Protein AF-0000000084545697 (afdb_homodimer)

Structure (mmCIF, N/CA/C/O backbone):
data_AF-0000000084545697-model_v1
#
loop_
_entity.id
_entity.type
_entity.pdbx_description
1 polymer 'Putative bifunctional phosphoglucose/phosphomannose isomerase'
#
loop_
_atom_site.group_PDB
_atom_site.id
_atom_site.type_symbol
_atom_site.label_atom_id
_atom_site.label_alt_id
_atom_site.label_comp_id
_atom_site.label_asym_id
_atom_site.label_entity_id
_atom_site.label_seq_id
_atom_site.pdbx_PDB_ins_code
_atom_site.Cartn_x
_atom_site.Cartn_y
_atom_site.Cartn_z
_atom_site.occupancy
_atom_site.B_iso_or_equiv
_atom_site.auth_seq_id
_atom_site.auth_comp_id
_atom_site.auth_asym_id
_atom_site.auth_atom_id
_atom_site.pdbx_PDB_model_num
ATOM 1 N N . MET A 1 1 ? -23.281 -26.938 3.035 1 80.12 1 MET A N 1
ATOM 2 C CA . MET A 1 1 ? -21.984 -27.609 2.887 1 80.12 1 MET A CA 1
ATOM 3 C C . MET A 1 1 ? -21.578 -27.672 1.422 1 80.12 1 MET A C 1
ATOM 5 O O . MET A 1 1 ? -22.406 -27.922 0.547 1 80.12 1 MET A O 1
ATOM 9 N N . LEU A 1 2 ? -20.344 -27.297 1.215 1 90.88 2 LEU A N 1
ATOM 10 C CA . LEU A 1 2 ? -19.812 -27.359 -0.145 1 90.88 2 LEU A CA 1
ATOM 11 C C . LEU A 1 2 ? -19.594 -28.797 -0.585 1 90.88 2 LEU A C 1
ATOM 13 O O . LEU A 1 2 ? -19.047 -29.609 0.172 1 90.88 2 LEU A O 1
ATOM 17 N N . THR A 1 3 ? -20.078 -29.188 -1.77 1 93.69 3 THR A N 1
ATOM 18 C CA . THR A 1 3 ? -19.953 -30.547 -2.273 1 93.69 3 THR A CA 1
ATOM 19 C C . THR A 1 3 ? -19.141 -30.578 -3.564 1 93.69 3 THR A C 1
ATOM 21 O O . THR A 1 3 ? -18.875 -29.531 -4.156 1 93.69 3 THR A O 1
ATOM 24 N N . LYS A 1 4 ? -18.781 -31.781 -3.922 1 94.56 4 LYS A N 1
ATOM 25 C CA . LYS A 1 4 ? -18.094 -31.953 -5.199 1 94.56 4 LYS A CA 1
ATOM 26 C C . LYS A 1 4 ? -18.969 -31.484 -6.359 1 94.56 4 LYS A C 1
ATOM 28 O O . LYS A 1 4 ? -18.453 -30.969 -7.355 1 94.56 4 LYS A O 1
ATOM 33 N N . PHE A 1 5 ? -20.188 -31.609 -6.207 1 95.44 5 PHE A N 1
ATOM 34 C CA . PHE A 1 5 ? -21.141 -31.141 -7.211 1 95.44 5 PHE A CA 1
ATOM 35 C C . PHE A 1 5 ? -21.062 -29.625 -7.355 1 95.44 5 PHE A C 1
ATOM 37 O O . PHE A 1 5 ? -21.109 -29.094 -8.469 1 95.44 5 PHE A O 1
ATOM 44 N N . ASP A 1 6 ? -20.969 -28.922 -6.211 1 96.69 6 ASP A N 1
ATOM 45 C CA . ASP A 1 6 ? -20.828 -27.469 -6.23 1 96.69 6 ASP A CA 1
ATOM 46 C C . ASP A 1 6 ? -19.562 -27.047 -6.969 1 96.69 6 ASP A C 1
ATOM 48 O O . ASP A 1 6 ? -19.578 -26.062 -7.719 1 96.69 6 ASP A O 1
ATOM 52 N N . LEU A 1 7 ? -18.484 -27.766 -6.746 1 96.75 7 LEU A N 1
ATOM 53 C CA . LEU A 1 7 ? -17.219 -27.453 -7.418 1 96.75 7 LEU A CA 1
ATOM 54 C C . LEU A 1 7 ? -17.391 -27.531 -8.938 1 96.75 7 LEU A C 1
ATOM 56 O O . LEU A 1 7 ? -17 -26.609 -9.656 1 96.75 7 LEU A O 1
ATOM 60 N N . GLU A 1 8 ? -17.953 -28.594 -9.406 1 95.69 8 GLU A N 1
ATOM 61 C CA . GLU A 1 8 ? -18.125 -28.812 -10.836 1 95.69 8 GLU A CA 1
ATOM 62 C C . GLU A 1 8 ? -19.094 -27.781 -11.43 1 95.69 8 GLU A C 1
ATOM 64 O O . GLU A 1 8 ? -18.891 -27.312 -12.547 1 95.69 8 GLU A O 1
ATOM 69 N N . LYS A 1 9 ? -20.078 -27.484 -10.672 1 97.44 9 LYS A N 1
ATOM 70 C CA . LYS A 1 9 ? -21.125 -26.594 -11.148 1 97.44 9 LYS A CA 1
ATOM 71 C C . LYS A 1 9 ? -20.641 -25.156 -11.25 1 97.44 9 LYS A C 1
ATOM 73 O O . LYS A 1 9 ? -20.875 -24.484 -12.242 1 97.44 9 LYS A O 1
ATOM 78 N N . PHE A 1 10 ? -19.922 -24.719 -10.211 1 97.81 10 PHE A N 1
ATOM 79 C CA . PHE A 1 10 ? -19.625 -23.281 -10.117 1 97.81 10 PHE A CA 1
ATOM 80 C C . PHE A 1 10 ? -18.188 -23 -10.531 1 97.81 10 PHE A C 1
ATOM 82 O O . PHE A 1 10 ? -17.828 -21.844 -10.742 1 97.81 10 PHE A O 1
ATOM 89 N N . ASP A 1 11 ? -17.406 -23.984 -10.641 1 97.75 11 ASP A N 1
ATOM 90 C CA . ASP A 1 11 ? -16.062 -23.844 -11.195 1 97.75 11 ASP A CA 1
ATOM 91 C C . ASP A 1 11 ? -15.898 -24.688 -12.453 1 97.75 11 ASP A C 1
ATOM 93 O O . ASP A 1 11 ? -15.023 -25.547 -12.523 1 97.75 11 ASP A O 1
ATOM 97 N N . PRO A 1 12 ? -16.688 -24.375 -13.438 1 97.38 12 PRO A N 1
ATOM 98 C CA . PRO A 1 12 ? -16.719 -25.219 -14.633 1 97.38 12 PRO A CA 1
ATOM 99 C C . PRO A 1 12 ? -15.375 -25.266 -15.367 1 97.38 12 PRO A C 1
ATOM 101 O O . PRO A 1 12 ? -15.078 -26.25 -16.047 1 97.38 12 PRO A O 1
ATOM 104 N N . SER A 1 13 ? -14.531 -24.266 -15.266 1 97.25 13 SER A N 1
ATOM 105 C CA . SER A 1 13 ? -13.25 -24.234 -15.961 1 97.25 13 SER A CA 1
ATOM 106 C C . SER A 1 13 ? -12.18 -24.984 -15.18 1 97.25 13 SER A C 1
ATOM 108 O O . SER A 1 13 ? -11.055 -25.141 -15.648 1 97.25 13 SER A O 1
ATOM 110 N N . GLY A 1 14 ? -12.484 -25.391 -13.945 1 97.5 14 GLY A N 1
ATOM 111 C CA . GLY A 1 14 ? -11.648 -26.281 -13.156 1 97.5 14 GLY A CA 1
ATOM 112 C C . GLY A 1 14 ? -10.453 -25.594 -12.539 1 97.5 14 GLY A C 1
ATOM 113 O O . GLY A 1 14 ? -9.352 -26.141 -12.516 1 97.5 14 GLY A O 1
ATOM 114 N N . MET A 1 15 ? -10.578 -24.359 -12.117 1 97.94 15 MET A N 1
ATOM 115 C CA . MET A 1 15 ? -9.484 -23.672 -11.438 1 97.94 15 MET A CA 1
ATOM 116 C C . MET A 1 15 ? -9.016 -24.469 -10.219 1 97.94 15 MET A C 1
ATOM 118 O O . MET A 1 15 ? -7.816 -24.562 -9.961 1 97.94 15 MET A O 1
ATOM 122 N N . HIS A 1 16 ? -10.008 -25.016 -9.414 1 98.12 16 HIS A N 1
ATOM 123 C CA . HIS A 1 16 ? -9.664 -25.781 -8.219 1 98.12 16 HIS A CA 1
ATOM 124 C C . HIS A 1 16 ? -8.773 -26.969 -8.547 1 98.12 16 HIS A C 1
ATOM 126 O O . HIS A 1 16 ? -7.941 -27.359 -7.73 1 98.12 16 HIS A O 1
ATOM 132 N N . LYS A 1 17 ? -8.836 -27.484 -9.742 1 97.88 17 LYS A N 1
ATOM 133 C CA . LYS A 1 17 ? -8.023 -28.641 -10.141 1 97.88 17 LYS A CA 1
ATOM 134 C C . LYS A 1 17 ? -6.555 -28.25 -10.289 1 97.88 17 LYS A C 1
ATOM 136 O O . LYS A 1 17 ? -5.66 -29.047 -9.992 1 97.88 17 LYS A O 1
ATOM 141 N N . ILE A 1 18 ? -6.336 -27.062 -10.766 1 98.12 18 ILE A N 1
ATOM 142 C CA . ILE A 1 18 ? -4.969 -26.562 -10.883 1 98.12 18 ILE A CA 1
ATOM 143 C C . ILE A 1 18 ? -4.371 -26.375 -9.484 1 98.12 18 ILE A C 1
ATOM 145 O O . ILE A 1 18 ? -3.234 -26.797 -9.234 1 98.12 18 ILE A O 1
ATOM 149 N N . TYR A 1 19 ? -5.137 -25.75 -8.602 1 98.5 19 TYR A N 1
ATOM 150 C CA . TYR A 1 19 ? -4.656 -25.531 -7.242 1 98.5 19 TYR A CA 1
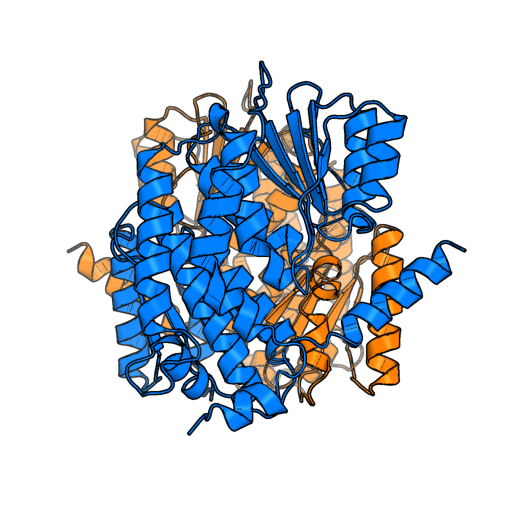ATOM 151 C C . TYR A 1 19 ? -4.422 -26.859 -6.523 1 98.5 19 TYR A C 1
ATOM 153 O O . TYR A 1 19 ? -3.52 -26.969 -5.688 1 98.5 19 TYR A O 1
ATOM 161 N N . ASP A 1 20 ? -5.188 -27.906 -6.871 1 98.56 20 ASP A N 1
ATOM 162 C CA . ASP A 1 20 ? -4.973 -29.234 -6.312 1 98.56 20 ASP A CA 1
ATOM 163 C C . ASP A 1 20 ? -3.6 -29.781 -6.703 1 98.56 20 ASP A C 1
ATOM 165 O O . ASP A 1 20 ? -3.072 -30.688 -6.047 1 98.56 20 ASP A O 1
ATOM 169 N N . GLN A 1 21 ? -2.994 -29.203 -7.695 1 98.31 21 GLN A N 1
ATOM 170 C CA . GLN A 1 21 ? -1.753 -29.75 -8.234 1 98.31 21 GLN A CA 1
ATOM 171 C C . GLN A 1 21 ? -0.562 -28.859 -7.883 1 98.31 21 GLN A C 1
ATOM 173 O O . GLN A 1 21 ? 0.541 -29.062 -8.398 1 98.31 21 GLN A O 1
ATOM 178 N N . TRP A 1 22 ? -0.687 -27.891 -7.004 1 98.44 22 TRP A N 1
ATOM 179 C CA . TRP A 1 22 ? 0.315 -26.859 -6.77 1 98.44 22 TRP A CA 1
ATOM 180 C C . TRP A 1 22 ? 1.651 -27.484 -6.367 1 98.44 22 TRP A C 1
ATOM 182 O O . TRP A 1 22 ? 2.701 -27.094 -6.895 1 98.44 22 TRP A O 1
ATOM 192 N N . PRO A 1 23 ? 1.657 -28.5 -5.422 1 98.62 23 PRO A N 1
ATOM 193 C CA . PRO A 1 23 ? 2.961 -29.062 -5.062 1 98.62 23 PRO A CA 1
ATOM 194 C C . PRO A 1 23 ? 3.668 -29.719 -6.246 1 98.62 23 PRO A C 1
ATOM 196 O O . PRO A 1 23 ? 4.875 -29.531 -6.426 1 98.62 23 PRO A O 1
ATOM 199 N N . LYS A 1 24 ? 2.928 -30.438 -7.051 1 98.38 24 LYS A N 1
ATOM 200 C CA . LYS A 1 24 ? 3.502 -31.078 -8.227 1 98.38 24 LYS A CA 1
ATOM 201 C C . LYS A 1 24 ? 4.004 -30.047 -9.234 1 98.38 24 LYS A C 1
ATOM 203 O O . LYS A 1 24 ? 5.102 -30.172 -9.773 1 98.38 24 LYS A O 1
ATOM 208 N N . LEU A 1 25 ? 3.189 -29.047 -9.484 1 98.31 25 LEU A N 1
ATOM 209 C CA . LEU A 1 25 ? 3.553 -27.984 -10.414 1 98.31 25 LEU A CA 1
ATOM 210 C C . LEU A 1 25 ? 4.809 -27.25 -9.945 1 98.31 25 LEU A C 1
ATOM 212 O O . LEU A 1 25 ? 5.668 -26.906 -10.758 1 98.31 25 LEU A O 1
ATOM 216 N N . ALA A 1 26 ? 4.895 -27 -8.625 1 98.44 26 ALA A N 1
ATOM 217 C CA . ALA A 1 26 ? 6.078 -26.375 -8.055 1 98.44 26 ALA A CA 1
ATOM 218 C C . ALA A 1 26 ? 7.328 -27.203 -8.297 1 98.44 26 ALA A C 1
ATOM 220 O O . ALA A 1 26 ? 8.344 -26.688 -8.773 1 98.44 26 ALA A O 1
ATOM 221 N N . LYS A 1 27 ? 7.199 -28.453 -7.973 1 97.81 27 LYS A N 1
ATOM 222 C CA . LYS A 1 27 ? 8.32 -29.375 -8.125 1 97.81 27 LYS A CA 1
ATOM 223 C C . LYS A 1 27 ? 8.75 -29.469 -9.586 1 97.81 27 LYS A C 1
ATOM 225 O O . LYS A 1 27 ? 9.945 -29.406 -9.891 1 97.81 27 LYS A O 1
ATOM 230 N N . ASP A 1 28 ? 7.809 -29.641 -10.492 1 97.5 28 ASP A N 1
ATOM 231 C CA . ASP A 1 28 ? 8.094 -29.766 -11.914 1 97.5 28 ASP A CA 1
ATOM 232 C C . ASP A 1 28 ? 8.773 -28.5 -12.445 1 97.5 28 ASP A C 1
ATOM 234 O O . ASP A 1 28 ? 9.719 -28.594 -13.234 1 97.5 28 ASP A O 1
ATOM 238 N N . ALA A 1 29 ? 8.305 -27.344 -12.039 1 97.44 29 ALA A N 1
ATOM 239 C CA . ALA A 1 29 ? 8.859 -26.062 -12.5 1 97.44 29 ALA A CA 1
ATOM 240 C C . ALA A 1 29 ? 10.305 -25.906 -12.055 1 97.44 29 ALA A C 1
ATOM 242 O O . ALA A 1 29 ? 11.172 -25.547 -12.859 1 97.44 29 ALA A O 1
ATOM 243 N N . TYR A 1 30 ? 10.562 -26.172 -10.797 1 96.81 30 TYR A N 1
ATOM 244 C CA . TYR A 1 30 ? 11.898 -25.969 -10.258 1 96.81 30 TYR A CA 1
ATOM 245 C C . TYR A 1 30 ? 12.875 -27 -10.82 1 96.81 30 TYR A C 1
ATOM 247 O O . TYR A 1 30 ? 14.055 -26.703 -11.016 1 96.81 30 TYR A O 1
ATOM 255 N N . SER A 1 31 ? 12.43 -28.203 -11.133 1 94.12 31 SER A N 1
ATOM 256 C CA . SER A 1 31 ? 13.289 -29.281 -11.602 1 94.12 31 SER A CA 1
ATOM 257 C C . SER A 1 31 ? 13.445 -29.25 -13.117 1 94.12 31 SER A C 1
ATOM 259 O O . SER A 1 31 ? 14.148 -30.078 -13.695 1 94.12 31 SER A O 1
ATOM 261 N N . SER A 1 32 ? 12.805 -28.375 -13.727 1 89.88 32 SER A N 1
ATOM 262 C CA . SER A 1 32 ? 12.875 -28.297 -15.188 1 89.88 32 SER A CA 1
ATOM 263 C C . SER A 1 32 ? 14.273 -27.922 -15.656 1 89.88 32 SER A C 1
ATOM 265 O O . SER A 1 32 ? 15.141 -27.594 -14.844 1 89.88 32 SER A O 1
ATOM 267 N N . ASP A 1 33 ? 14.508 -28.047 -16.953 1 87.38 33 ASP A N 1
ATOM 268 C CA . ASP A 1 33 ? 15.82 -27.812 -17.547 1 87.38 33 ASP A CA 1
ATOM 269 C C . ASP A 1 33 ? 16.078 -26.312 -17.766 1 87.38 33 ASP A C 1
ATOM 271 O O . ASP A 1 33 ? 16.609 -25.922 -18.797 1 87.38 33 ASP A O 1
ATOM 275 N N . LEU A 1 34 ? 15.688 -25.562 -16.859 1 85.81 34 LEU A N 1
ATOM 276 C CA . LEU A 1 34 ? 15.922 -24.125 -16.938 1 85.81 34 LEU A CA 1
ATOM 277 C C . LEU A 1 34 ? 17.328 -23.781 -16.484 1 85.81 34 LEU A C 1
ATOM 279 O O . LEU A 1 34 ? 17.828 -24.328 -15.5 1 85.81 34 LEU A O 1
ATOM 283 N N . ASP A 1 35 ? 17.984 -22.922 -17.188 1 86.06 35 ASP A N 1
ATOM 284 C CA . ASP A 1 35 ? 19.328 -22.516 -16.828 1 86.06 35 ASP A CA 1
ATOM 285 C C . ASP A 1 35 ? 19.297 -21.312 -15.883 1 86.06 35 ASP A C 1
ATOM 287 O O . ASP A 1 35 ? 18.438 -20.438 -16 1 86.06 35 ASP A O 1
ATOM 291 N N . VAL A 1 36 ? 20.25 -21.391 -15.039 1 87.62 36 VAL A N 1
ATOM 292 C CA . VAL A 1 36 ? 20.469 -20.25 -14.141 1 87.62 36 VAL A CA 1
ATOM 293 C C . VAL A 1 36 ? 21.031 -19.078 -14.93 1 87.62 36 VAL A C 1
ATOM 295 O O . VAL A 1 36 ? 21.797 -19.281 -15.883 1 87.62 36 VAL A O 1
ATOM 298 N N . THR A 1 37 ? 20.609 -17.875 -14.523 1 87.12 37 THR A N 1
ATOM 299 C CA . THR A 1 37 ? 21.156 -16.672 -15.125 1 87.12 37 THR A CA 1
ATOM 300 C C . THR A 1 37 ? 22.047 -15.922 -14.141 1 87.12 37 THR A C 1
ATOM 302 O O . THR A 1 37 ? 21.875 -16.047 -12.922 1 87.12 37 THR A O 1
ATOM 305 N N . SER A 1 38 ? 23.031 -15.234 -14.703 1 88.81 38 SER A N 1
ATOM 306 C CA . SER A 1 38 ? 23.922 -14.445 -13.852 1 88.81 38 SER A CA 1
ATOM 307 C C . SER A 1 38 ? 24.234 -13.094 -14.477 1 88.81 38 SER A C 1
ATOM 309 O O . SER A 1 38 ? 24.359 -12.977 -15.695 1 88.81 38 SER A O 1
ATOM 311 N N . PHE A 1 39 ? 24.141 -12.156 -13.609 1 89.31 39 PHE A N 1
ATOM 312 C CA . PHE A 1 39 ? 24.547 -10.797 -13.969 1 89.31 39 PHE A CA 1
ATOM 313 C C . PHE A 1 39 ? 25.594 -10.273 -13 1 89.31 39 PHE A C 1
ATOM 315 O O . PHE A 1 39 ? 25.594 -10.648 -11.82 1 89.31 39 PHE A O 1
ATOM 322 N N . SER A 1 40 ? 26.469 -9.492 -13.508 1 88.94 40 SER A N 1
ATOM 323 C CA . SER A 1 40 ? 27.516 -8.961 -12.648 1 88.94 40 SER A CA 1
ATOM 324 C C . SER A 1 40 ? 27.281 -7.496 -12.312 1 88.94 40 SER A C 1
ATOM 326 O O . SER A 1 40 ? 26.625 -6.777 -13.07 1 88.94 40 SER A O 1
ATOM 328 N N . ASP A 1 41 ? 27.734 -7.074 -11.188 1 91.62 41 ASP A N 1
ATOM 329 C CA . ASP A 1 41 ? 27.797 -5.676 -10.773 1 91.62 41 ASP A CA 1
ATOM 330 C C . ASP A 1 41 ? 26.406 -5.062 -10.672 1 91.62 41 ASP A C 1
ATOM 332 O O . ASP A 1 41 ? 26.156 -3.973 -11.195 1 91.62 41 ASP A O 1
ATOM 336 N N . ILE A 1 42 ? 25.438 -5.84 -10.148 1 94.44 42 ILE A N 1
ATOM 337 C CA . ILE A 1 42 ? 24.078 -5.355 -9.977 1 94.44 42 ILE A CA 1
ATOM 338 C C . ILE A 1 42 ? 23.922 -4.727 -8.594 1 94.44 42 ILE A C 1
ATOM 340 O O . ILE A 1 42 ? 24.266 -5.34 -7.582 1 94.44 42 ILE A O 1
ATOM 344 N N . ASP A 1 43 ? 23.438 -3.496 -8.539 1 93.38 43 ASP A N 1
ATOM 345 C CA . ASP A 1 43 ? 23.25 -2.852 -7.246 1 93.38 43 ASP A CA 1
ATOM 346 C C . ASP A 1 43 ? 21.797 -2.422 -7.051 1 93.38 43 ASP A C 1
ATOM 348 O O . ASP A 1 43 ? 21.438 -1.88 -6.004 1 93.38 43 ASP A O 1
ATOM 352 N N . HIS A 1 44 ? 21 -2.691 -8.078 1 96.5 44 HIS A N 1
ATOM 353 C CA . HIS A 1 44 ? 19.594 -2.338 -8.07 1 96.5 44 HIS A CA 1
ATOM 354 C C . HIS A 1 44 ? 18.766 -3.346 -8.867 1 96.5 44 HIS A C 1
ATOM 356 O O . HIS A 1 44 ? 19.141 -3.713 -9.984 1 96.5 44 HIS A O 1
ATOM 362 N N . ILE A 1 45 ? 17.719 -3.883 -8.297 1 97.31 45 ILE A N 1
ATOM 363 C CA . ILE A 1 45 ? 16.812 -4.801 -8.984 1 97.31 45 ILE A CA 1
ATOM 364 C C . ILE A 1 45 ? 15.43 -4.176 -9.094 1 97.31 45 ILE A C 1
ATOM 366 O O . ILE A 1 45 ? 14.883 -3.693 -8.094 1 97.31 45 ILE A O 1
ATOM 370 N N . VAL A 1 46 ? 14.891 -4.125 -10.281 1 98.25 46 VAL A N 1
ATOM 371 C CA . VAL A 1 46 ? 13.523 -3.688 -10.539 1 98.25 46 VAL A CA 1
ATOM 372 C C . VAL A 1 46 ? 12.68 -4.875 -10.992 1 98.25 46 VAL A C 1
ATOM 374 O O . VAL A 1 46 ? 13.062 -5.605 -11.914 1 98.25 46 VAL A O 1
ATOM 377 N N . ILE A 1 47 ? 11.602 -5.113 -10.352 1 98.69 47 ILE A N 1
ATOM 378 C CA . ILE A 1 47 ? 10.648 -6.133 -10.766 1 98.69 47 ILE A CA 1
ATOM 379 C C . ILE A 1 47 ? 9.359 -5.469 -11.25 1 98.69 47 ILE A C 1
ATOM 381 O O . ILE A 1 47 ? 8.703 -4.754 -10.484 1 98.69 47 ILE A O 1
ATOM 385 N N . ALA A 1 48 ? 9.031 -5.695 -12.484 1 98.81 48 ALA A N 1
ATOM 386 C CA . ALA A 1 48 ? 7.863 -5.055 -13.078 1 98.81 48 ALA A CA 1
ATOM 387 C C . ALA A 1 48 ? 6.812 -6.086 -13.477 1 98.81 48 ALA A C 1
ATOM 389 O O . ALA A 1 48 ? 7.129 -7.09 -14.117 1 98.81 48 ALA A O 1
ATOM 390 N N . GLY A 1 49 ? 5.641 -5.914 -13.141 1 98.69 49 GLY A N 1
ATOM 391 C CA . GLY A 1 49 ? 4.484 -6.742 -13.438 1 98.69 49 GLY A CA 1
ATOM 392 C C . GLY A 1 49 ? 3.193 -6.188 -12.859 1 98.69 49 GLY A C 1
ATOM 393 O O . GLY A 1 49 ? 3.211 -5.461 -11.867 1 98.69 49 GLY A O 1
ATOM 394 N N . MET A 1 50 ? 2.107 -6.547 -13.43 1 98.25 50 MET A N 1
ATOM 395 C CA . MET A 1 50 ? 0.789 -6.102 -12.984 1 98.25 50 MET A CA 1
ATOM 396 C C . MET A 1 50 ? -0.057 -7.285 -12.523 1 98.25 50 MET A C 1
ATOM 398 O O . MET A 1 50 ? 0.189 -8.422 -12.93 1 98.25 50 MET A O 1
ATOM 402 N N . GLY A 1 51 ? -1.051 -7.047 -11.703 1 97.44 51 GLY A N 1
ATOM 403 C CA . GLY A 1 51 ? -2.016 -8.07 -11.344 1 97.44 51 GLY A CA 1
ATOM 404 C C . GLY A 1 51 ? -1.368 -9.367 -10.891 1 97.44 51 GLY A C 1
ATOM 405 O O . GLY A 1 51 ? -0.503 -9.367 -10.016 1 97.44 51 GLY A O 1
ATOM 406 N N . GLY A 1 52 ? -1.818 -10.422 -11.555 1 97.12 52 GLY A N 1
ATOM 407 C CA . GLY A 1 52 ? -1.265 -11.734 -11.234 1 97.12 52 GLY A CA 1
ATOM 408 C C . GLY A 1 52 ? 0.246 -11.789 -11.359 1 97.12 52 GLY A C 1
ATOM 409 O O . GLY A 1 52 ? 0.921 -12.398 -10.523 1 97.12 52 GLY A O 1
ATOM 410 N N . SER A 1 53 ? 0.77 -11.164 -12.359 1 98.44 53 SER A N 1
ATOM 411 C CA . SER A 1 53 ? 2.219 -11.094 -12.523 1 98.44 53 SER A CA 1
ATOM 412 C C . SER A 1 53 ? 2.854 -10.227 -11.438 1 98.44 53 SER A C 1
ATOM 414 O O . SER A 1 53 ? 3.963 -10.5 -10.984 1 98.44 53 SER A O 1
ATOM 416 N N . GLY A 1 54 ? 2.094 -9.164 -11.078 1 98.19 54 GLY A N 1
ATOM 417 C CA . GLY A 1 54 ? 2.568 -8.297 -10.016 1 98.19 54 GLY A CA 1
ATOM 418 C C . GLY A 1 54 ? 2.686 -9 -8.68 1 98.19 54 GLY A C 1
ATOM 419 O O . GLY A 1 54 ? 3.561 -8.672 -7.875 1 98.19 54 GLY A O 1
ATOM 420 N N . ALA A 1 55 ? 1.784 -9.938 -8.453 1 98.44 55 ALA A N 1
ATOM 421 C CA . ALA A 1 55 ? 1.826 -10.711 -7.215 1 98.44 55 ALA A CA 1
ATOM 422 C C . ALA A 1 55 ? 3.131 -11.5 -7.102 1 98.44 55 ALA A C 1
ATOM 424 O O . ALA A 1 55 ? 3.678 -11.648 -6.008 1 98.44 55 ALA A O 1
ATOM 425 N N . ILE A 1 56 ? 3.617 -12 -8.219 1 98.69 56 ILE A N 1
ATOM 426 C CA . ILE A 1 56 ? 4.91 -12.68 -8.25 1 98.69 56 ILE A CA 1
ATOM 427 C C . ILE A 1 56 ? 6.008 -11.703 -7.824 1 98.69 56 ILE A C 1
ATOM 429 O O . ILE A 1 56 ? 6.863 -12.047 -7.004 1 98.69 56 ILE A O 1
ATOM 433 N N . GLY A 1 57 ? 5.906 -10.516 -8.344 1 98.44 57 GLY A N 1
ATOM 434 C CA . GLY A 1 57 ? 6.852 -9.477 -7.973 1 98.44 57 GLY A CA 1
ATOM 435 C C . GLY A 1 57 ? 6.859 -9.188 -6.484 1 98.44 57 GLY A C 1
ATOM 436 O O . GLY A 1 57 ? 7.922 -9.023 -5.887 1 98.44 57 GLY A O 1
ATOM 437 N N . ASN A 1 58 ? 5.68 -9.117 -5.883 1 98.38 58 ASN A N 1
ATOM 438 C CA . ASN A 1 58 ? 5.582 -8.875 -4.449 1 98.38 58 ASN A CA 1
ATOM 439 C C . ASN A 1 58 ? 6.305 -9.953 -3.648 1 98.38 58 ASN A C 1
ATOM 441 O O . ASN A 1 58 ? 6.969 -9.656 -2.652 1 98.38 58 ASN A O 1
ATOM 445 N N . LEU A 1 59 ? 6.113 -11.188 -4.059 1 98.44 59 LEU A N 1
ATOM 446 C CA . LEU A 1 59 ? 6.773 -12.289 -3.369 1 98.44 59 LEU A CA 1
ATOM 447 C C . LEU A 1 59 ? 8.289 -12.164 -3.461 1 98.44 59 LEU A C 1
ATOM 449 O O . LEU A 1 59 ? 8.992 -12.258 -2.449 1 98.44 59 LEU A O 1
ATOM 453 N N . PHE A 1 60 ? 8.781 -11.883 -4.605 1 97.94 60 PHE A N 1
ATOM 454 C CA . PHE A 1 60 ? 10.227 -11.805 -4.801 1 97.94 60 PHE A CA 1
ATOM 455 C C . PHE A 1 60 ? 10.797 -10.555 -4.148 1 97.94 60 PHE A C 1
ATOM 457 O O . PHE A 1 60 ? 11.945 -10.547 -3.705 1 97.94 60 PHE A O 1
ATOM 464 N N . TYR A 1 61 ? 9.969 -9.492 -4.141 1 96.56 61 TYR A N 1
ATOM 465 C CA . TYR A 1 61 ? 10.391 -8.336 -3.354 1 96.56 61 TYR A CA 1
ATOM 466 C C . TYR A 1 61 ? 10.695 -8.742 -1.915 1 96.56 61 TYR A C 1
ATOM 468 O O . TYR A 1 61 ? 11.719 -8.336 -1.356 1 96.56 61 TYR A O 1
ATOM 476 N N . SER A 1 62 ? 9.805 -9.539 -1.313 1 94.75 62 SER A N 1
ATOM 477 C CA . SER A 1 62 ? 9.977 -9.992 0.064 1 94.75 62 SER A CA 1
ATOM 478 C C . SER A 1 62 ? 11.242 -10.82 0.222 1 94.75 62 SER A C 1
ATOM 480 O O . SER A 1 62 ? 11.938 -10.719 1.237 1 94.75 62 SER A O 1
ATOM 482 N N . ILE A 1 63 ? 11.547 -11.562 -0.766 1 93.69 63 ILE A N 1
ATOM 483 C CA . ILE A 1 63 ? 12.727 -12.43 -0.721 1 93.69 63 ILE A CA 1
ATOM 484 C C . ILE A 1 63 ? 13.984 -11.594 -0.938 1 93.69 63 ILE A C 1
ATOM 486 O O . ILE A 1 63 ? 14.914 -11.641 -0.126 1 93.69 63 ILE A O 1
ATOM 490 N N . PHE A 1 64 ? 14.047 -10.703 -1.922 1 90.94 64 PHE A N 1
ATOM 491 C CA . PHE A 1 64 ? 15.203 -9.898 -2.289 1 90.94 64 PHE A CA 1
ATOM 492 C C . PHE A 1 64 ? 15.539 -8.898 -1.187 1 90.94 64 PHE A C 1
ATOM 494 O O . PHE A 1 64 ? 16.703 -8.57 -0.979 1 90.94 64 PHE A O 1
ATOM 501 N N . SER A 1 65 ? 14.492 -8.469 -0.528 1 85.5 65 SER A N 1
ATOM 502 C CA . SER A 1 65 ? 14.672 -7.383 0.433 1 85.5 65 SER A CA 1
ATOM 503 C C . SER A 1 65 ? 15.5 -7.832 1.631 1 85.5 65 SER A C 1
ATOM 505 O O . SER A 1 65 ? 15.938 -7.008 2.434 1 85.5 65 SER A O 1
ATOM 507 N N . LYS A 1 66 ? 15.758 -9.086 1.711 1 85.62 66 LYS A N 1
ATOM 508 C CA . LYS A 1 66 ? 16.594 -9.609 2.789 1 85.62 66 LYS A CA 1
ATOM 509 C C . LYS A 1 66 ? 18.078 -9.461 2.459 1 85.62 66 LYS A C 1
ATOM 511 O O . LYS A 1 66 ? 18.938 -9.711 3.309 1 85.62 66 LYS A O 1
ATOM 516 N N . ASN A 1 67 ? 18.344 -8.961 1.23 1 88.12 67 ASN A N 1
ATOM 517 C CA . ASN A 1 67 ? 19.719 -8.68 0.809 1 88.12 67 ASN A CA 1
ATOM 518 C C . ASN A 1 67 ? 20.047 -7.191 0.911 1 88.12 67 ASN A C 1
ATOM 520 O O . ASN A 1 67 ? 19.172 -6.383 1.234 1 88.12 67 ASN A O 1
ATOM 524 N N . ASP A 1 68 ? 21.328 -6.961 0.78 1 90.5 68 ASP A N 1
ATOM 525 C CA . ASP A 1 68 ? 21.797 -5.574 0.79 1 90.5 68 ASP A CA 1
ATOM 526 C C . ASP A 1 68 ? 21.797 -4.988 -0.621 1 90.5 68 ASP A C 1
ATOM 528 O O . ASP A 1 68 ? 22.844 -4.535 -1.105 1 90.5 68 ASP A O 1
ATOM 532 N N . ILE A 1 69 ? 20.672 -5.125 -1.294 1 93.38 69 ILE A N 1
ATOM 533 C CA . ILE A 1 69 ? 20.484 -4.582 -2.635 1 93.38 69 ILE A CA 1
ATOM 534 C C . ILE A 1 69 ? 19.172 -3.811 -2.697 1 93.38 69 ILE A C 1
ATOM 536 O O . ILE A 1 69 ? 18.156 -4.23 -2.117 1 93.38 69 ILE A O 1
ATOM 540 N N . HIS A 1 70 ? 19.188 -2.656 -3.396 1 95.81 70 HIS A N 1
ATOM 541 C CA . HIS A 1 70 ? 17.953 -1.893 -3.582 1 95.81 70 HIS A CA 1
ATOM 542 C C . HIS A 1 70 ? 16.984 -2.629 -4.496 1 95.81 70 HIS A C 1
ATOM 544 O O . HIS A 1 70 ? 17.375 -3.123 -5.559 1 95.81 70 HIS A O 1
ATOM 550 N N . ILE A 1 71 ? 15.773 -2.752 -4.047 1 96.75 71 ILE A N 1
ATOM 551 C CA . ILE A 1 71 ? 14.75 -3.42 -4.844 1 96.75 71 ILE A CA 1
ATOM 552 C C . ILE A 1 71 ? 13.57 -2.477 -5.066 1 96.75 71 ILE A C 1
ATOM 554 O O . ILE A 1 71 ? 13.094 -1.834 -4.125 1 96.75 71 ILE A O 1
ATOM 558 N N . THR A 1 72 ? 13.078 -2.375 -6.277 1 96.62 72 THR A N 1
ATOM 559 C CA . THR A 1 72 ? 11.914 -1.555 -6.605 1 96.62 72 THR A CA 1
ATOM 560 C C . THR A 1 72 ? 10.859 -2.383 -7.324 1 96.62 72 THR A C 1
ATOM 562 O O . THR A 1 72 ? 11.172 -3.139 -8.25 1 96.62 72 THR A O 1
ATOM 565 N N . LEU A 1 73 ? 9.68 -2.297 -6.859 1 97.44 73 LEU A N 1
ATOM 566 C CA . LEU A 1 73 ? 8.523 -2.855 -7.562 1 97.44 73 LEU A CA 1
ATOM 567 C C . LEU A 1 73 ? 7.891 -1.816 -8.477 1 97.44 73 LEU A C 1
ATOM 569 O O . LEU A 1 73 ? 7.66 -0.678 -8.062 1 97.44 73 LEU A O 1
ATOM 573 N N . VAL A 1 74 ? 7.648 -2.195 -9.68 1 98 74 VAL A N 1
ATOM 574 C CA . VAL A 1 74 ? 6.996 -1.286 -10.609 1 98 74 VAL A CA 1
ATOM 575 C C . VAL A 1 74 ? 5.652 -1.87 -11.047 1 98 74 VAL A C 1
ATOM 577 O O . VAL A 1 74 ? 5.609 -2.91 -11.711 1 98 74 VAL A O 1
ATOM 580 N N . LYS A 1 75 ? 4.625 -1.269 -10.648 1 97.44 75 LYS A N 1
ATOM 581 C CA . LYS A 1 75 ? 3.266 -1.528 -11.109 1 97.44 75 LYS A CA 1
ATOM 582 C C . LYS A 1 75 ? 2.713 -0.339 -11.891 1 97.44 75 LYS A C 1
ATOM 584 O O . LYS A 1 75 ? 1.894 0.423 -11.375 1 97.44 75 LYS A O 1
ATOM 589 N N . GLY A 1 76 ? 3.066 -0.244 -13.094 1 97.19 76 GLY A N 1
ATOM 590 C CA . GLY A 1 76 ? 2.742 0.868 -13.977 1 97.19 76 GLY A CA 1
ATOM 591 C C . GLY A 1 76 ? 3.666 0.968 -15.172 1 97.19 76 GLY A C 1
ATOM 592 O O . GLY A 1 76 ? 4.285 -0.022 -15.57 1 97.19 76 GLY A O 1
ATOM 593 N N . TYR A 1 77 ? 3.799 2.156 -15.711 1 97.12 77 TYR A N 1
ATOM 594 C CA . TYR A 1 77 ? 4.43 2.332 -17.016 1 97.12 77 TYR A CA 1
ATOM 595 C C . TYR A 1 77 ? 5.875 2.783 -16.859 1 97.12 77 TYR A C 1
ATOM 597 O O . TYR A 1 77 ? 6.668 2.672 -17.812 1 97.12 77 TYR A O 1
ATOM 605 N N . LEU A 1 78 ? 6.211 3.287 -15.727 1 95.25 78 LEU A N 1
ATOM 606 C CA . LEU A 1 78 ? 7.43 4.09 -15.688 1 95.25 78 LEU A CA 1
ATOM 607 C C . LEU A 1 78 ? 8.461 3.473 -14.742 1 95.25 78 LEU A C 1
ATOM 609 O O . LEU A 1 78 ? 8.102 2.953 -13.688 1 95.25 78 LEU A O 1
ATOM 613 N N . LEU A 1 79 ? 9.711 3.627 -15.125 1 97.12 79 LEU A N 1
ATOM 614 C CA . LEU A 1 79 ? 10.836 3.242 -14.289 1 97.12 79 LEU A CA 1
ATOM 615 C C . LEU A 1 79 ? 11.258 4.398 -13.383 1 97.12 79 LEU A C 1
ATOM 617 O O . LEU A 1 79 ? 11.125 5.566 -13.758 1 97.12 79 LEU A O 1
ATOM 621 N N . PRO A 1 80 ? 11.758 4.055 -12.18 1 95.06 80 PRO A N 1
ATOM 622 C CA . PRO A 1 80 ? 12.312 5.141 -11.359 1 95.06 80 PRO A CA 1
ATOM 623 C C . PRO A 1 80 ? 13.586 5.734 -11.953 1 95.06 80 PRO A C 1
ATOM 625 O O . PRO A 1 80 ? 14.227 5.105 -12.797 1 95.06 80 PRO A O 1
ATOM 628 N N . LYS A 1 81 ? 13.953 6.898 -11.492 1 94.81 81 LYS A N 1
ATOM 629 C CA . LYS A 1 81 ? 15.102 7.621 -12.039 1 94.81 81 LYS A CA 1
ATOM 630 C C . LYS A 1 81 ? 16.422 6.984 -11.594 1 94.81 81 LYS A C 1
ATOM 632 O O . LYS A 1 81 ? 17.469 7.27 -12.156 1 94.81 81 LYS A O 1
ATOM 637 N N . THR A 1 82 ? 16.375 6.07 -10.672 1 95.94 82 THR A N 1
ATOM 638 C CA . THR A 1 82 ? 17.562 5.445 -10.125 1 95.94 82 THR A CA 1
ATOM 639 C C . THR A 1 82 ? 18.078 4.336 -11.047 1 95.94 82 THR A C 1
ATOM 641 O O . THR A 1 82 ? 19.156 3.789 -10.828 1 95.94 82 THR A O 1
ATOM 644 N N . VAL A 1 83 ? 17.328 3.994 -12.078 1 97.25 83 VAL A N 1
ATOM 645 C CA . VAL A 1 83 ? 17.656 2.881 -12.961 1 97.25 83 VAL A CA 1
ATOM 646 C C . VAL A 1 83 ? 18.812 3.268 -13.875 1 97.25 83 VAL A C 1
ATOM 648 O O . VAL A 1 83 ? 18.844 4.375 -14.414 1 97.25 83 VAL A O 1
ATOM 651 N N . ASN A 1 84 ? 19.766 2.396 -14.008 1 96.31 84 ASN A N 1
ATOM 652 C CA . ASN A 1 84 ? 20.922 2.582 -14.891 1 96.31 84 ASN A CA 1
ATOM 653 C C . ASN A 1 84 ? 21.484 1.245 -15.359 1 96.31 84 ASN A C 1
ATOM 655 O O . ASN A 1 84 ? 20.828 0.214 -15.273 1 96.31 84 ASN A O 1
ATOM 659 N N . SER A 1 85 ? 22.766 1.214 -15.875 1 96.75 85 SER A N 1
ATOM 660 C CA . SER A 1 85 ? 23.359 0.027 -16.484 1 96.75 85 SER A CA 1
ATOM 661 C C . SER A 1 85 ? 23.703 -1.02 -15.43 1 96.75 85 SER A C 1
ATOM 663 O O . SER A 1 85 ? 23.969 -2.176 -15.758 1 96.75 85 SER A O 1
ATOM 665 N N . LYS A 1 86 ? 23.625 -0.61 -14.18 1 96.62 86 LYS A N 1
ATOM 666 C CA . LYS A 1 86 ? 23.906 -1.553 -13.102 1 96.62 86 LYS A CA 1
ATOM 667 C C . LYS A 1 86 ? 22.609 -2.105 -12.508 1 96.62 86 LYS A C 1
ATOM 669 O O . LYS A 1 86 ? 22.641 -2.797 -11.484 1 96.62 86 LYS A O 1
ATOM 674 N N . THR A 1 87 ? 21.5 -1.801 -13.125 1 97.88 87 THR A N 1
ATOM 675 C CA . THR A 1 87 ? 20.188 -2.271 -12.672 1 97.88 87 THR A CA 1
ATOM 676 C C . THR A 1 87 ? 19.766 -3.525 -13.438 1 97.88 87 THR A C 1
ATOM 678 O O . THR A 1 87 ? 19.922 -3.594 -14.664 1 97.88 87 THR A O 1
ATOM 681 N N . LEU A 1 88 ? 19.344 -4.539 -12.719 1 97.88 88 LEU A N 1
ATOM 682 C CA . LEU A 1 88 ? 18.656 -5.68 -13.32 1 97.88 88 LEU A CA 1
ATOM 683 C C . LEU A 1 88 ? 17.156 -5.465 -13.32 1 97.88 88 LEU A C 1
ATOM 685 O O . LEU A 1 88 ? 16.531 -5.328 -12.258 1 97.88 88 LEU A O 1
ATOM 689 N N . VAL A 1 89 ? 16.594 -5.383 -14.477 1 98.62 89 VAL A N 1
ATOM 690 C CA . VAL A 1 89 ? 15.148 -5.23 -14.617 1 98.62 89 VAL A CA 1
ATOM 691 C C . VAL A 1 89 ? 14.516 -6.57 -15 1 98.62 89 VAL A C 1
ATOM 693 O O . VAL A 1 89 ? 14.836 -7.141 -16.047 1 98.62 89 VAL A O 1
ATOM 696 N N . ILE A 1 90 ? 13.672 -7.066 -14.125 1 98.69 90 ILE A N 1
ATOM 697 C CA . ILE A 1 90 ? 12.93 -8.305 -14.312 1 98.69 90 ILE A CA 1
ATOM 698 C C . ILE A 1 90 ? 11.484 -7.992 -14.688 1 98.69 90 ILE A C 1
ATOM 700 O O . ILE A 1 90 ? 10.734 -7.426 -13.891 1 98.69 90 ILE A O 1
ATOM 704 N N . THR A 1 91 ? 11.094 -8.344 -15.883 1 98.88 91 THR A N 1
ATOM 705 C CA . THR A 1 91 ? 9.727 -8.094 -16.312 1 98.88 91 THR A CA 1
ATOM 706 C C . THR A 1 91 ? 8.93 -9.391 -16.375 1 98.88 91 THR A C 1
ATOM 708 O O . THR A 1 91 ? 9.398 -10.391 -16.938 1 98.88 91 THR A O 1
ATOM 711 N N . ILE A 1 92 ? 7.777 -9.391 -15.773 1 98.88 92 ILE A N 1
ATOM 712 C CA . ILE A 1 92 ? 6.906 -10.555 -15.719 1 98.88 92 ILE A CA 1
ATOM 713 C C . ILE A 1 92 ? 5.523 -10.188 -16.266 1 98.88 92 ILE A C 1
ATOM 715 O O . ILE A 1 92 ? 4.852 -9.312 -15.719 1 98.88 92 ILE A O 1
ATOM 719 N N . SER A 1 93 ? 5.113 -10.766 -17.281 1 98.56 93 SER A N 1
ATOM 720 C CA . SER A 1 93 ? 3.771 -10.68 -17.844 1 98.56 93 SER A CA 1
ATOM 721 C C . SER A 1 93 ? 3.285 -12.055 -18.297 1 98.56 93 SER A C 1
ATOM 723 O O . SER A 1 93 ? 3.635 -12.5 -19.391 1 98.56 93 SER A O 1
ATOM 725 N N . ILE A 1 94 ? 2.455 -12.68 -17.578 1 98.19 94 ILE A N 1
ATOM 726 C CA . ILE A 1 94 ? 2.068 -14.055 -17.859 1 98.19 94 ILE A CA 1
ATOM 727 C C . ILE A 1 94 ? 1.457 -14.141 -19.25 1 98.19 94 ILE A C 1
ATOM 729 O O . ILE A 1 94 ? 1.772 -15.055 -20.016 1 98.19 94 ILE A O 1
ATOM 733 N N . SER A 1 95 ? 0.657 -13.148 -19.625 1 96.31 95 SER A N 1
ATOM 734 C CA . SER A 1 95 ? 0.057 -13.141 -20.969 1 96.31 95 SER A CA 1
ATOM 735 C C . SER A 1 95 ? 1.076 -12.75 -22.031 1 96.31 95 SER A C 1
ATOM 737 O O . SER A 1 95 ? 0.913 -13.078 -23.203 1 96.31 95 SER A O 1
ATOM 739 N N . GLY A 1 96 ? 2.027 -11.984 -21.625 1 98.06 96 GLY A N 1
ATOM 740 C CA . GLY A 1 96 ? 3.014 -11.438 -22.531 1 98.06 96 GLY A CA 1
ATOM 741 C C . GLY A 1 96 ? 2.543 -10.172 -23.234 1 98.06 96 GLY A C 1
ATOM 742 O O . GLY A 1 96 ? 3.279 -9.578 -24.016 1 98.06 96 GLY A O 1
ATOM 743 N N . ASN A 1 97 ? 1.346 -9.719 -22.844 1 97.25 97 ASN A N 1
ATOM 744 C CA . ASN A 1 97 ? 0.751 -8.625 -23.609 1 97.25 97 ASN A CA 1
ATOM 745 C C . ASN A 1 97 ? 0.43 -7.426 -22.719 1 97.25 97 ASN A C 1
ATOM 747 O O . ASN A 1 97 ? -0.244 -6.492 -23.156 1 97.25 97 ASN A O 1
ATOM 751 N N . THR A 1 98 ? 0.869 -7.445 -21.453 1 97.12 98 THR A N 1
ATOM 752 C CA . THR A 1 98 ? 0.58 -6.355 -20.531 1 97.12 98 THR A CA 1
ATOM 753 C C . THR A 1 98 ? 1.3 -5.078 -20.969 1 97.12 98 THR A C 1
ATOM 755 O O . THR A 1 98 ? 2.529 -5.008 -20.922 1 97.12 98 THR A O 1
ATOM 758 N N . VAL A 1 99 ? 0.566 -4.074 -21.312 1 97.25 99 VAL A N 1
ATOM 759 C CA . VAL A 1 99 ? 1.106 -2.889 -21.969 1 97.25 99 VAL A CA 1
ATOM 760 C C . VAL A 1 99 ? 2.023 -2.139 -21 1 97.25 99 VAL A C 1
ATOM 762 O O . VAL A 1 99 ? 3.053 -1.598 -21.406 1 97.25 99 VAL A O 1
ATOM 765 N N . GLU A 1 100 ? 1.662 -2.043 -19.719 1 98.06 100 GLU A N 1
ATOM 766 C CA . GLU A 1 100 ? 2.506 -1.376 -18.734 1 98.06 100 GLU A CA 1
ATOM 767 C C . GLU A 1 100 ? 3.883 -2.027 -18.656 1 98.06 100 GLU A C 1
ATOM 769 O O . GLU A 1 100 ? 4.906 -1.34 -18.719 1 98.06 100 GLU A O 1
ATOM 774 N N . THR A 1 101 ? 3.896 -3.348 -18.562 1 98.62 101 THR A N 1
ATOM 775 C CA . THR A 1 101 ? 5.133 -4.102 -18.391 1 98.62 101 THR A CA 1
ATOM 776 C C . THR A 1 101 ? 5.988 -4.035 -19.641 1 98.62 101 THR A C 1
ATOM 778 O O . THR A 1 101 ? 7.215 -3.924 -19.562 1 98.62 101 THR A O 1
ATOM 781 N N . LEU A 1 102 ? 5.324 -4.102 -20.781 1 98.56 102 LEU A N 1
ATOM 782 C CA . LEU A 1 102 ? 6.039 -3.973 -22.047 1 98.56 102 LEU A CA 1
ATOM 783 C C . LEU A 1 102 ? 6.711 -2.609 -22.156 1 98.56 102 LEU A C 1
ATOM 785 O O . LEU A 1 102 ? 7.836 -2.508 -22.641 1 98.56 102 LEU A O 1
ATOM 789 N N . ASN A 1 103 ? 6.016 -1.608 -21.734 1 98.31 103 ASN A N 1
ATOM 790 C CA . ASN A 1 103 ? 6.605 -0.275 -21.734 1 98.31 103 ASN A CA 1
ATOM 791 C C . ASN A 1 103 ? 7.852 -0.209 -20.859 1 98.31 103 ASN A C 1
ATOM 793 O O . ASN A 1 103 ? 8.852 0.4 -21.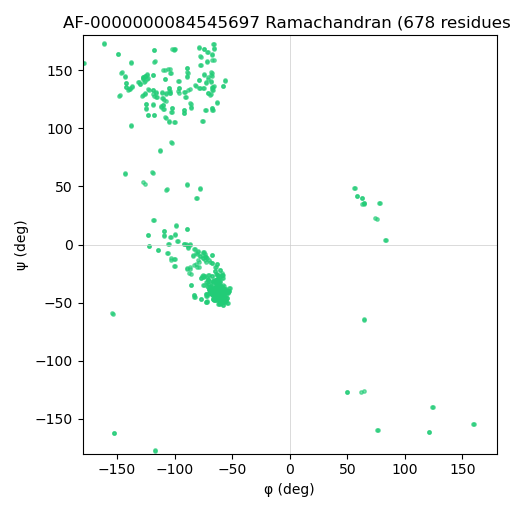234 1 98.31 103 ASN A O 1
ATOM 797 N N . VAL A 1 104 ? 7.789 -0.809 -19.703 1 98.69 104 VAL A N 1
ATOM 798 C CA . VAL A 1 104 ? 8.938 -0.868 -18.812 1 98.69 104 VAL A CA 1
ATOM 799 C C . VAL A 1 104 ? 10.094 -1.597 -19.484 1 98.69 104 VAL A C 1
ATOM 801 O O . VAL A 1 104 ? 11.234 -1.141 -19.438 1 98.69 104 VAL A O 1
ATOM 804 N N . LEU A 1 105 ? 9.773 -2.695 -20.141 1 98.75 105 LEU A N 1
ATOM 805 C CA . LEU A 1 105 ? 10.789 -3.482 -20.844 1 98.75 105 LEU A CA 1
ATOM 806 C C . LEU A 1 105 ? 11.477 -2.648 -21.922 1 98.75 105 LEU A C 1
ATOM 808 O O . LEU A 1 105 ? 12.703 -2.629 -22 1 98.75 105 LEU A O 1
ATOM 812 N N . LYS A 1 106 ? 10.711 -1.965 -22.672 1 98.62 106 LYS A N 1
ATOM 813 C CA . LYS A 1 106 ? 11.234 -1.133 -23.75 1 98.62 106 LYS A CA 1
ATOM 814 C C . LYS A 1 106 ? 12.125 -0.023 -23.203 1 98.62 106 LYS A C 1
ATOM 816 O O . LYS A 1 106 ? 13.234 0.194 -23.703 1 98.62 106 LYS A O 1
ATOM 821 N N . THR A 1 107 ? 11.672 0.671 -22.188 1 98.44 107 THR A N 1
ATOM 822 C CA . THR A 1 107 ? 12.422 1.774 -21.594 1 98.44 107 THR A CA 1
ATOM 823 C C . THR A 1 107 ? 13.711 1.271 -20.969 1 98.44 107 THR A C 1
ATOM 825 O O . THR A 1 107 ? 14.758 1.919 -21.062 1 98.44 107 THR A O 1
ATOM 828 N N . ALA A 1 108 ? 13.633 0.154 -20.281 1 98.62 108 ALA A N 1
ATOM 829 C CA . ALA A 1 108 ? 14.812 -0.429 -19.641 1 98.62 108 ALA A CA 1
ATOM 830 C C . ALA A 1 108 ? 15.883 -0.762 -20.672 1 98.62 108 ALA A C 1
ATOM 832 O O . ALA A 1 108 ? 17.078 -0.581 -20.422 1 98.62 108 ALA A O 1
ATOM 833 N N . ARG A 1 109 ? 15.461 -1.278 -21.812 1 98.5 109 ARG A N 1
ATOM 834 C CA . ARG A 1 109 ? 16.391 -1.563 -22.891 1 98.5 109 ARG A CA 1
ATOM 835 C C . ARG A 1 109 ? 17.094 -0.292 -23.359 1 98.5 109 ARG A C 1
ATOM 837 O O . ARG A 1 109 ? 18.312 -0.279 -23.531 1 98.5 109 ARG A O 1
ATOM 844 N N . GLU A 1 110 ? 16.312 0.721 -23.516 1 98.12 110 GLU A N 1
ATOM 845 C CA . GLU A 1 110 ? 16.844 1.998 -23.953 1 98.12 110 GLU A CA 1
ATOM 846 C C . GLU A 1 110 ? 17.875 2.543 -22.969 1 98.12 110 GLU A C 1
ATOM 848 O O . GLU A 1 110 ? 18.828 3.227 -23.359 1 98.12 110 GLU A O 1
ATOM 853 N N . LEU A 1 111 ? 17.766 2.213 -21.75 1 97.5 111 LEU A N 1
ATOM 854 C CA . LEU A 1 111 ? 18.656 2.693 -20.688 1 97.5 111 LEU A CA 1
ATOM 855 C C . LEU A 1 111 ? 19.828 1.735 -20.484 1 97.5 111 LEU A C 1
ATOM 857 O O . LEU A 1 111 ? 20.609 1.907 -19.547 1 97.5 111 LEU A O 1
ATOM 861 N N . HIS A 1 112 ? 19.906 0.646 -21.266 1 97.44 112 HIS A N 1
ATOM 862 C CA . HIS A 1 112 ? 20.984 -0.324 -21.281 1 97.44 112 HIS A CA 1
ATOM 863 C C . HIS A 1 112 ? 21.078 -1.077 -19.953 1 97.44 112 HIS A C 1
ATOM 865 O O . HIS A 1 112 ? 22.188 -1.306 -19.453 1 97.44 112 HIS A O 1
ATOM 871 N N . CYS A 1 113 ? 19.922 -1.33 -19.375 1 97.88 113 CYS A N 1
ATOM 872 C CA . CYS A 1 113 ? 19.859 -2.15 -18.172 1 97.88 113 CYS A CA 1
ATOM 873 C C . CYS A 1 113 ? 20.125 -3.615 -18.484 1 97.88 113 CYS A C 1
ATOM 875 O O . CYS A 1 113 ? 20.078 -4.016 -19.656 1 97.88 113 CYS A O 1
ATOM 877 N N . ASN A 1 114 ? 20.562 -4.375 -17.422 1 97.31 114 ASN A N 1
ATOM 878 C CA . ASN A 1 114 ? 20.422 -5.824 -17.516 1 97.31 114 ASN A CA 1
ATOM 879 C C . ASN A 1 114 ? 18.953 -6.246 -17.516 1 97.31 114 ASN A C 1
ATOM 881 O O . ASN A 1 114 ? 18.156 -5.727 -16.734 1 97.31 114 ASN A O 1
ATOM 885 N N . LEU A 1 115 ? 18.641 -7.176 -18.5 1 98 115 LEU A N 1
ATOM 886 C CA . LEU A 1 115 ? 17.219 -7.465 -18.688 1 98 115 LEU A CA 1
ATOM 887 C C . LEU A 1 115 ? 16.969 -8.969 -18.688 1 98 115 LEU A C 1
ATOM 889 O O . LEU A 1 115 ? 17.75 -9.734 -19.25 1 98 115 LEU A O 1
ATOM 893 N N . ILE A 1 116 ? 15.906 -9.344 -18.016 1 98.12 116 ILE A N 1
ATOM 894 C CA . ILE A 1 116 ? 15.359 -10.695 -18.125 1 98.12 116 ILE A CA 1
ATOM 895 C C . ILE A 1 116 ? 13.836 -10.633 -18.141 1 98.12 116 ILE A C 1
ATOM 897 O O . ILE A 1 116 ? 13.227 -9.93 -17.328 1 98.12 116 ILE A O 1
ATOM 901 N N . ALA A 1 117 ? 13.219 -11.32 -19.047 1 98.62 117 ALA A N 1
ATOM 902 C CA . ALA A 1 117 ? 11.766 -11.266 -19.203 1 98.62 117 ALA A CA 1
ATOM 903 C C . ALA A 1 117 ? 11.148 -12.656 -19.094 1 98.62 117 ALA A C 1
ATOM 905 O O . ALA A 1 117 ? 11.734 -13.641 -19.547 1 98.62 117 ALA A O 1
ATOM 906 N N . PHE A 1 118 ? 9.977 -12.703 -18.484 1 98.62 118 PHE A N 1
ATOM 907 C CA . PHE A 1 118 ? 9.234 -13.953 -18.312 1 98.62 118 PHE A CA 1
ATOM 908 C C . PHE A 1 118 ? 7.805 -13.797 -18.812 1 98.62 118 PHE A C 1
ATOM 910 O O . PHE A 1 118 ? 7.086 -12.891 -18.391 1 98.62 118 PHE A O 1
ATOM 917 N N . SER A 1 119 ? 7.355 -14.672 -19.656 1 98.62 119 SER A N 1
ATOM 918 C CA . SER A 1 119 ? 5.969 -14.688 -20.109 1 98.62 119 SER A CA 1
ATOM 919 C C . SER A 1 119 ? 5.605 -16.047 -20.719 1 98.62 119 SER A C 1
ATOM 921 O O . SER A 1 119 ? 6.445 -16.938 -20.797 1 98.62 119 SER A O 1
ATOM 923 N N . SER A 1 120 ? 4.336 -16.188 -21.016 1 98.12 120 SER A N 1
ATOM 924 C CA . SER A 1 120 ? 3.9 -17.391 -21.734 1 98.12 120 SER A CA 1
ATOM 925 C C . SER A 1 120 ? 3.971 -17.172 -23.25 1 98.12 120 SER A C 1
ATOM 927 O O . SER A 1 120 ? 3.432 -17.984 -24.016 1 98.12 120 SER A O 1
ATOM 929 N N . GLY A 1 121 ? 4.641 -16.094 -23.656 1 98.12 121 GLY A N 1
ATOM 930 C CA . GLY A 1 121 ? 4.734 -15.703 -25.062 1 98.12 121 GLY A CA 1
ATOM 931 C C . GLY A 1 121 ? 4.25 -14.289 -25.312 1 98.12 121 GLY A C 1
ATOM 932 O O . GLY A 1 121 ? 4.645 -13.352 -24.609 1 98.12 121 GLY A O 1
ATOM 933 N N . GLY A 1 122 ? 3.541 -14.109 -26.406 1 98 122 GLY A N 1
ATOM 934 C CA . GLY A 1 122 ? 2.922 -12.828 -26.703 1 98 122 GLY A CA 1
ATOM 935 C C . GLY A 1 122 ? 3.908 -11.797 -27.219 1 98 122 GLY A C 1
ATOM 936 O O . GLY A 1 122 ? 4.973 -12.141 -27.734 1 98 122 GLY A O 1
ATOM 937 N N . LYS A 1 123 ? 3.523 -10.547 -27.109 1 98.44 123 LYS A N 1
ATOM 938 C CA . LYS A 1 123 ? 4.305 -9.414 -27.609 1 98.44 123 LYS A CA 1
ATOM 939 C C . LYS A 1 123 ? 5.652 -9.328 -26.891 1 98.44 123 LYS A C 1
ATOM 941 O O . LYS A 1 123 ? 6.648 -8.914 -27.5 1 98.44 123 LYS A O 1
ATOM 946 N N . MET A 1 124 ? 5.688 -9.719 -25.672 1 98.69 124 MET A N 1
ATOM 947 C CA . MET A 1 124 ? 6.941 -9.68 -24.906 1 98.69 124 MET A CA 1
ATOM 948 C C . MET A 1 124 ? 7.969 -10.625 -25.531 1 98.69 124 MET A C 1
ATOM 950 O O . MET A 1 124 ? 9.133 -10.25 -25.703 1 98.69 124 MET A O 1
ATOM 954 N N . GLN A 1 125 ? 7.52 -11.844 -25.828 1 98.62 125 GLN A N 1
ATOM 955 C CA . GLN A 1 125 ? 8.414 -12.789 -26.484 1 98.62 125 GLN A CA 1
ATOM 956 C C . GLN A 1 125 ? 8.945 -12.227 -27.797 1 98.62 125 GLN A C 1
ATOM 958 O O . GLN A 1 125 ? 10.141 -12.312 -28.078 1 98.62 125 GLN A O 1
ATOM 963 N N . GLU A 1 126 ? 8.039 -11.711 -28.594 1 98.75 126 GLU A N 1
ATOM 964 C CA . GLU A 1 126 ? 8.414 -11.148 -29.891 1 98.75 126 GLU A CA 1
ATOM 965 C C . GLU A 1 126 ? 9.453 -10.047 -29.734 1 98.75 126 GLU A C 1
ATOM 967 O O . GLU A 1 126 ? 10.445 -10.016 -30.469 1 98.75 126 GLU A O 1
ATOM 972 N N . PHE A 1 127 ? 9.188 -9.195 -28.828 1 98.69 127 PHE A N 1
ATOM 973 C CA . PHE A 1 127 ? 10.094 -8.078 -28.578 1 98.69 127 PHE A CA 1
ATOM 974 C C . PHE A 1 127 ? 11.469 -8.57 -28.141 1 98.69 127 PHE A C 1
ATOM 976 O O . PHE A 1 127 ? 12.492 -8.094 -28.625 1 98.69 127 PHE A O 1
ATOM 983 N N . CYS A 1 128 ? 11.492 -9.484 -27.219 1 98.56 128 CYS A N 1
ATOM 984 C CA . CYS A 1 128 ? 12.75 -10 -26.703 1 98.56 128 CYS A CA 1
ATOM 985 C C . CYS A 1 128 ? 13.539 -10.711 -27.781 1 98.56 128 CYS A C 1
ATOM 987 O O . CYS A 1 128 ? 14.766 -10.57 -27.859 1 98.56 128 CYS A O 1
ATOM 989 N N . LYS A 1 129 ? 12.875 -11.477 -28.578 1 98.38 129 LYS A N 1
ATOM 990 C CA . LYS A 1 129 ? 13.523 -12.156 -29.703 1 98.38 129 LYS A CA 1
ATOM 991 C C . LYS A 1 129 ? 14.133 -11.148 -30.672 1 98.38 129 LYS A C 1
ATOM 993 O O . LYS A 1 129 ? 15.297 -11.281 -31.078 1 98.38 129 LYS A O 1
ATOM 998 N N . LYS A 1 130 ? 13.352 -10.203 -31 1 98.38 130 LYS A N 1
ATOM 999 C CA . LYS A 1 130 ? 13.766 -9.188 -31.969 1 98.38 130 LYS A CA 1
ATOM 1000 C C . LYS A 1 130 ? 15.031 -8.477 -31.484 1 98.38 130 LYS A C 1
ATOM 1002 O O . LYS A 1 130 ? 15.883 -8.102 -32.281 1 98.38 130 LYS A O 1
ATOM 1007 N N . HIS A 1 131 ? 15.164 -8.281 -30.203 1 98.19 131 HIS A N 1
ATOM 1008 C CA . HIS A 1 131 ? 16.25 -7.457 -29.688 1 98.19 131 HIS A CA 1
ATOM 1009 C C . HIS A 1 131 ? 17.281 -8.305 -28.969 1 98.19 131 HIS A C 1
ATOM 1011 O O . HIS A 1 131 ? 18.156 -7.766 -28.266 1 98.19 131 HIS A O 1
ATOM 1017 N N . ASN A 1 132 ? 17.219 -9.625 -29.016 1 97.56 132 ASN A N 1
ATOM 1018 C CA . ASN A 1 132 ? 18.156 -10.57 -28.438 1 97.56 132 ASN A CA 1
ATOM 1019 C C . ASN A 1 132 ? 18.297 -10.375 -26.922 1 97.56 132 ASN A C 1
ATOM 1021 O O . ASN A 1 132 ? 19.406 -10.25 -26.406 1 97.56 132 ASN A O 1
ATOM 1025 N N . LEU A 1 133 ? 17.156 -10.156 -26.281 1 97.69 133 LEU A N 1
ATOM 1026 C CA . LEU A 1 133 ? 17.109 -10.047 -24.828 1 97.69 133 LEU A CA 1
ATOM 1027 C C . LEU A 1 133 ? 16.891 -11.414 -24.188 1 97.69 133 LEU A C 1
ATOM 1029 O O . LEU A 1 133 ? 16.312 -12.305 -24.797 1 97.69 133 LEU A O 1
ATOM 1033 N N . GLU A 1 134 ? 17.375 -11.578 -23 1 97 134 GLU A N 1
ATOM 1034 C CA . GLU A 1 134 ? 17.125 -12.812 -22.25 1 97 134 GLU A CA 1
ATOM 1035 C C . GLU A 1 134 ? 15.641 -12.992 -21.969 1 97 134 GLU A C 1
ATOM 1037 O O . GLU A 1 134 ? 15.008 -12.117 -21.391 1 97 134 GLU A O 1
ATOM 1042 N N . PHE A 1 135 ? 15.156 -14.102 -22.438 1 97.5 135 PHE A N 1
ATOM 1043 C CA . PHE A 1 135 ? 13.734 -14.391 -22.328 1 97.5 135 PHE A CA 1
ATOM 1044 C C . PHE A 1 135 ? 13.508 -15.844 -21.922 1 97.5 135 PHE A C 1
ATOM 1046 O O . PHE A 1 135 ? 14.188 -16.734 -22.422 1 97.5 135 PHE A O 1
ATOM 1053 N N . HIS A 1 136 ? 12.578 -16.047 -20.984 1 97.56 136 HIS A N 1
ATOM 1054 C CA . HIS A 1 136 ? 12.188 -17.391 -20.562 1 97.56 136 HIS A CA 1
ATOM 1055 C C . HIS A 1 136 ? 10.68 -17.594 -20.703 1 97.56 136 HIS A C 1
ATOM 1057 O O . HIS A 1 136 ? 9.898 -16.906 -20.031 1 97.56 136 HIS A O 1
ATOM 1063 N N . MET A 1 137 ? 10.297 -18.531 -21.453 1 97 137 MET A N 1
ATOM 1064 C CA . MET A 1 137 ? 8.883 -18.859 -21.641 1 97 137 MET A CA 1
ATOM 1065 C C . MET A 1 137 ? 8.406 -19.828 -20.547 1 97 137 MET A C 1
ATOM 1067 O O . MET A 1 137 ? 9.008 -20.875 -20.344 1 97 137 MET A O 1
ATOM 1071 N N . ILE A 1 138 ? 7.441 -19.406 -19.844 1 97.06 138 ILE A N 1
ATOM 1072 C CA . ILE A 1 138 ? 6.781 -20.25 -18.844 1 97.06 138 ILE A CA 1
ATOM 1073 C C . ILE A 1 138 ? 5.312 -20.422 -19.219 1 97.06 138 ILE A C 1
ATOM 1075 O O . ILE A 1 138 ? 4.598 -19.453 -19.438 1 97.06 138 ILE A O 1
ATOM 1079 N N . LYS A 1 139 ? 4.898 -21.609 -19.234 1 95.06 139 LYS A N 1
ATOM 1080 C CA . LYS A 1 139 ? 3.545 -21.922 -19.688 1 95.06 139 LYS A CA 1
ATOM 1081 C C . LYS A 1 139 ? 2.5 -21.359 -18.734 1 95.06 139 LYS A C 1
ATOM 1083 O O . LYS A 1 139 ? 2.668 -21.422 -17.516 1 95.06 139 LYS A O 1
ATOM 1088 N N . LYS A 1 140 ? 1.486 -20.766 -19.328 1 96.38 140 LYS A N 1
ATOM 1089 C CA . LYS A 1 140 ? 0.338 -20.328 -18.531 1 96.38 140 LYS A CA 1
ATOM 1090 C C . LYS A 1 140 ? -0.575 -21.5 -18.188 1 96.38 140 LYS A C 1
ATOM 1092 O O . LYS A 1 140 ? -0.894 -22.328 -19.047 1 96.38 140 LYS A O 1
ATOM 1097 N N . MET A 1 141 ? -0.99 -21.578 -16.953 1 95.38 141 MET A N 1
ATOM 1098 C CA . MET A 1 141 ? -1.912 -22.594 -16.484 1 95.38 141 MET A CA 1
ATOM 1099 C C . MET A 1 141 ? -3.293 -22.016 -16.203 1 95.38 141 MET A C 1
ATOM 1101 O O . MET A 1 141 ? -3.492 -21.328 -15.203 1 95.38 141 MET A O 1
ATOM 1105 N N . HIS A 1 142 ? -4.336 -22.297 -17.016 1 95.19 142 HIS A N 1
ATOM 1106 C CA . HIS A 1 142 ? -5.723 -21.875 -16.844 1 95.19 142 HIS A CA 1
ATOM 1107 C C . HIS A 1 142 ? -5.852 -20.359 -16.938 1 95.19 142 HIS A C 1
ATOM 1109 O O . HIS A 1 142 ? -6.559 -19.859 -17.812 1 95.19 142 HIS A O 1
ATOM 1115 N N . SER A 1 143 ? -5.266 -19.609 -16.047 1 95.44 143 SER A N 1
ATOM 1116 C CA . SER A 1 143 ? -5.328 -18.156 -15.938 1 95.44 143 SER A CA 1
ATOM 1117 C C . SER A 1 143 ? -4.035 -17.594 -15.359 1 95.44 143 SER A C 1
ATOM 1119 O O . SER A 1 143 ? -3.223 -18.328 -14.805 1 95.44 143 SER A O 1
ATOM 1121 N N . PRO A 1 144 ? -3.795 -16.297 -15.5 1 94.81 144 PRO A N 1
ATOM 1122 C CA . PRO A 1 144 ? -2.623 -15.695 -14.859 1 94.81 144 PRO A CA 1
ATOM 1123 C C . PRO A 1 144 ? -2.574 -15.961 -13.352 1 94.81 144 PRO A C 1
ATOM 1125 O O . PRO A 1 144 ? -1.517 -16.297 -12.82 1 94.81 144 PRO A O 1
ATOM 1128 N N . ARG A 1 145 ? -3.693 -15.891 -12.656 1 95.56 145 ARG A N 1
ATOM 1129 C CA . ARG A 1 145 ? -3.744 -16.109 -11.211 1 95.56 145 ARG A CA 1
ATOM 1130 C C . ARG A 1 145 ? -3.307 -17.531 -10.867 1 95.56 145 ARG A C 1
ATOM 1132 O O . ARG A 1 145 ? -2.533 -17.734 -9.922 1 95.56 145 ARG A O 1
ATOM 1139 N N . SER A 1 146 ? -3.793 -18.469 -11.625 1 97.06 146 SER A N 1
ATOM 1140 C CA . SER A 1 146 ? -3.531 -19.859 -11.312 1 97.06 146 SER A CA 1
ATOM 1141 C C . SER A 1 146 ? -2.125 -20.266 -11.742 1 97.06 146 SER A C 1
ATOM 1143 O O . SER A 1 146 ? -1.639 -21.344 -11.352 1 97.06 146 SER A O 1
ATOM 1145 N N . SER A 1 147 ? -1.412 -19.453 -12.484 1 98 147 SER A N 1
ATOM 1146 C CA . SER A 1 147 ? -0.077 -19.734 -12.992 1 98 147 SER A CA 1
ATOM 1147 C C . SER A 1 147 ? 0.999 -19.344 -11.984 1 98 147 SER A C 1
ATOM 1149 O O . SER A 1 147 ? 2.188 -19.578 -12.219 1 98 147 SER A O 1
ATOM 1151 N N . PHE A 1 148 ? 0.603 -18.844 -10.867 1 98.62 148 PHE A N 1
ATOM 1152 C CA . PHE A 1 148 ? 1.474 -18.234 -9.867 1 98.62 148 PHE A CA 1
ATOM 1153 C C . PHE A 1 148 ? 2.59 -19.188 -9.461 1 98.62 148 PHE A C 1
ATOM 1155 O O . PHE A 1 148 ? 3.77 -18.844 -9.539 1 98.62 148 PHE A O 1
ATOM 1162 N N . VAL A 1 149 ? 2.262 -20.406 -9.125 1 98.62 149 VAL A N 1
ATOM 1163 C CA . VAL A 1 149 ? 3.209 -21.328 -8.516 1 98.62 149 VAL A CA 1
ATOM 1164 C C . VAL A 1 149 ? 4.258 -21.75 -9.547 1 98.62 149 VAL A C 1
ATOM 1166 O O . VAL A 1 149 ? 5.445 -21.844 -9.227 1 98.62 149 VAL A O 1
ATOM 1169 N N . THR A 1 150 ? 3.879 -21.969 -10.781 1 98.19 150 THR A N 1
ATOM 1170 C CA . THR A 1 150 ? 4.828 -22.359 -11.82 1 98.19 150 THR A CA 1
ATOM 1171 C C . THR A 1 150 ? 5.812 -21.234 -12.102 1 98.19 150 THR A C 1
ATOM 1173 O O . THR A 1 150 ? 7.016 -21.484 -12.25 1 98.19 150 THR A O 1
ATOM 1176 N N . TYR A 1 151 ? 5.324 -20.062 -12.133 1 98.56 151 TYR A N 1
ATOM 1177 C CA . TYR A 1 151 ? 6.191 -18.906 -12.352 1 98.56 151 TYR A CA 1
ATOM 1178 C C . TYR A 1 151 ? 7.152 -18.719 -11.18 1 98.56 151 TYR A C 1
ATOM 1180 O O . TYR A 1 151 ? 8.352 -18.516 -11.383 1 98.56 151 TYR A O 1
ATOM 1188 N N . VAL A 1 152 ? 6.621 -18.781 -9.953 1 98.69 152 VAL A N 1
ATOM 1189 C CA . VAL A 1 152 ? 7.449 -18.547 -8.773 1 98.69 152 VAL A CA 1
ATOM 1190 C C . VAL A 1 152 ? 8.617 -19.531 -8.758 1 98.69 152 VAL A C 1
ATOM 1192 O O . VAL A 1 152 ? 9.773 -19.125 -8.656 1 98.69 152 VAL A O 1
ATOM 1195 N N . TYR A 1 153 ? 8.359 -20.766 -8.953 1 98.38 153 TYR A N 1
ATOM 1196 C CA . TYR A 1 153 ? 9.406 -21.781 -8.797 1 98.38 153 TYR A CA 1
ATOM 1197 C C . TYR A 1 153 ? 10.336 -21.797 -10.008 1 98.38 153 TYR A C 1
ATOM 1199 O O . TYR A 1 153 ? 11.508 -22.141 -9.898 1 98.38 153 TYR A O 1
ATOM 1207 N N . SER A 1 154 ? 9.844 -21.422 -11.188 1 98.12 154 SER A N 1
ATOM 1208 C CA . SER A 1 154 ? 10.734 -21.219 -12.328 1 98.12 154 SER A CA 1
ATOM 1209 C C . SER A 1 154 ? 11.703 -20.078 -12.078 1 98.12 154 SER A C 1
ATOM 1211 O O . SER A 1 154 ? 12.898 -20.203 -12.344 1 98.12 154 SER A O 1
ATOM 1213 N N . LEU A 1 155 ? 11.18 -18.969 -11.586 1 98 155 LEU A N 1
ATOM 1214 C CA . LEU A 1 155 ? 12.008 -17.797 -11.312 1 98 155 LEU A CA 1
ATOM 1215 C C . LEU A 1 155 ? 13.023 -18.094 -10.211 1 98 155 LEU A C 1
ATOM 1217 O O . LEU A 1 155 ? 14.148 -17.609 -10.25 1 98 155 LEU A O 1
ATOM 1221 N N . LEU A 1 156 ? 12.57 -18.875 -9.156 1 97.5 156 LEU A N 1
ATOM 1222 C CA . LEU A 1 156 ? 13.5 -19.281 -8.102 1 97.5 156 LEU A CA 1
ATOM 1223 C C . LEU A 1 156 ? 14.703 -20.016 -8.68 1 97.5 156 LEU A C 1
ATOM 1225 O O . LEU A 1 156 ? 15.836 -19.812 -8.227 1 97.5 156 LEU A O 1
ATOM 1229 N N . LYS A 1 157 ? 14.445 -20.812 -9.68 1 96.31 157 LYS A N 1
ATOM 1230 C CA . LYS A 1 157 ? 15.523 -21.562 -10.32 1 96.31 157 LYS A CA 1
ATOM 1231 C C . LYS A 1 157 ? 16.406 -20.625 -11.148 1 96.31 157 LYS A C 1
ATOM 1233 O O . LYS A 1 157 ? 17.625 -20.609 -10.977 1 96.31 157 LYS A O 1
ATOM 1238 N N . ILE A 1 158 ? 15.836 -19.828 -11.953 1 96.5 158 ILE A N 1
ATOM 1239 C CA . ILE A 1 158 ? 16.547 -19.016 -12.93 1 96.5 158 ILE A CA 1
ATOM 1240 C C . ILE A 1 158 ? 17.344 -17.922 -12.219 1 96.5 158 ILE A C 1
ATOM 1242 O O . ILE A 1 158 ? 18.469 -17.625 -12.594 1 96.5 158 ILE A O 1
ATOM 1246 N N . LEU A 1 159 ? 16.766 -17.359 -11.164 1 95.38 159 LEU A N 1
ATOM 1247 C CA . LEU A 1 159 ? 17.359 -16.203 -10.5 1 95.38 159 LEU A CA 1
ATOM 1248 C C . LEU A 1 159 ? 18.141 -16.641 -9.258 1 95.38 159 LEU A C 1
ATOM 1250 O O . LEU A 1 159 ? 18.469 -15.812 -8.406 1 95.38 159 LEU A O 1
ATOM 1254 N N . LYS A 1 160 ? 18.469 -17.875 -9.133 1 92.5 160 LYS A N 1
ATOM 1255 C CA . LYS A 1 160 ? 19.047 -18.484 -7.941 1 92.5 160 LYS A CA 1
ATOM 1256 C C . LYS A 1 160 ? 20.281 -17.719 -7.48 1 92.5 160 LYS A C 1
ATOM 1258 O O . LYS A 1 160 ? 20.453 -17.453 -6.285 1 92.5 160 LYS A O 1
ATOM 1263 N N . PRO A 1 161 ? 21.156 -17.25 -8.352 1 88.75 161 PRO A N 1
ATOM 1264 C CA . PRO A 1 161 ? 22.391 -16.578 -7.93 1 88.75 161 PRO A CA 1
ATOM 1265 C C . PRO A 1 161 ? 22.125 -15.273 -7.176 1 88.75 161 PRO A C 1
ATOM 1267 O O . PRO A 1 161 ? 22.984 -14.797 -6.438 1 88.75 161 PRO A O 1
ATOM 1270 N N . PHE A 1 162 ? 20.938 -14.711 -7.32 1 89.69 162 PHE A N 1
ATOM 1271 C CA . PHE A 1 162 ? 20.641 -13.414 -6.727 1 89.69 162 PHE A CA 1
ATOM 1272 C C . PHE A 1 162 ? 19.844 -13.586 -5.434 1 89.69 162 PHE A C 1
ATOM 1274 O O . PHE A 1 162 ? 19.672 -12.625 -4.68 1 89.69 162 PHE A O 1
ATOM 1281 N N . LEU A 1 163 ? 19.359 -14.734 -5.211 1 92.38 163 LEU A N 1
ATOM 1282 C CA . LEU A 1 163 ? 18.391 -14.945 -4.133 1 92.38 163 LEU A CA 1
ATOM 1283 C C . LEU A 1 163 ? 19.094 -15.445 -2.875 1 92.38 163 LEU A C 1
ATOM 1285 O O . LEU A 1 163 ? 20 -16.281 -2.955 1 92.38 163 LEU A O 1
ATOM 1289 N N . PRO A 1 164 ? 18.719 -14.836 -1.747 1 92.06 164 PRO A N 1
ATOM 1290 C CA . PRO A 1 164 ? 19.219 -15.359 -0.474 1 92.06 164 PRO A CA 1
ATOM 1291 C C . PRO A 1 164 ? 18.469 -16.609 -0.011 1 92.06 164 PRO A C 1
ATOM 1293 O O . PRO A 1 164 ? 18.016 -16.672 1.136 1 92.06 164 PRO A O 1
ATOM 1296 N N . ILE A 1 165 ? 18.297 -17.578 -0.889 1 93.06 165 ILE A N 1
ATOM 1297 C CA . ILE A 1 165 ? 17.562 -18.812 -0.637 1 93.06 165 ILE A CA 1
ATOM 1298 C C . ILE A 1 165 ? 18.438 -20.016 -0.972 1 93.06 165 ILE A C 1
ATOM 1300 O O . ILE A 1 165 ? 19.172 -20 -1.962 1 93.06 165 ILE A O 1
ATOM 1304 N N . THR A 1 166 ? 18.406 -21.078 -0.178 1 94.44 166 THR A N 1
ATOM 1305 C CA . THR A 1 166 ? 19.172 -22.297 -0.399 1 94.44 166 THR A CA 1
ATOM 1306 C C . THR A 1 166 ? 18.297 -23.375 -1.027 1 94.44 166 THR A C 1
ATOM 1308 O O . THR A 1 166 ? 17.078 -23.25 -1.079 1 94.44 166 THR A O 1
ATOM 1311 N N . GLU A 1 167 ? 18.969 -24.406 -1.471 1 95.31 167 GLU A N 1
ATOM 1312 C CA . GLU A 1 167 ? 18.234 -25.562 -1.984 1 95.31 167 GLU A CA 1
ATOM 1313 C C . GLU A 1 167 ? 17.344 -26.172 -0.908 1 95.31 167 GLU A C 1
ATOM 1315 O O . GLU A 1 167 ? 16.25 -26.641 -1.203 1 95.31 167 GLU A O 1
ATOM 1320 N N . ASN A 1 168 ? 17.812 -26.125 0.27 1 96.75 168 ASN A N 1
ATOM 1321 C CA . ASN A 1 168 ? 17.031 -26.641 1.388 1 96.75 168 ASN A CA 1
ATOM 1322 C C . ASN A 1 168 ? 15.766 -25.828 1.606 1 96.75 168 ASN A C 1
ATOM 1324 O O . ASN A 1 168 ? 14.719 -26.391 1.961 1 96.75 168 ASN A O 1
ATOM 1328 N N . ASP A 1 169 ? 15.844 -24.531 1.444 1 96.81 169 ASP A N 1
ATOM 1329 C CA . ASP A 1 169 ? 14.672 -23.672 1.569 1 96.81 169 ASP A CA 1
ATOM 1330 C C . ASP A 1 169 ? 13.617 -24.016 0.524 1 96.81 169 ASP A C 1
ATOM 1332 O O . ASP A 1 169 ? 12.422 -24.016 0.819 1 96.81 169 ASP A O 1
ATOM 1336 N N . ILE A 1 170 ? 14.102 -24.297 -0.671 1 97.38 170 ILE A N 1
ATOM 1337 C CA . ILE A 1 170 ? 13.203 -24.656 -1.765 1 97.38 170 ILE A CA 1
ATOM 1338 C C . ILE A 1 170 ? 12.516 -25.984 -1.46 1 97.38 170 ILE A C 1
ATOM 1340 O O . ILE A 1 170 ? 11.297 -26.094 -1.565 1 97.38 170 ILE A O 1
ATOM 1344 N N . ASP A 1 171 ? 13.312 -26.938 -1.053 1 97.5 171 ASP A N 1
ATOM 1345 C CA . ASP A 1 171 ? 12.773 -28.25 -0.725 1 97.5 171 ASP A CA 1
ATOM 1346 C C . ASP A 1 171 ? 11.75 -28.156 0.406 1 97.5 171 ASP A C 1
ATOM 1348 O O . ASP A 1 171 ? 10.703 -28.797 0.352 1 97.5 171 ASP A O 1
ATOM 1352 N N . GLU A 1 172 ? 12.094 -27.391 1.37 1 98.12 172 GLU A N 1
ATOM 1353 C CA . GLU A 1 172 ? 11.18 -27.188 2.49 1 98.12 172 GLU A CA 1
ATOM 1354 C C . GLU A 1 172 ? 9.859 -26.578 2.025 1 98.12 172 GLU A C 1
ATOM 1356 O O . GLU A 1 172 ? 8.789 -27 2.463 1 98.12 172 GLU A O 1
ATOM 1361 N N . SER A 1 173 ? 9.953 -25.594 1.204 1 98.31 173 SER A N 1
ATOM 1362 C CA . SER A 1 173 ? 8.742 -24.938 0.724 1 98.31 173 SER A CA 1
ATOM 1363 C C . SER A 1 173 ? 7.855 -25.891 -0.053 1 98.31 173 SER A C 1
ATOM 1365 O O . SER A 1 173 ? 6.629 -25.844 0.06 1 98.31 173 SER A O 1
ATOM 1367 N N . ILE A 1 174 ? 8.438 -26.781 -0.847 1 98.44 174 ILE A N 1
ATOM 1368 C CA . ILE A 1 174 ? 7.676 -27.75 -1.617 1 98.44 174 ILE A CA 1
ATOM 1369 C C . ILE A 1 174 ? 7.039 -28.766 -0.674 1 98.44 174 ILE A C 1
ATOM 1371 O O . ILE A 1 174 ? 5.871 -29.141 -0.842 1 98.44 174 ILE A O 1
ATOM 1375 N N . SER A 1 175 ? 7.781 -29.203 0.327 1 98.5 175 SER A N 1
ATOM 1376 C CA . SER A 1 175 ? 7.246 -30.109 1.331 1 98.5 175 SER A CA 1
ATOM 1377 C C . SER A 1 175 ? 6.066 -29.5 2.072 1 98.5 175 SER A C 1
ATOM 1379 O O . SER A 1 175 ? 5.07 -30.172 2.332 1 98.5 175 SER A O 1
ATOM 1381 N N . VAL A 1 176 ? 6.211 -28.25 2.4 1 98.56 176 VAL A N 1
ATOM 1382 C CA . VAL A 1 176 ? 5.141 -27.531 3.074 1 98.56 176 VAL A CA 1
ATOM 1383 C C . VAL A 1 176 ? 3.9 -27.484 2.184 1 98.56 176 VAL A C 1
ATOM 1385 O O . VAL A 1 176 ? 2.783 -27.703 2.656 1 98.56 176 VAL A O 1
ATOM 1388 N N . LEU A 1 177 ? 4.07 -27.219 0.905 1 98.69 177 LEU A N 1
ATOM 1389 C CA . LEU A 1 177 ? 2.955 -27.219 -0.037 1 98.69 177 LEU A CA 1
ATOM 1390 C C . LEU A 1 177 ? 2.266 -28.578 -0.077 1 98.69 177 LEU A C 1
ATOM 1392 O O . LEU A 1 177 ? 1.037 -28.641 -0.145 1 98.69 177 LEU A O 1
ATOM 1396 N N . GLU A 1 178 ? 3.057 -29.641 -0.058 1 98.69 178 GLU A N 1
ATOM 1397 C CA . GLU A 1 178 ? 2.506 -30.984 -0.082 1 98.69 178 GLU A CA 1
ATOM 1398 C C . GLU A 1 178 ? 1.643 -31.25 1.146 1 98.69 178 GLU A C 1
ATOM 1400 O O . GLU A 1 178 ? 0.558 -31.828 1.036 1 98.69 178 GLU A O 1
ATOM 1405 N N . ASN A 1 179 ? 2.156 -30.859 2.244 1 98.38 179 ASN A N 1
ATOM 1406 C CA . ASN A 1 179 ? 1.402 -31.047 3.48 1 98.38 179 ASN A CA 1
ATOM 1407 C C . ASN A 1 179 ? 0.121 -30.203 3.482 1 98.38 179 ASN A C 1
ATOM 1409 O O . ASN A 1 179 ? -0.935 -30.688 3.896 1 98.38 179 ASN A O 1
ATOM 1413 N N . THR A 1 180 ? 0.231 -28.984 3.068 1 98.5 180 THR A N 1
ATOM 1414 C CA . THR A 1 180 ? -0.921 -28.094 3.006 1 98.5 180 THR A CA 1
ATOM 1415 C C . THR A 1 180 ? -1.967 -28.625 2.029 1 98.5 180 THR A C 1
ATOM 1417 O O . THR A 1 180 ? -3.168 -28.547 2.299 1 98.5 180 THR A O 1
ATOM 1420 N N . GLN A 1 181 ? -1.464 -29.141 0.898 1 98.62 181 GLN A N 1
ATOM 1421 C CA . GLN A 1 181 ? -2.35 -29.672 -0.125 1 98.62 181 GLN A CA 1
ATOM 1422 C C . GLN A 1 181 ? -3.289 -30.734 0.46 1 98.62 181 GLN A C 1
ATOM 1424 O O . GLN A 1 181 ? -4.477 -30.766 0.127 1 98.62 181 GLN A O 1
ATOM 1429 N N . LYS A 1 182 ? -2.828 -31.578 1.319 1 98 182 LYS A N 1
ATOM 1430 C CA . LYS A 1 182 ? -3.617 -32.656 1.918 1 98 182 LYS A CA 1
ATOM 1431 C C . LYS A 1 182 ? -4.773 -32.094 2.74 1 98 182 LYS A C 1
ATOM 1433 O O . LYS A 1 182 ? -5.828 -32.719 2.846 1 98 182 LYS A O 1
ATOM 1438 N N . LEU A 1 183 ? -4.551 -30.969 3.25 1 98.12 183 LEU A N 1
ATOM 1439 C CA . LEU A 1 183 ? -5.539 -30.359 4.137 1 98.12 183 LEU A CA 1
ATOM 1440 C C . LEU A 1 183 ? -6.586 -29.594 3.338 1 98.12 183 LEU A C 1
ATOM 1442 O O . LEU A 1 183 ? -7.77 -29.609 3.684 1 98.12 183 LEU A O 1
ATOM 1446 N N . ILE A 1 184 ? -6.207 -28.969 2.229 1 98.56 184 ILE A N 1
ATOM 1447 C CA . ILE A 1 184 ? -7.086 -27.922 1.694 1 98.56 184 ILE A CA 1
ATOM 1448 C C . ILE A 1 184 ? -7.633 -28.359 0.339 1 98.56 184 ILE A C 1
ATOM 1450 O O . ILE A 1 184 ? -8.5 -27.703 -0.232 1 98.56 184 ILE A O 1
ATOM 1454 N N . ASN A 1 185 ? -7.215 -29.484 -0.199 1 97.75 185 ASN A N 1
ATOM 1455 C CA . ASN A 1 185 ? -7.574 -29.875 -1.557 1 97.75 185 ASN A CA 1
ATOM 1456 C C . ASN A 1 185 ? -9.07 -30.172 -1.679 1 97.75 185 ASN A C 1
ATOM 1458 O O . ASN A 1 185 ? -9.781 -30.203 -0.674 1 97.75 185 ASN A O 1
ATOM 1462 N N . SER A 1 186 ? -9.531 -30.391 -2.951 1 97.5 186 SER A N 1
ATOM 1463 C CA . SER A 1 186 ? -10.953 -30.469 -3.271 1 97.5 186 SER A CA 1
ATOM 1464 C C . SER A 1 186 ? -11.539 -31.812 -2.82 1 97.5 186 SER A C 1
ATOM 1466 O O . SER A 1 186 ? -12.758 -31.984 -2.828 1 97.5 186 SER A O 1
ATOM 1468 N N . GLU A 1 187 ? -10.711 -32.688 -2.365 1 96.88 187 GLU A N 1
ATOM 1469 C CA . GLU A 1 187 ? -11.203 -33.969 -1.833 1 96.88 187 GLU A CA 1
ATOM 1470 C C . GLU A 1 187 ? -11.562 -33.844 -0.354 1 96.88 187 GLU A C 1
ATOM 1472 O O . GLU A 1 187 ? -12.258 -34.688 0.197 1 96.88 187 GLU A O 1
ATOM 1477 N N . ASN A 1 188 ? -11.023 -32.844 0.32 1 97.31 188 ASN A N 1
ATOM 1478 C CA . ASN A 1 188 ? -11.328 -32.562 1.72 1 97.31 188 ASN A CA 1
ATOM 1479 C C . ASN A 1 188 ? -12.281 -31.391 1.861 1 97.31 188 ASN A C 1
ATOM 1481 O O . ASN A 1 188 ? -11.852 -30.266 2.125 1 97.31 188 ASN A O 1
ATOM 1485 N N . LEU A 1 189 ? -13.57 -31.688 1.825 1 97.06 189 LEU A N 1
ATOM 1486 C CA . LEU A 1 189 ? -14.586 -30.641 1.953 1 97.06 189 LEU A CA 1
ATOM 1487 C C . LEU A 1 189 ? -15.273 -30.703 3.312 1 97.06 189 LEU A C 1
ATOM 1489 O O . LEU A 1 189 ? -16.5 -30.672 3.393 1 97.06 189 LEU A O 1
ATOM 1493 N N . THR A 1 190 ? -14.453 -30.812 4.32 1 94.94 190 THR A N 1
ATOM 1494 C CA . THR A 1 190 ? -14.938 -30.906 5.691 1 94.94 190 THR A CA 1
ATOM 1495 C C . THR A 1 190 ? -14.453 -29.703 6.516 1 94.94 190 THR A C 1
ATOM 1497 O O . THR A 1 190 ? -13.719 -28.859 6.012 1 94.94 190 THR A O 1
ATOM 1500 N N . GLU A 1 191 ? -14.773 -29.703 7.77 1 92 191 GLU A N 1
ATOM 1501 C CA . GLU A 1 191 ? -14.445 -28.609 8.68 1 92 191 GLU A CA 1
ATOM 1502 C C . GLU A 1 191 ? -12.969 -28.625 9.055 1 92 191 GLU A C 1
ATOM 1504 O O . GLU A 1 191 ? -12.461 -27.656 9.633 1 92 191 GLU A O 1
ATOM 1509 N N . THR A 1 192 ? -12.289 -29.672 8.742 1 95.31 192 THR A N 1
ATOM 1510 C CA . THR A 1 192 ? -10.859 -29.734 9.008 1 95.31 192 THR A CA 1
ATOM 1511 C C . THR A 1 192 ? -10.07 -28.953 7.949 1 95.31 192 THR A C 1
ATOM 1513 O O . THR A 1 192 ? -8.875 -28.703 8.117 1 95.31 192 THR A O 1
ATOM 1516 N N . ASN A 1 193 ? -10.695 -28.625 6.848 1 98 193 ASN A N 1
ATOM 1517 C CA . ASN A 1 193 ? -10.102 -27.828 5.785 1 98 193 ASN A CA 1
ATOM 1518 C C . ASN A 1 193 ? -10.039 -26.344 6.168 1 98 193 ASN A C 1
ATOM 1520 O O . ASN A 1 193 ? -11.062 -25.656 6.145 1 98 193 ASN A O 1
ATOM 1524 N N . PRO A 1 194 ? -8.836 -25.875 6.477 1 98.38 194 PRO A N 1
ATOM 1525 C CA . PRO A 1 194 ? -8.734 -24.5 6.961 1 98.38 194 PRO A CA 1
ATOM 1526 C C . PRO A 1 194 ? -9.148 -23.469 5.906 1 98.38 194 PRO A C 1
ATOM 1528 O O . PRO A 1 194 ? -9.625 -22.391 6.25 1 98.38 194 PRO A O 1
ATOM 1531 N N . SER A 1 195 ? -8.898 -23.75 4.652 1 98.69 195 SER A N 1
ATOM 1532 C CA . SER A 1 195 ? -9.32 -22.844 3.59 1 98.69 195 SER A CA 1
ATOM 1533 C C . SER A 1 195 ? -10.836 -22.781 3.488 1 98.69 195 SER A C 1
ATOM 1535 O O . SER A 1 195 ? -11.406 -21.703 3.277 1 98.69 195 SER A O 1
ATOM 1537 N N . LEU A 1 196 ? -11.453 -23.922 3.584 1 98 196 LEU A N 1
ATOM 1538 C CA . LEU A 1 196 ? -12.906 -23.953 3.562 1 98 196 LEU A CA 1
ATOM 1539 C C . LEU A 1 196 ? -13.492 -23.219 4.766 1 98 196 LEU A C 1
ATOM 1541 O O . LEU A 1 196 ? -14.461 -22.484 4.633 1 98 196 LEU A O 1
ATOM 1545 N N . LEU A 1 197 ? -12.945 -23.438 5.926 1 97.75 197 LEU A N 1
ATOM 1546 C CA . LEU A 1 197 ? -13.391 -22.766 7.145 1 97.75 197 LEU A CA 1
ATOM 1547 C C . LEU A 1 197 ? -13.305 -21.25 6.988 1 97.75 197 LEU A C 1
ATOM 1549 O O . LEU A 1 197 ? -14.242 -20.531 7.336 1 97.75 197 LEU A O 1
ATOM 1553 N N . LEU A 1 198 ? -12.203 -20.781 6.5 1 98.25 198 LEU A N 1
ATOM 1554 C CA . LEU A 1 198 ? -12.023 -19.344 6.281 1 98.25 198 LEU A CA 1
ATOM 1555 C C . LEU A 1 198 ? -13.031 -18.812 5.27 1 98.25 198 LEU A C 1
ATOM 1557 O O . LEU A 1 198 ? -13.594 -17.734 5.453 1 98.25 198 LEU A O 1
ATOM 1561 N N . SER A 1 199 ? -13.227 -19.562 4.195 1 97.75 199 SER A N 1
ATOM 1562 C CA . SER A 1 199 ? -14.18 -19.156 3.174 1 97.75 199 SER A CA 1
ATOM 1563 C C . SER A 1 199 ? -15.562 -18.922 3.775 1 97.75 199 SER A C 1
ATOM 1565 O O . SER A 1 199 ? -16.266 -17.969 3.402 1 97.75 199 SER A O 1
ATOM 1567 N N . GLN A 1 200 ? -15.961 -19.75 4.68 1 95.94 200 GLN A N 1
ATOM 1568 C CA . GLN A 1 200 ? -17.281 -19.672 5.316 1 95.94 200 GLN A CA 1
ATOM 1569 C C . GLN A 1 200 ? -17.328 -18.516 6.309 1 95.94 200 GLN A C 1
ATOM 1571 O O . GLN A 1 200 ? -18.391 -17.922 6.527 1 95.94 200 GLN A O 1
ATOM 1576 N N . TRP A 1 201 ? -16.203 -18.188 6.832 1 96.44 201 TRP A N 1
ATOM 1577 C CA . TRP A 1 201 ? -16.109 -17.125 7.816 1 96.44 201 TRP A CA 1
ATOM 1578 C C . TRP A 1 201 ? -16.219 -15.758 7.148 1 96.44 201 TRP A C 1
ATOM 1580 O O . TRP A 1 201 ? -16.734 -14.812 7.742 1 96.44 201 TRP A O 1
ATOM 1590 N N . ILE A 1 202 ? -15.695 -15.633 5.941 1 96.31 202 ILE A N 1
ATOM 1591 C CA . ILE A 1 202 ? -15.68 -14.367 5.211 1 96.31 202 ILE A CA 1
ATOM 1592 C C . ILE A 1 202 ? -17.109 -13.977 4.824 1 96.31 202 ILE A C 1
ATOM 1594 O O . ILE A 1 202 ? -17.812 -14.758 4.195 1 96.31 202 ILE A O 1
ATOM 1598 N N . THR A 1 203 ? -17.516 -12.797 5.391 1 85.88 203 THR A N 1
ATOM 1599 C CA . THR A 1 203 ? -18.797 -12.203 5.039 1 85.88 203 THR A CA 1
ATOM 1600 C C . THR A 1 203 ? -18.625 -10.75 4.605 1 85.88 203 THR A C 1
ATOM 1602 O O . THR A 1 203 ? -17.719 -10.055 5.09 1 85.88 203 THR A O 1
ATOM 1605 N N . ASN A 1 204 ? -19.438 -10.227 3.58 1 83.31 204 ASN A N 1
ATOM 1606 C CA . ASN A 1 204 ? -19.438 -8.82 3.188 1 83.31 204 ASN A CA 1
ATOM 1607 C C . ASN A 1 204 ? -18.062 -8.391 2.656 1 83.31 204 ASN A C 1
ATOM 1609 O O . ASN A 1 204 ? -17.5 -9.039 1.778 1 83.31 204 ASN A O 1
ATOM 1613 N N . ILE A 1 205 ? -17.391 -7.254 3.207 1 94.94 205 ILE A N 1
ATOM 1614 C CA . ILE A 1 205 ? -16.078 -6.703 2.891 1 94.94 205 ILE A CA 1
ATOM 1615 C C . ILE A 1 205 ? -15.07 -7.152 3.939 1 94.94 205 ILE A C 1
ATOM 1617 O O . ILE A 1 205 ? -15.109 -6.695 5.086 1 94.94 205 ILE A O 1
ATOM 1621 N N . PRO A 1 206 ? -14.188 -8.125 3.553 1 97.38 206 PRO A N 1
ATOM 1622 C CA . PRO A 1 206 ? -13.18 -8.539 4.527 1 97.38 206 PRO A CA 1
ATOM 1623 C C . PRO A 1 206 ? -12.148 -7.453 4.816 1 97.38 206 PRO A C 1
ATOM 1625 O O . PRO A 1 206 ? -11.781 -6.691 3.918 1 97.38 206 PRO A O 1
ATOM 1628 N N . LEU A 1 207 ? -11.773 -7.344 6.059 1 98.19 207 LEU A N 1
ATOM 1629 C CA . LEU A 1 207 ? -10.672 -6.504 6.516 1 98.19 207 LEU A CA 1
ATOM 1630 C C . LEU A 1 207 ? -9.492 -7.359 6.977 1 98.19 207 LEU A C 1
ATOM 1632 O O . LEU A 1 207 ? -9.617 -8.117 7.941 1 98.19 207 LEU A O 1
ATOM 1636 N N . ILE A 1 208 ? -8.352 -7.234 6.277 1 98.75 208 ILE A N 1
ATOM 1637 C CA . ILE A 1 208 ? -7.203 -8.109 6.5 1 98.75 208 ILE A CA 1
ATOM 1638 C C . ILE A 1 208 ? -6.074 -7.312 7.156 1 98.75 208 ILE A C 1
ATOM 1640 O O . ILE A 1 208 ? -5.609 -6.312 6.605 1 98.75 208 ILE A O 1
ATOM 1644 N N . TYR A 1 209 ? -5.668 -7.73 8.312 1 98.81 209 TYR A N 1
ATOM 1645 C CA . TYR A 1 209 ? -4.461 -7.207 8.945 1 98.81 209 TYR A CA 1
ATOM 1646 C C . TYR A 1 209 ? -3.268 -8.117 8.68 1 98.81 209 TYR A C 1
ATOM 1648 O O . TYR A 1 209 ? -3.398 -9.344 8.68 1 98.81 209 TYR A O 1
ATOM 1656 N N . TYR A 1 210 ? -2.111 -7.516 8.438 1 98.69 210 TYR A N 1
ATOM 1657 C CA . TYR A 1 210 ? -0.903 -8.281 8.141 1 98.69 210 TYR A CA 1
ATOM 1658 C C . TYR A 1 210 ? 0.332 -7.582 8.703 1 98.69 210 TYR A C 1
ATOM 1660 O O . TYR A 1 210 ? 0.344 -6.359 8.859 1 98.69 210 TYR A O 1
ATOM 1668 N N . PRO A 1 211 ? 1.352 -8.352 9.109 1 97.62 211 PRO A N 1
ATOM 1669 C CA . PRO A 1 211 ? 2.658 -7.742 9.359 1 97.62 211 PRO A CA 1
ATOM 1670 C C . PRO A 1 211 ? 3.432 -7.465 8.07 1 97.62 211 PRO A C 1
ATOM 1672 O O . PRO A 1 211 ? 3.24 -8.156 7.066 1 97.62 211 PRO A O 1
ATOM 1675 N N . HIS A 1 212 ? 4.301 -6.516 8.117 1 95.25 212 HIS A N 1
ATOM 1676 C CA . HIS A 1 212 ? 5.035 -6.082 6.93 1 95.25 212 HIS A CA 1
ATOM 1677 C C . HIS A 1 212 ? 5.703 -7.262 6.23 1 95.25 212 HIS A C 1
ATOM 1679 O O . HIS A 1 212 ? 5.711 -7.336 5 1 95.25 212 HIS A O 1
ATOM 1685 N N . GLY A 1 213 ? 6.191 -8.18 6.988 1 94.44 213 GLY A N 1
ATOM 1686 C CA . GLY A 1 213 ? 6.918 -9.305 6.426 1 94.44 213 GLY A CA 1
ATOM 1687 C C . GLY A 1 213 ? 6.039 -10.234 5.617 1 94.44 213 GLY A C 1
ATOM 1688 O O . GLY A 1 213 ? 6.543 -11.062 4.852 1 94.44 213 GLY A O 1
ATOM 1689 N N . LEU A 1 214 ? 4.715 -10.125 5.77 1 97.75 214 LEU A N 1
ATOM 1690 C CA . LEU A 1 214 ? 3.795 -11.016 5.066 1 97.75 214 LEU A CA 1
ATOM 1691 C C . LEU A 1 214 ? 2.885 -10.227 4.129 1 97.75 214 LEU A C 1
ATOM 1693 O O . LEU A 1 214 ? 1.808 -10.703 3.762 1 97.75 214 LEU A O 1
ATOM 1697 N N . GLN A 1 215 ? 3.352 -9.039 3.797 1 97.75 215 GLN A N 1
ATOM 1698 C CA . GLN A 1 215 ? 2.568 -8.148 2.953 1 97.75 215 GLN A CA 1
ATOM 1699 C C . GLN A 1 215 ? 2.246 -8.797 1.611 1 97.75 215 GLN A C 1
ATOM 1701 O O . GLN A 1 215 ? 1.15 -8.617 1.074 1 97.75 215 GLN A O 1
ATOM 1706 N N . ALA A 1 216 ? 3.193 -9.578 1.059 1 98.44 216 ALA A N 1
ATOM 1707 C CA . ALA A 1 216 ? 2.99 -10.234 -0.233 1 98.44 216 ALA A CA 1
ATOM 1708 C C . ALA A 1 216 ? 1.777 -11.156 -0.196 1 98.44 216 ALA A C 1
ATOM 1710 O O . ALA A 1 216 ? 0.967 -11.164 -1.125 1 98.44 216 ALA A O 1
ATOM 1711 N N . ALA A 1 217 ? 1.628 -11.859 0.862 1 98.75 217 ALA A N 1
ATOM 1712 C CA . ALA A 1 217 ? 0.502 -12.773 1.014 1 98.75 217 ALA A CA 1
ATOM 1713 C C . ALA A 1 217 ? -0.81 -12.016 1.173 1 98.75 217 ALA A C 1
ATOM 1715 O O . ALA A 1 217 ? -1.835 -12.406 0.607 1 98.75 217 ALA A O 1
ATOM 1716 N N . ALA A 1 218 ? -0.777 -10.945 1.913 1 98.81 218 ALA A N 1
ATOM 1717 C CA . ALA A 1 218 ? -1.979 -10.156 2.152 1 98.81 218 ALA A CA 1
ATOM 1718 C C . ALA A 1 218 ? -2.471 -9.5 0.864 1 98.81 218 ALA A C 1
ATOM 1720 O O . ALA A 1 218 ? -3.67 -9.508 0.575 1 98.81 218 ALA A O 1
ATOM 1721 N N . ILE A 1 219 ? -1.54 -8.961 0.106 1 98.62 219 ILE A N 1
ATOM 1722 C CA . ILE A 1 219 ? -1.895 -8.305 -1.146 1 98.62 219 ILE A CA 1
ATOM 1723 C C . ILE A 1 219 ? -2.459 -9.328 -2.127 1 98.62 219 ILE A C 1
ATOM 1725 O O . ILE A 1 219 ? -3.459 -9.07 -2.801 1 98.62 219 ILE A O 1
ATOM 1729 N N . ARG A 1 220 ? -1.836 -10.453 -2.182 1 98.75 220 ARG A N 1
ATOM 1730 C CA . ARG A 1 220 ? -2.336 -11.508 -3.051 1 98.75 220 ARG A CA 1
ATOM 1731 C C . ARG A 1 220 ? -3.723 -11.969 -2.615 1 98.75 220 ARG A C 1
ATOM 1733 O O . ARG A 1 220 ? -4.598 -12.195 -3.453 1 98.75 220 ARG A O 1
ATOM 1740 N N . PHE A 1 221 ? -3.865 -12.164 -1.322 1 98.88 221 PHE A N 1
ATOM 1741 C CA . PHE A 1 221 ? -5.164 -12.562 -0.794 1 98.88 221 PHE A CA 1
ATOM 1742 C C . PHE A 1 221 ? -6.238 -11.555 -1.184 1 98.88 221 PHE A C 1
ATOM 1744 O O . PHE A 1 221 ? -7.32 -11.938 -1.638 1 98.88 221 PHE A O 1
ATOM 1751 N N . LYS A 1 222 ? -5.949 -10.289 -1.072 1 98.69 222 LYS A N 1
ATOM 1752 C CA . LYS A 1 222 ? -6.859 -9.219 -1.478 1 98.69 222 LYS A CA 1
ATOM 1753 C C . LYS A 1 222 ? -7.234 -9.344 -2.951 1 98.69 222 LYS A C 1
ATOM 1755 O O . LYS A 1 222 ? -8.414 -9.336 -3.299 1 98.69 222 LYS A O 1
ATOM 1760 N N . SER A 1 223 ? -6.23 -9.461 -3.803 1 98.62 223 SER A N 1
ATOM 1761 C CA . SER A 1 223 ? -6.473 -9.531 -5.238 1 98.62 223 SER A CA 1
ATOM 1762 C C . SER A 1 223 ? -7.277 -10.773 -5.602 1 98.62 223 SER A C 1
ATOM 1764 O O . SER A 1 223 ? -8.156 -10.719 -6.465 1 98.62 223 SER A O 1
ATOM 1766 N N . SER A 1 224 ? -6.957 -11.883 -4.914 1 98.62 224 SER A N 1
ATOM 1767 C CA . SER A 1 224 ? -7.676 -13.125 -5.176 1 98.62 224 SER A CA 1
ATOM 1768 C C . SER A 1 224 ? -9.133 -13.023 -4.742 1 98.62 224 SER A C 1
ATOM 1770 O O . SER A 1 224 ? -10.023 -13.547 -5.414 1 98.62 224 SER A O 1
ATOM 1772 N N . LEU A 1 225 ? -9.422 -12.406 -3.631 1 98.62 225 LEU A N 1
ATOM 1773 C CA . LEU A 1 225 ? -10.797 -12.172 -3.201 1 98.62 225 LEU A CA 1
ATOM 1774 C C . LEU A 1 225 ? -11.539 -11.32 -4.219 1 98.62 225 LEU A C 1
ATOM 1776 O O . LEU A 1 225 ? -12.711 -11.57 -4.508 1 98.62 225 LEU A O 1
ATOM 1780 N N . GLN A 1 226 ? -10.852 -10.312 -4.719 1 98.44 226 GLN A N 1
ATOM 1781 C CA . GLN A 1 226 ? -11.453 -9.422 -5.699 1 98.44 226 GLN A CA 1
ATOM 1782 C C . GLN A 1 226 ? -11.781 -10.156 -6.996 1 98.44 226 GLN A C 1
ATOM 1784 O O . GLN A 1 226 ? -12.891 -10.047 -7.516 1 98.44 226 GLN A O 1
ATOM 1789 N N . GLU A 1 227 ? -10.867 -10.938 -7.453 1 98.5 227 GLU A N 1
ATOM 1790 C CA . GLU A 1 227 ? -11 -11.562 -8.766 1 98.5 227 GLU A CA 1
ATOM 1791 C C . GLU A 1 227 ? -11.852 -12.828 -8.688 1 98.5 227 GLU A C 1
ATOM 1793 O O . GLU A 1 227 ? -12.695 -13.062 -9.555 1 98.5 227 GLU A O 1
ATOM 1798 N N . ASN A 1 228 ? -11.609 -13.656 -7.664 1 98.31 228 ASN A N 1
ATOM 1799 C CA . ASN A 1 228 ? -12.297 -14.938 -7.594 1 98.31 228 ASN A CA 1
ATOM 1800 C C . ASN A 1 228 ? -13.695 -14.797 -6.988 1 98.31 228 ASN A C 1
ATOM 1802 O O . ASN A 1 228 ? -14.664 -15.336 -7.52 1 98.31 228 ASN A O 1
ATOM 1806 N N . ALA A 1 229 ? -13.82 -14.07 -5.922 1 97.88 229 ALA A N 1
ATOM 1807 C CA . ALA A 1 229 ? -15.07 -14.016 -5.168 1 97.88 229 ALA A CA 1
ATOM 1808 C C . ALA A 1 229 ? -15.805 -12.695 -5.414 1 97.88 229 ALA A C 1
ATOM 1810 O O . ALA A 1 229 ? -16.875 -12.461 -4.852 1 97.88 229 ALA A O 1
ATOM 1811 N N . LYS A 1 230 ? -15.242 -11.812 -6.246 1 97.81 230 LYS A N 1
ATOM 1812 C CA . LYS A 1 230 ? -15.867 -10.539 -6.598 1 97.81 230 LYS A CA 1
ATOM 1813 C C . LYS A 1 230 ? -16.172 -9.719 -5.352 1 97.81 230 LYS A C 1
ATOM 1815 O O . LYS A 1 230 ? -17.266 -9.148 -5.23 1 97.81 230 LYS A O 1
ATOM 1820 N N . SER A 1 231 ? -15.172 -9.609 -4.484 1 97.5 231 SER A N 1
ATOM 1821 C CA . SER A 1 231 ? -15.352 -8.914 -3.217 1 97.5 231 SER A CA 1
ATOM 1822 C C . SER A 1 231 ? -14.414 -7.715 -3.105 1 97.5 231 SER A C 1
ATOM 1824 O O . SER A 1 231 ? -13.242 -7.805 -3.477 1 97.5 231 SER A O 1
ATOM 1826 N N . HIS A 1 232 ? -15 -6.555 -2.68 1 97.69 232 HIS A N 1
ATOM 1827 C CA . HIS A 1 232 ? -14.109 -5.484 -2.229 1 97.69 232 HIS A CA 1
ATOM 1828 C C . HIS A 1 232 ? -13.406 -5.867 -0.933 1 97.69 232 HIS A C 1
ATOM 1830 O O . HIS A 1 232 ? -13.93 -6.648 -0.138 1 97.69 232 HIS A O 1
ATOM 1836 N N . VAL A 1 233 ? -12.18 -5.383 -0.742 1 98.19 233 VAL A N 1
ATOM 1837 C CA . VAL A 1 233 ? -11.352 -5.859 0.359 1 98.19 233 VAL A CA 1
ATOM 1838 C C . VAL A 1 233 ? -10.555 -4.699 0.953 1 98.19 233 VAL A C 1
ATOM 1840 O O . VAL A 1 233 ? -10.078 -3.826 0.223 1 98.19 233 VAL A O 1
ATOM 1843 N N . ILE A 1 234 ? -10.438 -4.641 2.287 1 98.06 234 ILE A N 1
ATOM 1844 C CA . ILE A 1 234 ? -9.555 -3.725 3.002 1 98.06 234 ILE A CA 1
ATOM 1845 C C . ILE A 1 234 ? -8.336 -4.48 3.52 1 98.06 234 ILE A C 1
ATOM 1847 O O . ILE A 1 234 ? -8.461 -5.586 4.051 1 98.06 234 ILE A O 1
ATOM 1851 N N . ILE A 1 235 ? -7.156 -3.973 3.318 1 98.19 235 ILE A N 1
ATOM 1852 C CA . ILE A 1 235 ? -5.973 -4.539 3.963 1 98.19 235 ILE A CA 1
ATOM 1853 C C . ILE A 1 235 ? -5.23 -3.447 4.73 1 98.19 235 ILE A C 1
ATOM 1855 O O . ILE A 1 235 ? -5.195 -2.291 4.297 1 98.19 235 ILE A O 1
ATOM 1859 N N . GLU A 1 236 ? -4.652 -3.818 5.859 1 98.38 236 GLU A N 1
ATOM 1860 C CA . GLU A 1 236 ? -3.943 -2.891 6.734 1 98.38 236 GLU A CA 1
ATOM 1861 C C . GLU A 1 236 ? -2.705 -3.545 7.344 1 98.38 236 GLU A C 1
ATOM 1863 O O . GLU A 1 236 ? -2.758 -4.699 7.777 1 98.38 236 GLU A O 1
ATOM 1868 N N . ASP A 1 237 ? -1.58 -2.824 7.352 1 98.38 237 ASP A N 1
ATOM 1869 C CA . ASP A 1 237 ? -0.44 -3.232 8.164 1 98.38 237 ASP A CA 1
ATOM 1870 C C . ASP A 1 237 ? -0.757 -3.109 9.656 1 98.38 237 ASP A C 1
ATOM 1872 O O . ASP A 1 237 ? -1.252 -2.074 10.109 1 98.38 237 ASP A O 1
ATOM 1876 N N . VAL A 1 238 ? -0.409 -4.074 10.391 1 98.38 238 VAL A N 1
ATOM 1877 C CA . VAL A 1 238 ? -0.869 -4.141 11.773 1 98.38 238 VAL A CA 1
ATOM 1878 C C . VAL A 1 238 ? -0.208 -3.037 12.594 1 98.38 238 VAL A C 1
ATOM 1880 O O . VAL A 1 238 ? -0.839 -2.445 13.469 1 98.38 238 VAL A O 1
ATOM 1883 N N . ILE A 1 239 ? 1.048 -2.744 12.312 1 98.12 239 ILE A N 1
ATOM 1884 C CA . ILE A 1 239 ? 1.768 -1.749 13.102 1 98.12 239 ILE A CA 1
ATOM 1885 C C . ILE A 1 239 ? 1.26 -0.351 12.758 1 98.12 239 ILE A C 1
ATOM 1887 O O . ILE A 1 239 ? 0.875 0.414 13.641 1 98.12 239 ILE A O 1
ATOM 1891 N N . GLU A 1 240 ? 1.178 -0.03 11.508 1 98.38 240 GLU A N 1
ATOM 1892 C CA . GLU A 1 240 ? 0.719 1.278 11.047 1 98.38 240 GLU A CA 1
ATOM 1893 C C . GLU A 1 240 ? -0.741 1.514 11.422 1 98.38 240 GLU A C 1
ATOM 1895 O O . GLU A 1 240 ? -1.123 2.629 11.781 1 98.38 240 GLU A O 1
ATOM 1900 N N . SER A 1 241 ? -1.56 0.468 11.375 1 98.12 241 SER A N 1
ATOM 1901 C CA . SER A 1 241 ? -2.984 0.594 11.664 1 98.12 241 SER A CA 1
ATOM 1902 C C . SER A 1 241 ? -3.219 1.028 13.109 1 98.12 241 SER A C 1
ATOM 1904 O O . SER A 1 241 ? -4.238 1.646 13.422 1 98.12 241 SER A O 1
ATOM 1906 N N . CYS A 1 242 ? -2.287 0.722 13.938 1 98.12 242 CYS A N 1
ATOM 1907 C CA . CYS A 1 242 ? -2.406 1.086 15.344 1 98.12 242 CYS A CA 1
ATOM 1908 C C . CYS A 1 242 ? -2.18 2.58 15.539 1 98.12 242 CYS A C 1
ATOM 1910 O O . CYS A 1 242 ? -2.42 3.109 16.625 1 98.12 242 CYS A O 1
ATOM 1912 N N . HIS A 1 243 ? -1.771 3.254 14.492 1 98.19 243 HIS A N 1
ATOM 1913 C CA . HIS A 1 243 ? -1.572 4.699 14.539 1 98.19 243 HIS A CA 1
ATOM 1914 C C . HIS A 1 243 ? -2.68 5.434 13.797 1 98.19 243 HIS A C 1
ATOM 1916 O O . HIS A 1 243 ? -2.723 6.668 13.797 1 98.19 243 HIS A O 1
ATOM 1922 N N . ASN A 1 244 ? -3.572 4.789 13.109 1 98.12 244 ASN A N 1
ATOM 1923 C CA . ASN A 1 244 ? -4.637 5.422 12.344 1 98.12 244 ASN A CA 1
ATOM 1924 C C . ASN A 1 244 ? -5.84 4.496 12.18 1 98.12 244 ASN A C 1
ATOM 1926 O O . ASN A 1 244 ? -6.797 4.574 12.953 1 98.12 244 ASN A O 1
ATOM 1930 N N . GLY A 1 245 ? -5.699 3.369 11.609 1 98.12 245 GLY A N 1
ATOM 1931 C CA . GLY A 1 245 ? -6.773 2.494 11.172 1 98.12 245 GLY A CA 1
ATOM 1932 C C . GLY A 1 245 ? -7.613 1.962 12.32 1 98.12 245 GLY A C 1
ATOM 1933 O O . GLY A 1 245 ? -8.812 1.715 12.164 1 98.12 245 GLY A O 1
ATOM 1934 N N . ILE A 1 246 ? -7.016 1.795 13.445 1 98.62 246 ILE A N 1
ATOM 1935 C CA . ILE A 1 246 ? -7.707 1.22 14.594 1 98.62 246 ILE A CA 1
ATOM 1936 C C . ILE A 1 246 ? -8.836 2.15 15.039 1 98.62 246 ILE A C 1
ATOM 1938 O O . ILE A 1 246 ? -9.789 1.712 15.68 1 98.62 246 ILE A O 1
ATOM 1942 N N . VAL A 1 247 ? -8.789 3.451 14.719 1 98.56 247 VAL A N 1
ATOM 1943 C CA . VAL A 1 247 ? -9.758 4.445 15.18 1 98.56 247 VAL A CA 1
ATOM 1944 C C . VAL A 1 247 ? -11.102 4.219 14.484 1 98.56 247 VAL A C 1
ATOM 1946 O O . VAL A 1 247 ? -12.148 4.555 15.039 1 98.56 247 VAL A O 1
ATOM 1949 N N . ALA A 1 248 ? -11.07 3.635 13.328 1 98.19 248 ALA A N 1
ATOM 1950 C CA . ALA A 1 248 ? -12.312 3.336 12.609 1 98.19 248 ALA A CA 1
ATOM 1951 C C . ALA A 1 248 ? -13.195 2.395 13.422 1 98.19 248 ALA A C 1
ATOM 1953 O O . ALA A 1 248 ? -14.414 2.357 13.227 1 98.19 248 ALA A O 1
ATOM 1954 N N . TRP A 1 249 ? -12.633 1.634 14.367 1 98.12 249 TRP A N 1
ATOM 1955 C CA . TRP A 1 249 ? -13.375 0.664 15.164 1 98.12 249 TRP A CA 1
ATOM 1956 C C . TRP A 1 249 ? -14.125 1.353 16.297 1 98.12 249 TRP A C 1
ATOM 1958 O O . TRP A 1 249 ? -14.891 0.714 17.016 1 98.12 249 TRP A O 1
ATOM 1968 N N . GLU A 1 250 ? -13.891 2.668 16.453 1 97.69 250 GLU A N 1
ATOM 1969 C CA . GLU A 1 250 ? -14.609 3.395 17.484 1 97.69 250 GLU A CA 1
ATOM 1970 C C . GLU A 1 250 ? -16.078 3.6 17.109 1 97.69 250 GLU A C 1
ATOM 1972 O O . GLU A 1 250 ? -16.891 3.957 17.953 1 97.69 250 GLU A O 1
ATOM 1977 N N . LYS A 1 251 ? -16.422 3.4 15.883 1 94.94 251 LYS A N 1
ATOM 1978 C CA . LYS A 1 251 ? -17.797 3.328 15.406 1 94.94 251 LYS A CA 1
ATOM 1979 C C . LYS A 1 251 ? -18.219 1.884 15.156 1 94.94 251 LYS A C 1
ATOM 1981 O O . LYS A 1 251 ? -17.391 1.046 14.781 1 94.94 251 LYS A O 1
ATOM 1986 N N . SER A 1 252 ? -19.5 1.603 15.375 1 92 252 SER A N 1
ATOM 1987 C CA . SER A 1 252 ? -20.016 0.258 15.125 1 92 252 SER A CA 1
ATOM 1988 C C . SER A 1 252 ? -19.781 -0.162 13.68 1 92 252 SER A C 1
ATOM 1990 O O . SER A 1 252 ? -19.938 0.645 12.766 1 92 252 SER A O 1
ATOM 1992 N N . SER A 1 253 ? -19.344 -1.381 13.555 1 92.31 253 SER A N 1
ATOM 1993 C CA . SER A 1 253 ? -19.047 -1.924 12.234 1 92.31 253 SER A CA 1
ATOM 1994 C C . SER A 1 253 ? -19.422 -3.398 12.148 1 92.31 253 SER A C 1
ATOM 1996 O O . SER A 1 253 ? -19.297 -4.137 13.125 1 92.31 253 SER A O 1
ATOM 1998 N N . SER A 1 254 ? -19.906 -3.76 10.93 1 90.81 254 SER A N 1
ATOM 1999 C CA . SER A 1 254 ? -20.234 -5.164 10.695 1 90.81 254 SER A CA 1
ATOM 2000 C C . SER A 1 254 ? -19.031 -5.93 10.164 1 90.81 254 SER A C 1
ATOM 2002 O O . SER A 1 254 ? -19.109 -7.137 9.922 1 90.81 254 SER A O 1
ATOM 2004 N N . LEU A 1 255 ? -17.938 -5.203 10.008 1 94.81 255 LEU A N 1
ATOM 2005 C CA . LEU A 1 255 ? -16.734 -5.859 9.492 1 94.81 255 LEU A CA 1
ATOM 2006 C C . LEU A 1 255 ? -16.188 -6.859 10.5 1 94.81 255 LEU A C 1
ATOM 2008 O O . LEU A 1 255 ? -16.312 -6.66 11.711 1 94.81 255 LEU A O 1
ATOM 2012 N N . ARG A 1 256 ? -15.625 -7.973 9.992 1 94.62 256 ARG A N 1
ATOM 2013 C CA . ARG A 1 256 ? -14.938 -8.984 10.789 1 94.62 256 ARG A CA 1
ATOM 2014 C C . ARG A 1 256 ? -13.508 -9.188 10.305 1 94.62 256 ARG A C 1
ATOM 2016 O O . ARG A 1 256 ? -13.281 -9.773 9.25 1 94.62 256 ARG A O 1
ATOM 2023 N N . PRO A 1 257 ? -12.555 -8.797 11.094 1 97.62 257 PRO A N 1
ATOM 2024 C CA . PRO A 1 257 ? -11.172 -8.781 10.633 1 97.62 257 PRO A CA 1
ATOM 2025 C C . PRO A 1 257 ? -10.555 -10.18 10.547 1 97.62 257 PRO A C 1
ATOM 2027 O O . PRO A 1 257 ? -10.969 -11.086 11.281 1 97.62 257 PRO A O 1
ATOM 2030 N N . ILE A 1 258 ? -9.703 -10.367 9.609 1 98.81 258 ILE A N 1
ATOM 2031 C CA . ILE A 1 258 ? -8.836 -11.523 9.453 1 98.81 258 ILE A CA 1
ATOM 2032 C C . ILE A 1 258 ? -7.391 -11.133 9.758 1 98.81 258 ILE A C 1
ATOM 2034 O O . ILE A 1 258 ? -6.863 -10.18 9.172 1 98.81 258 ILE A O 1
ATOM 2038 N N . LEU A 1 259 ? -6.77 -11.82 10.688 1 98.81 259 LEU A N 1
ATOM 2039 C CA . LEU A 1 259 ? -5.418 -11.508 11.133 1 98.81 259 LEU A CA 1
ATOM 2040 C C . LEU A 1 259 ? -4.414 -12.508 10.578 1 98.81 259 LEU A C 1
ATOM 2042 O O . LEU A 1 259 ? -4.348 -13.648 11.039 1 98.81 259 LEU A O 1
ATOM 2046 N N . ILE A 1 260 ? -3.613 -12.117 9.586 1 98.88 260 ILE A N 1
ATOM 2047 C CA . ILE A 1 260 ? -2.525 -12.938 9.078 1 98.88 260 ILE A CA 1
ATOM 2048 C C . ILE A 1 260 ? -1.271 -12.727 9.914 1 98.88 260 ILE A C 1
ATOM 2050 O O . ILE A 1 260 ? -0.721 -11.617 9.953 1 98.88 260 ILE A O 1
ATOM 2054 N N . GLN A 1 261 ? -0.796 -13.812 10.57 1 98.44 261 GLN A N 1
ATOM 2055 C CA . GLN A 1 261 ? 0.307 -13.695 11.516 1 98.44 261 GLN A CA 1
ATOM 2056 C C . GLN A 1 261 ? 1.425 -14.68 11.188 1 98.44 261 GLN A C 1
ATOM 2058 O O . GLN A 1 261 ? 1.16 -15.805 10.758 1 98.44 261 GLN A O 1
ATOM 2063 N N . GLY A 1 262 ? 2.629 -14.203 11.406 1 96.94 262 GLY A N 1
ATOM 2064 C CA . GLY A 1 262 ? 3.76 -15.109 11.297 1 96.94 262 GLY A CA 1
ATOM 2065 C C . GLY A 1 262 ? 4.051 -15.859 12.578 1 96.94 262 GLY A C 1
ATOM 2066 O O . GLY A 1 262 ? 4.035 -15.273 13.664 1 96.94 262 GLY A O 1
ATOM 2067 N N . ASN A 1 263 ? 4.281 -17.172 12.578 1 93.19 263 ASN A N 1
ATOM 2068 C CA . ASN A 1 263 ? 4.641 -17.953 13.758 1 93.19 263 ASN A CA 1
ATOM 2069 C C . ASN A 1 263 ? 5.934 -17.438 14.391 1 93.19 263 ASN A C 1
ATOM 2071 O O . ASN A 1 263 ? 6.125 -17.562 15.602 1 93.19 263 ASN A O 1
ATOM 2075 N N . ASN A 1 264 ? 6.809 -16.828 13.703 1 88.5 264 ASN A N 1
ATOM 2076 C CA . ASN A 1 264 ? 8.023 -16.234 14.25 1 88.5 264 ASN A CA 1
ATOM 2077 C C . ASN A 1 264 ? 8.148 -14.766 13.867 1 88.5 264 ASN A C 1
ATOM 2079 O O . ASN A 1 264 ? 9.227 -14.312 13.477 1 88.5 264 ASN A O 1
ATOM 2083 N N . ASP A 1 265 ? 7.078 -14.086 14.164 1 89.06 265 ASP A N 1
ATOM 2084 C CA . ASP A 1 265 ? 7.113 -12.641 13.961 1 89.06 265 ASP A CA 1
ATOM 2085 C C . ASP A 1 265 ? 8.117 -11.977 14.898 1 89.06 265 ASP A C 1
ATOM 2087 O O . ASP A 1 265 ? 8.461 -12.539 15.938 1 89.06 265 ASP A O 1
ATOM 2091 N N . TYR A 1 266 ? 8.508 -10.82 14.508 1 91.62 266 TYR A N 1
ATOM 2092 C CA . TYR A 1 266 ? 9.312 -9.969 15.383 1 91.62 266 TYR A CA 1
ATOM 2093 C C . TYR A 1 266 ? 8.609 -9.719 16.703 1 91.62 266 TYR A C 1
ATOM 2095 O O . TYR A 1 266 ? 7.383 -9.562 16.75 1 91.62 266 TYR A O 1
ATOM 2103 N N . SER A 1 267 ? 9.312 -9.688 17.781 1 94.56 267 SER A N 1
ATOM 2104 C CA . SER A 1 267 ? 8.758 -9.609 19.141 1 94.56 267 SER A CA 1
ATOM 2105 C C . SER A 1 267 ? 7.809 -8.422 19.281 1 94.56 267 SER A C 1
ATOM 2107 O O . SER A 1 267 ? 6.754 -8.539 19.906 1 94.56 267 SER A O 1
ATOM 2109 N N . LYS A 1 268 ? 8.195 -7.316 18.703 1 95.31 268 LYS A N 1
ATOM 2110 C CA . LYS A 1 268 ? 7.363 -6.125 18.828 1 95.31 268 LYS A CA 1
ATOM 2111 C C . LYS A 1 268 ? 6.078 -6.27 18.016 1 95.31 268 LYS A C 1
ATOM 2113 O O . LYS A 1 268 ? 5.039 -5.719 18.391 1 95.31 268 LYS A O 1
ATOM 2118 N N . THR A 1 269 ? 6.117 -7.016 16.938 1 96.5 269 THR A N 1
ATOM 2119 C CA . THR A 1 269 ? 4.918 -7.312 16.172 1 96.5 269 THR A CA 1
ATOM 2120 C C . THR A 1 269 ? 3.975 -8.219 16.953 1 96.5 269 THR A C 1
ATOM 2122 O O . THR A 1 269 ? 2.764 -7.996 16.969 1 96.5 269 THR A O 1
ATOM 2125 N N . LYS A 1 270 ? 4.562 -9.195 17.609 1 96.56 270 LYS A N 1
ATOM 2126 C CA . LYS A 1 270 ? 3.766 -10.086 18.453 1 96.56 270 LYS A CA 1
ATOM 2127 C C . LYS A 1 270 ? 3.043 -9.312 19.547 1 96.56 270 LYS A C 1
ATOM 2129 O O . LYS A 1 270 ? 1.87 -9.562 19.828 1 96.56 270 LYS A O 1
ATOM 2134 N N . GLU A 1 271 ? 3.789 -8.438 20.109 1 96.62 271 GLU A N 1
ATOM 2135 C CA . GLU A 1 271 ? 3.201 -7.566 21.125 1 96.62 271 GLU A CA 1
ATOM 2136 C C . GLU A 1 271 ? 2.02 -6.785 20.562 1 96.62 271 GLU A C 1
ATOM 2138 O O . GLU A 1 271 ? 0.981 -6.656 21.203 1 96.62 271 GLU A O 1
ATOM 2143 N N . ARG A 1 272 ? 2.133 -6.258 19.375 1 97.62 272 ARG A N 1
ATOM 2144 C CA . ARG A 1 272 ? 1.067 -5.484 18.75 1 97.62 272 ARG A CA 1
ATOM 2145 C C . ARG A 1 272 ? -0.161 -6.352 18.484 1 97.62 272 ARG A C 1
ATOM 2147 O O . ARG A 1 272 ? -1.295 -5.891 18.641 1 97.62 272 ARG A O 1
ATOM 2154 N N . TRP A 1 273 ? 0.087 -7.602 18.078 1 98.12 273 TRP A N 1
ATOM 2155 C CA . TRP A 1 273 ? -1.022 -8.531 17.875 1 98.12 273 TRP A CA 1
ATOM 2156 C C . TRP A 1 273 ? -1.809 -8.711 19.172 1 98.12 273 TRP A C 1
ATOM 2158 O O . TRP A 1 273 ? -3.041 -8.68 19.172 1 98.12 273 TRP A O 1
ATOM 2168 N N . GLN A 1 274 ? -1.098 -8.875 20.219 1 97.81 274 GLN A N 1
ATOM 2169 C CA . GLN A 1 274 ? -1.75 -9.086 21.516 1 97.81 274 GLN A CA 1
ATOM 2170 C C . GLN A 1 274 ? -2.605 -7.887 21.891 1 97.81 274 GLN A C 1
ATOM 2172 O O . GLN A 1 274 ? -3.729 -8.047 22.375 1 97.81 274 GLN A O 1
ATOM 2177 N N . ILE A 1 275 ? -2.109 -6.742 21.688 1 98.25 275 ILE A N 1
ATOM 2178 C CA . ILE A 1 275 ? -2.828 -5.516 22.016 1 98.25 275 ILE A CA 1
ATOM 2179 C C . ILE A 1 275 ? -4.066 -5.387 21.141 1 98.25 275 ILE A C 1
ATOM 2181 O O . ILE A 1 275 ? -5.148 -5.055 21.625 1 98.25 275 ILE A O 1
ATOM 2185 N N . LEU A 1 276 ? -3.916 -5.645 19.844 1 98.5 276 LEU A N 1
ATOM 2186 C CA . LEU A 1 276 ? -5.035 -5.547 18.922 1 98.5 276 LEU A CA 1
ATOM 2187 C C . LEU A 1 276 ? -6.125 -6.555 19.266 1 98.5 276 LEU A C 1
ATOM 2189 O O . LEU A 1 276 ? -7.309 -6.215 19.281 1 98.5 276 LEU A O 1
ATOM 2193 N N . LYS A 1 277 ? -5.754 -7.754 19.562 1 98.5 277 LYS A N 1
ATOM 2194 C CA . LYS A 1 277 ? -6.711 -8.789 19.938 1 98.5 277 LYS A CA 1
ATOM 2195 C C . LYS A 1 277 ? -7.43 -8.422 21.234 1 98.5 277 LYS A C 1
ATOM 2197 O O . LYS A 1 277 ? -8.641 -8.633 21.359 1 98.5 277 LYS A O 1
ATOM 2202 N N . LYS A 1 278 ? -6.668 -7.871 22.188 1 98.38 278 LYS A N 1
ATOM 2203 C CA . LYS A 1 278 ? -7.293 -7.395 23.422 1 98.38 278 LYS A CA 1
ATOM 2204 C C . LYS A 1 278 ? -8.344 -6.332 23.125 1 98.38 278 LYS A C 1
ATOM 2206 O O . LYS A 1 278 ? -9.445 -6.371 23.688 1 98.38 278 LYS A O 1
ATOM 2211 N N . TYR A 1 279 ? -8.016 -5.402 22.281 1 98.5 279 TYR A N 1
ATOM 2212 C CA . TYR A 1 279 ? -8.961 -4.363 21.891 1 98.5 279 TYR A CA 1
ATOM 2213 C C . TYR A 1 279 ? -10.211 -4.969 21.281 1 98.5 279 TYR A C 1
ATOM 2215 O O . TYR A 1 279 ? -11.328 -4.594 21.625 1 98.5 279 TYR A O 1
ATOM 2223 N N . PHE A 1 280 ? -10.07 -5.902 20.312 1 98.44 280 PHE A N 1
ATOM 2224 C CA . PHE A 1 280 ? -11.195 -6.531 19.641 1 98.44 280 PHE A CA 1
ATOM 2225 C C . PHE A 1 280 ? -12.07 -7.285 20.625 1 98.44 280 PHE A C 1
ATOM 2227 O O . PHE A 1 280 ? -13.297 -7.184 20.594 1 98.44 280 PHE A O 1
ATOM 2234 N N . ASN A 1 281 ? -11.406 -7.973 21.531 1 98.25 281 ASN A N 1
ATOM 2235 C CA . ASN A 1 281 ? -12.156 -8.734 22.516 1 98.25 281 ASN A CA 1
ATOM 2236 C C . ASN A 1 281 ? -12.961 -7.82 23.438 1 98.25 281 ASN A C 1
ATOM 2238 O O . ASN A 1 281 ? -14.148 -8.062 23.672 1 98.25 281 ASN A O 1
ATOM 2242 N N . GLU A 1 282 ? -12.383 -6.773 23.875 1 97.69 282 GLU A N 1
ATOM 2243 C CA . GLU A 1 282 ? -13.047 -5.84 24.781 1 97.69 282 GLU A CA 1
ATOM 2244 C C . GLU A 1 282 ? -14.195 -5.125 24.078 1 97.69 282 GLU A C 1
ATOM 2246 O O . GLU A 1 282 ? -15.156 -4.707 24.734 1 97.69 282 GLU A O 1
ATOM 2251 N N . ASN A 1 283 ? -14.148 -4.969 22.812 1 97.38 283 ASN A N 1
ATOM 2252 C CA . ASN A 1 283 ? -15.188 -4.277 22.062 1 97.38 283 ASN A CA 1
ATOM 2253 C C . ASN A 1 283 ? -16.094 -5.258 21.312 1 97.38 283 ASN A C 1
ATOM 2255 O O . ASN A 1 283 ? -16.844 -4.863 20.438 1 97.38 283 ASN A O 1
ATOM 2259 N N . LYS A 1 284 ? -15.906 -6.586 21.547 1 97.12 284 LYS A N 1
ATOM 2260 C CA . LYS A 1 284 ? -16.75 -7.664 21.047 1 97.12 284 LYS A CA 1
ATOM 2261 C C . LYS A 1 284 ? -16.688 -7.727 19.516 1 97.12 284 LYS A C 1
ATOM 2263 O O . LYS A 1 284 ? -17.719 -7.863 18.859 1 97.12 284 LYS A O 1
ATOM 2268 N N . ILE A 1 285 ? -15.555 -7.43 19 1 97.38 285 ILE A N 1
ATOM 2269 C CA . ILE A 1 285 ? -15.305 -7.582 17.578 1 97.38 285 ILE A CA 1
ATOM 2270 C C . ILE A 1 285 ? -14.711 -8.961 17.297 1 97.38 285 ILE A C 1
ATOM 2272 O O . ILE A 1 285 ? -13.594 -9.258 17.719 1 97.38 285 ILE A O 1
ATOM 2276 N N . GLU A 1 286 ? -15.5 -9.812 16.578 1 96.88 286 GLU A N 1
ATOM 2277 C CA . GLU A 1 286 ? -15.008 -11.141 16.234 1 96.88 286 GLU A CA 1
ATOM 2278 C C . GLU A 1 286 ? -13.945 -11.07 15.141 1 96.88 286 GLU A C 1
ATOM 2280 O O . GLU A 1 286 ? -14.055 -10.273 14.211 1 96.88 286 GLU A O 1
ATOM 2285 N N . TYR A 1 287 ? -12.922 -11.875 15.297 1 98.06 287 TYR A N 1
ATOM 2286 C CA . TYR A 1 287 ? -11.859 -11.906 14.305 1 98.06 287 TYR A CA 1
ATOM 2287 C C . TYR A 1 287 ? -11.422 -13.336 14.023 1 98.06 287 TYR A C 1
ATOM 2289 O O . TYR A 1 287 ? -11.664 -14.242 14.828 1 98.06 287 TYR A O 1
ATOM 2297 N N . PHE A 1 288 ? -10.836 -13.586 12.852 1 98.56 288 PHE A N 1
ATOM 2298 C CA . PHE A 1 288 ? -10.297 -14.867 12.414 1 98.56 288 PHE A CA 1
ATOM 2299 C C . PHE A 1 288 ? -8.773 -14.812 12.336 1 98.56 288 PHE A C 1
ATOM 2301 O O . PHE A 1 288 ? -8.211 -13.859 11.805 1 98.56 288 PHE A O 1
ATOM 2308 N N . GLU A 1 289 ? -8.117 -15.781 12.914 1 98.44 289 GLU A N 1
ATOM 2309 C CA . GLU A 1 289 ? -6.66 -15.789 12.914 1 98.44 289 GLU A CA 1
ATOM 2310 C C . GLU A 1 289 ? -6.117 -16.797 11.906 1 98.44 289 GLU A C 1
ATOM 2312 O O . GLU A 1 289 ? -6.566 -17.938 11.867 1 98.44 289 GLU A O 1
ATOM 2317 N N . VAL A 1 290 ? -5.199 -16.391 11.07 1 98.69 290 VAL A N 1
ATOM 2318 C CA . VAL A 1 290 ? -4.457 -17.234 10.133 1 98.69 290 VAL A CA 1
ATOM 2319 C C . VAL A 1 290 ? -2.965 -17.172 10.453 1 98.69 290 VAL A C 1
ATOM 2321 O O . VAL A 1 290 ? -2.352 -16.109 10.375 1 98.69 290 VAL A O 1
ATOM 2324 N N . PHE A 1 291 ? -2.369 -18.281 10.75 1 98.31 291 PHE A N 1
ATOM 2325 C CA . PHE A 1 291 ? -0.954 -18.328 11.102 1 98.31 291 PHE A CA 1
ATOM 2326 C C . PHE A 1 291 ? -0.142 -18.969 9.984 1 98.31 291 PHE A C 1
ATOM 2328 O O . PHE A 1 291 ? -0.59 -19.938 9.367 1 98.31 291 PHE A O 1
ATOM 2335 N N . SER A 1 292 ? 1.051 -18.422 9.773 1 97.81 292 SER A N 1
ATOM 2336 C CA . SER A 1 292 ? 1.975 -19.078 8.859 1 97.81 292 SER A CA 1
ATOM 2337 C C . SER A 1 292 ? 2.529 -20.359 9.461 1 97.81 292 SER A C 1
ATOM 2339 O O . SER A 1 292 ? 2.41 -20.594 10.664 1 97.81 292 SER A O 1
ATOM 2341 N N . VAL A 1 293 ? 3.109 -21.109 8.594 1 97.25 293 VAL A N 1
ATOM 2342 C CA . VAL A 1 293 ? 3.922 -22.234 9.062 1 97.25 293 VAL A CA 1
ATOM 2343 C C . VAL A 1 293 ? 5.242 -21.703 9.625 1 97.25 293 VAL A C 1
ATOM 2345 O O . VAL A 1 293 ? 5.535 -20.516 9.523 1 97.25 293 VAL A O 1
ATOM 2348 N N . ASN A 1 294 ? 5.957 -22.656 10.312 1 95 294 ASN A N 1
ATOM 2349 C CA . ASN A 1 294 ? 7.336 -22.344 10.68 1 95 294 ASN A CA 1
ATOM 2350 C C . ASN A 1 294 ? 8.281 -22.484 9.492 1 95 294 ASN A C 1
ATOM 2352 O O . ASN A 1 294 ? 7.922 -23.094 8.477 1 95 294 ASN A O 1
ATOM 2356 N N . GLY A 1 295 ? 9.398 -21.922 9.602 1 91.81 295 GLY A N 1
ATOM 2357 C CA . GLY A 1 295 ? 10.383 -22.094 8.547 1 91.81 295 GLY A CA 1
ATOM 2358 C C . GLY A 1 295 ? 10.812 -20.781 7.91 1 91.81 295 GLY A C 1
ATOM 2359 O O . GLY A 1 295 ? 10.68 -19.719 8.516 1 91.81 295 GLY A O 1
ATOM 2360 N N . ASN A 1 296 ? 11.391 -20.953 6.699 1 92.5 296 ASN A N 1
ATOM 2361 C CA . ASN A 1 296 ? 11.938 -19.781 6.016 1 92.5 296 ASN A CA 1
ATOM 2362 C C . ASN A 1 296 ? 10.836 -18.969 5.344 1 92.5 296 ASN A C 1
ATOM 2364 O O . ASN A 1 296 ? 9.688 -19.406 5.262 1 92.5 296 ASN A O 1
ATOM 2368 N N . ILE A 1 297 ? 11.18 -17.781 4.891 1 94.19 297 ILE A N 1
ATOM 2369 C CA . ILE A 1 297 ? 10.219 -16.812 4.391 1 94.19 297 ILE A CA 1
ATOM 2370 C C . ILE A 1 297 ? 9.5 -17.375 3.17 1 94.19 297 ILE A C 1
ATOM 2372 O O . ILE A 1 297 ? 8.305 -17.125 2.977 1 94.19 297 ILE A O 1
ATOM 2376 N N . LEU A 1 298 ? 10.203 -18.125 2.307 1 97.25 298 LEU A N 1
ATOM 2377 C CA . LEU A 1 298 ? 9.57 -18.719 1.132 1 97.25 298 LEU A CA 1
ATOM 2378 C C . LEU A 1 298 ? 8.469 -19.688 1.54 1 97.25 298 LEU A C 1
ATOM 2380 O O . LEU A 1 298 ? 7.355 -19.609 1.013 1 97.25 298 LEU A O 1
ATOM 2384 N N . SER A 1 299 ? 8.75 -20.531 2.498 1 97.75 299 SER A N 1
ATOM 2385 C CA . SER A 1 299 ? 7.766 -21.5 2.982 1 97.75 299 SER A CA 1
ATOM 2386 C C . SER A 1 299 ? 6.555 -20.797 3.584 1 97.75 299 SER A C 1
ATOM 2388 O O . SER A 1 299 ? 5.414 -21.188 3.324 1 97.75 299 SER A O 1
ATOM 2390 N N . LYS A 1 300 ? 6.812 -19.828 4.371 1 97.5 300 LYS A N 1
ATOM 2391 C CA . LYS A 1 300 ? 5.73 -19.094 5.008 1 97.5 300 LYS A CA 1
ATOM 2392 C C . LYS A 1 300 ? 4.809 -18.453 3.967 1 97.5 300 LYS A C 1
ATOM 2394 O O . LYS A 1 300 ? 3.588 -18.609 4.035 1 97.5 300 LYS A O 1
ATOM 2399 N N . LEU A 1 301 ? 5.391 -17.766 3.021 1 98.31 301 LEU A N 1
ATOM 2400 C CA . LEU A 1 301 ? 4.609 -17.047 2.023 1 98.31 301 LEU A CA 1
ATOM 2401 C C . LEU A 1 301 ? 3.863 -18.016 1.111 1 98.31 301 LEU A C 1
ATOM 2403 O O . LEU A 1 301 ? 2.676 -17.828 0.836 1 98.31 301 LEU A O 1
ATOM 2407 N N . MET A 1 302 ? 4.547 -19.094 0.695 1 98.69 302 MET A N 1
ATOM 2408 C CA . MET A 1 302 ? 3.91 -20.031 -0.233 1 98.69 302 MET A CA 1
ATOM 2409 C C . MET A 1 302 ? 2.771 -20.781 0.447 1 98.69 302 MET A C 1
ATOM 2411 O O . MET A 1 302 ? 1.724 -21 -0.159 1 98.69 302 MET A O 1
ATOM 2415 N N . ASP A 1 303 ? 3.006 -21.125 1.634 1 98.75 303 ASP A N 1
ATOM 2416 C CA . ASP A 1 303 ? 1.946 -21.781 2.391 1 98.75 303 ASP A CA 1
ATOM 2417 C C . ASP A 1 303 ? 0.738 -20.875 2.557 1 98.75 303 ASP A C 1
ATOM 2419 O O . ASP A 1 303 ? -0.398 -21.281 2.309 1 98.75 303 ASP A O 1
ATOM 2423 N N . LEU A 1 304 ? 0.945 -19.656 3.021 1 98.81 304 LEU A N 1
ATOM 2424 C CA . LEU A 1 304 ? -0.131 -18.703 3.232 1 98.81 304 LEU A CA 1
ATOM 2425 C C . LEU A 1 304 ? -0.877 -18.422 1.931 1 98.81 304 LEU A C 1
ATOM 2427 O O . LEU A 1 304 ? -2.109 -18.469 1.896 1 98.81 304 LEU A O 1
ATOM 2431 N N . ILE A 1 305 ? -0.101 -18.172 0.895 1 98.88 305 ILE A N 1
ATOM 2432 C CA . ILE A 1 305 ? -0.719 -17.844 -0.385 1 98.88 305 ILE A CA 1
ATOM 2433 C C . ILE A 1 305 ? -1.577 -19 -0.862 1 98.88 305 ILE A C 1
ATOM 2435 O O . ILE A 1 305 ? -2.695 -18.812 -1.342 1 98.88 305 ILE A O 1
ATOM 2439 N N . TYR A 1 306 ? -1.067 -20.203 -0.691 1 98.88 306 TYR A N 1
ATOM 2440 C CA . TYR A 1 306 ? -1.797 -21.391 -1.104 1 98.88 306 TYR A CA 1
ATOM 2441 C C . TYR A 1 306 ? -3.117 -21.516 -0.353 1 98.88 306 TYR A C 1
ATOM 2443 O O . TYR A 1 306 ? -4.184 -21.594 -0.968 1 98.88 306 TYR A O 1
ATOM 2451 N N . ARG A 1 307 ? -3.145 -21.422 0.928 1 98.81 307 ARG A N 1
ATOM 2452 C CA . ARG A 1 307 ? -4.332 -21.547 1.768 1 98.81 307 ARG A CA 1
ATOM 2453 C C . ARG A 1 307 ? -5.32 -20.422 1.496 1 98.81 307 ARG A C 1
ATOM 2455 O O . ARG A 1 307 ? -6.523 -20.656 1.377 1 98.81 307 ARG A O 1
ATOM 2462 N N . LEU A 1 308 ? -4.812 -19.266 1.398 1 98.88 308 LEU A N 1
ATOM 2463 C CA . LEU A 1 308 ? -5.664 -18.094 1.252 1 98.88 308 LEU A CA 1
ATOM 2464 C C . LEU A 1 308 ? -6.281 -18.031 -0.14 1 98.88 308 LEU A C 1
ATOM 2466 O O . LEU A 1 308 ? -7.465 -17.719 -0.287 1 98.88 308 LEU A O 1
ATOM 2470 N N . ASP A 1 309 ? -5.461 -18.328 -1.173 1 98.81 309 ASP A N 1
ATOM 2471 C CA . ASP A 1 309 ? -6.023 -18.406 -2.518 1 98.81 309 ASP A CA 1
ATOM 2472 C C . ASP A 1 309 ? -7.164 -19.406 -2.586 1 98.81 309 ASP A C 1
ATOM 2474 O O . ASP A 1 309 ? -8.219 -19.141 -3.162 1 98.81 309 ASP A O 1
ATOM 2478 N N . TYR A 1 310 ? -6.879 -20.547 -2.049 1 98.81 310 TYR A N 1
ATOM 2479 C CA . TYR A 1 310 ? -7.891 -21.594 -2.143 1 98.81 310 TYR A CA 1
ATOM 2480 C C . TYR A 1 310 ? -9.148 -21.203 -1.384 1 98.81 310 TYR A C 1
ATOM 2482 O O . TYR A 1 310 ? -10.266 -21.547 -1.801 1 98.81 310 TYR A O 1
ATOM 2490 N N . ALA A 1 311 ? -9.023 -20.516 -0.277 1 98.75 311 ALA A N 1
ATOM 2491 C CA . ALA A 1 311 ? -10.18 -20.016 0.457 1 98.75 311 ALA A CA 1
ATOM 2492 C C . ALA A 1 311 ? -11.039 -19.109 -0.43 1 98.75 311 ALA A C 1
ATOM 2494 O O . ALA A 1 311 ? -12.273 -19.125 -0.33 1 98.75 311 ALA A O 1
ATOM 2495 N N . THR A 1 312 ? -10.422 -18.328 -1.267 1 98.69 312 THR A N 1
ATOM 2496 C CA . THR A 1 312 ? -11.172 -17.422 -2.123 1 98.69 312 THR A CA 1
ATOM 2497 C C . THR A 1 312 ? -11.93 -18.188 -3.203 1 98.69 312 THR A C 1
ATOM 2499 O O . THR A 1 312 ? -13.016 -17.781 -3.615 1 98.69 312 THR A O 1
ATOM 2502 N N . ILE A 1 313 ? -11.32 -19.297 -3.68 1 98.44 313 ILE A N 1
ATOM 2503 C CA . ILE A 1 313 ? -12 -20.156 -4.645 1 98.44 313 ILE A CA 1
ATOM 2504 C C . ILE A 1 313 ? -13.211 -20.797 -3.99 1 98.44 313 ILE A C 1
ATOM 2506 O O . ILE A 1 313 ? -14.312 -20.781 -4.555 1 98.44 313 ILE A O 1
ATOM 2510 N N . TYR A 1 314 ? -13.023 -21.344 -2.775 1 98.44 314 TYR A N 1
ATOM 2511 C CA . TYR A 1 314 ? -14.141 -21.922 -2.031 1 98.44 314 TYR A CA 1
ATOM 2512 C C . TYR A 1 314 ? -15.211 -20.875 -1.77 1 98.44 314 TYR A C 1
ATOM 2514 O O . TYR A 1 314 ? -16.406 -21.156 -1.866 1 98.44 314 TYR A O 1
ATOM 2522 N N . LYS A 1 315 ? -14.812 -19.656 -1.448 1 97.81 315 LYS A N 1
ATOM 2523 C CA . LYS A 1 315 ? -15.766 -18.578 -1.197 1 97.81 315 LYS A CA 1
ATOM 2524 C C . LYS A 1 315 ? -16.594 -18.281 -2.443 1 97.81 315 LYS A C 1
ATOM 2526 O O . LYS A 1 315 ? -17.797 -18.062 -2.357 1 97.81 315 LYS A O 1
ATOM 2531 N N . ALA A 1 316 ? -15.906 -18.203 -3.574 1 97.75 316 ALA A N 1
ATOM 2532 C CA . ALA A 1 316 ? -16.609 -17.969 -4.836 1 97.75 316 ALA A CA 1
ATOM 2533 C C . ALA A 1 316 ? -17.672 -19.047 -5.086 1 97.75 316 ALA A C 1
ATOM 2535 O O . ALA A 1 316 ? -18.828 -18.719 -5.328 1 97.75 316 ALA A O 1
ATOM 2536 N N . ILE A 1 317 ? -17.281 -20.25 -4.918 1 97.31 317 ILE A N 1
ATOM 2537 C CA . ILE A 1 317 ? -18.156 -21.391 -5.207 1 97.31 317 ILE A CA 1
ATOM 2538 C C . ILE A 1 317 ? -19.328 -21.406 -4.215 1 97.31 317 ILE A C 1
ATOM 2540 O O . ILE A 1 317 ? -20.484 -21.594 -4.605 1 97.31 317 ILE A O 1
ATOM 2544 N N . TYR A 1 318 ? -18.984 -21.156 -2.982 1 94.75 318 TYR A N 1
ATOM 2545 C CA . TYR A 1 318 ? -20 -21.078 -1.936 1 94.75 318 TYR A CA 1
ATOM 2546 C C . TYR A 1 318 ? -21.031 -20 -2.246 1 94.75 318 TYR A C 1
ATOM 2548 O O . TYR A 1 318 ? -22.219 -20.156 -1.907 1 94.75 318 TYR A O 1
ATOM 2556 N N . SER A 1 319 ? -20.672 -18.984 -2.949 1 94.62 319 SER A N 1
ATOM 2557 C CA . SER A 1 319 ? -21.531 -17.844 -3.26 1 94.62 319 SER A CA 1
ATOM 2558 C C . SER A 1 319 ? -22.156 -17.984 -4.637 1 94.62 319 SER A C 1
ATOM 2560 O O . SER A 1 319 ? -22.797 -17.062 -5.137 1 94.62 319 SER A O 1
ATOM 2562 N N . GLY A 1 320 ? -21.891 -19.125 -5.301 1 95.88 320 GLY A N 1
ATOM 2563 C CA . GLY A 1 320 ? -22.438 -19.375 -6.617 1 95.88 320 GLY A CA 1
ATOM 2564 C C . GLY A 1 320 ? -21.766 -18.578 -7.715 1 95.88 320 GLY A C 1
ATOM 2565 O O . GLY A 1 320 ? -22.391 -18.266 -8.734 1 95.88 320 GLY A O 1
ATOM 2566 N N . ILE A 1 321 ? -20.578 -18.172 -7.469 1 96.94 321 ILE A N 1
ATOM 2567 C CA . ILE A 1 321 ? -19.812 -17.359 -8.406 1 96.94 321 ILE A CA 1
ATOM 2568 C C . ILE A 1 321 ? -18.75 -18.203 -9.086 1 96.94 321 ILE A C 1
ATOM 2570 O O . ILE A 1 321 ? -18.078 -19.016 -8.438 1 96.94 321 ILE A O 1
ATOM 2574 N N . ASP A 1 322 ? -18.562 -18.125 -10.391 1 98.19 322 ASP A N 1
ATOM 2575 C CA . ASP A 1 322 ? -17.453 -18.734 -11.117 1 98.19 322 ASP A CA 1
ATOM 2576 C C . ASP A 1 322 ? -16.141 -17.984 -10.867 1 98.19 322 ASP A C 1
ATOM 2578 O O . ASP A 1 322 ? -16 -16.828 -11.273 1 98.19 322 ASP A O 1
ATOM 2582 N N . PRO A 1 323 ? -15.164 -18.625 -10.242 1 98.25 323 PRO A N 1
ATOM 2583 C CA . PRO A 1 323 ? -13.93 -17.922 -9.898 1 98.25 323 PRO A CA 1
ATOM 2584 C C . PRO A 1 323 ? -13.094 -17.562 -11.133 1 98.25 323 PRO A C 1
ATOM 2586 O O . PRO A 1 323 ? -12.188 -16.734 -11.047 1 98.25 323 PRO A O 1
ATOM 2589 N N . SER A 1 324 ? -13.336 -18.109 -12.258 1 97.94 324 SER A N 1
ATOM 2590 C CA . SER A 1 324 ? -12.469 -17.969 -13.422 1 97.94 324 SER A CA 1
ATOM 2591 C C . SER A 1 324 ? -12.812 -16.703 -14.219 1 97.94 324 SER A C 1
ATOM 2593 O O . SER A 1 324 ? -11.953 -16.125 -14.875 1 97.94 324 SER A O 1
ATOM 2595 N N . THR A 1 325 ? -14.031 -16.234 -14.117 1 96.44 325 THR A N 1
ATOM 2596 C CA . THR A 1 325 ? -14.492 -15.156 -14.984 1 96.44 325 THR A CA 1
ATOM 2597 C C . THR A 1 325 ? -13.977 -13.805 -14.477 1 96.44 325 THR A C 1
ATOM 2599 O O . THR A 1 325 ? -13.914 -13.578 -13.273 1 96.44 325 THR A O 1
ATOM 2602 N N . ILE A 1 326 ? -13.602 -12.922 -15.438 1 96.44 326 ILE A N 1
ATOM 2603 C CA . ILE A 1 326 ? -13.094 -11.594 -15.125 1 96.44 326 ILE A CA 1
ATOM 2604 C C . ILE A 1 326 ? -13.594 -10.594 -16.172 1 96.44 326 ILE A C 1
ATOM 2606 O O . ILE A 1 326 ? -12.789 -9.914 -16.812 1 96.44 326 ILE A O 1
ATOM 2610 N N . LYS A 1 327 ? -14.844 -10.383 -16.328 1 97.38 327 LYS A N 1
ATOM 2611 C CA . LYS A 1 327 ? -15.477 -9.594 -17.391 1 97.38 327 LYS A CA 1
ATOM 2612 C C . LYS A 1 327 ? -15.031 -8.141 -17.328 1 97.38 327 LYS A C 1
ATOM 2614 O O . LYS A 1 327 ? -14.875 -7.488 -18.359 1 97.38 327 LYS A O 1
ATOM 2619 N N . SER A 1 328 ? -14.875 -7.633 -16.141 1 98.06 328 SER A N 1
ATOM 2620 C CA . SER A 1 328 ? -14.484 -6.234 -15.969 1 98.06 328 SER A CA 1
ATOM 2621 C C . SER A 1 328 ? -13.07 -5.984 -16.469 1 98.06 328 SER A C 1
ATOM 2623 O O . SER A 1 328 ? -12.789 -4.941 -17.062 1 98.06 328 SER A O 1
ATOM 2625 N N . ILE A 1 329 ? -12.148 -6.891 -16.203 1 97.75 329 ILE A N 1
ATOM 2626 C CA . ILE A 1 329 ? -10.789 -6.773 -16.719 1 97.75 329 ILE A CA 1
ATOM 2627 C C . ILE A 1 329 ? -10.82 -6.836 -18.25 1 97.75 329 ILE A C 1
ATOM 2629 O O . ILE A 1 329 ? -10.109 -6.078 -18.922 1 97.75 329 ILE A O 1
ATOM 2633 N N . ASP A 1 330 ? -11.617 -7.738 -18.812 1 96.81 330 ASP A N 1
ATOM 2634 C CA . ASP A 1 330 ? -11.766 -7.832 -20.266 1 96.81 330 ASP A CA 1
ATOM 2635 C C . ASP A 1 330 ? -12.281 -6.52 -20.844 1 96.81 330 ASP A C 1
ATOM 2637 O O . ASP A 1 330 ? -11.844 -6.098 -21.922 1 96.81 330 ASP A O 1
ATOM 2641 N N . PHE A 1 331 ? -13.203 -5.941 -20.141 1 97.81 331 PHE A N 1
ATOM 2642 C CA . PHE A 1 331 ? -13.719 -4.637 -20.547 1 97.81 331 PHE A CA 1
ATOM 2643 C C . PHE A 1 331 ? -12.578 -3.629 -20.688 1 97.81 331 PHE A C 1
ATOM 2645 O O . PHE A 1 331 ? -12.484 -2.926 -21.703 1 97.81 331 PHE A O 1
ATOM 2652 N N . VAL A 1 332 ? -11.695 -3.557 -19.719 1 97.5 332 VAL A N 1
ATOM 2653 C CA . VAL A 1 332 ? -10.578 -2.617 -19.719 1 97.5 332 VAL A CA 1
ATOM 2654 C C . VAL A 1 332 ? -9.648 -2.924 -20.891 1 97.5 332 VAL A C 1
ATOM 2656 O O . VAL A 1 332 ? -9.273 -2.023 -21.656 1 97.5 332 VAL A O 1
ATOM 2659 N N . LYS A 1 333 ? -9.32 -4.18 -21.094 1 94.62 333 LYS A N 1
ATOM 2660 C CA . LYS A 1 333 ? -8.391 -4.594 -22.125 1 94.62 333 LYS A CA 1
ATOM 2661 C C . LYS A 1 333 ? -8.93 -4.254 -23.516 1 94.62 333 LYS A C 1
ATOM 2663 O O . LYS A 1 333 ? -8.188 -3.789 -24.391 1 94.62 333 LYS A O 1
ATOM 2668 N N . ASN A 1 334 ? -10.172 -4.465 -23.656 1 95 334 ASN A N 1
ATOM 2669 C CA . ASN A 1 334 ? -10.805 -4.203 -24.938 1 95 334 ASN A CA 1
ATOM 2670 C C . ASN A 1 334 ? -10.773 -2.717 -25.281 1 95 334 ASN A C 1
ATOM 2672 O O . ASN A 1 334 ? -10.656 -2.348 -26.453 1 95 334 ASN A O 1
ATOM 2676 N N . HIS A 1 335 ? -10.82 -1.907 -24.312 1 94.88 335 HIS A N 1
ATOM 2677 C CA . HIS A 1 335 ? -10.844 -0.47 -24.562 1 94.88 335 HIS A CA 1
ATOM 2678 C C . HIS A 1 335 ? -9.43 0.102 -24.641 1 94.88 335 HIS A C 1
ATOM 2680 O O . HIS A 1 335 ? -9.234 1.212 -25.141 1 94.88 335 HIS A O 1
ATOM 2686 N N . LEU A 1 336 ? -8.469 -0.55 -24.109 1 90.62 336 LEU A N 1
ATOM 2687 C CA . LEU A 1 336 ? -7.074 -0.151 -24.266 1 90.62 336 LEU A CA 1
ATOM 2688 C C . LEU A 1 336 ? -6.594 -0.409 -25.703 1 90.62 336 LEU A C 1
ATOM 2690 O O . LEU A 1 336 ? -5.852 0.396 -26.266 1 90.62 336 LEU A O 1
ATOM 2694 N N . ASP A 1 337 ? -6.906 -1.462 -26.25 1 77 337 ASP A N 1
ATOM 2695 C CA . ASP A 1 337 ? -6.527 -1.858 -27.609 1 77 337 ASP A CA 1
ATOM 2696 C C . ASP A 1 337 ? -7.195 -0.962 -28.641 1 77 337 ASP A C 1
ATOM 2698 O O . ASP A 1 337 ? -6.594 -0.642 -29.672 1 77 337 ASP A O 1
ATOM 2702 N N . SER A 1 338 ? -8.281 -0.519 -28.359 1 68.38 338 SER A N 1
ATOM 2703 C CA . SER A 1 338 ? -9.016 0.321 -29.312 1 68.38 338 SER A CA 1
ATOM 2704 C C . SER A 1 338 ? -8.422 1.722 -29.375 1 68.38 338 SER A C 1
ATOM 2706 O O . SER A 1 338 ? -8.508 2.385 -30.422 1 68.38 338 SER A O 1
ATOM 2708 N N . ASN A 1 339 ? -7.781 2.168 -28.297 1 56.66 339 ASN A N 1
ATOM 2709 C CA . ASN A 1 339 ? -7.172 3.492 -28.281 1 56.66 339 ASN A CA 1
ATOM 2710 C C . ASN A 1 339 ? -5.789 3.48 -28.922 1 56.66 339 ASN A C 1
ATOM 2712 O O . ASN A 1 339 ? -5.188 4.535 -29.125 1 56.66 339 ASN A O 1
ATOM 2716 N N . LEU A 1 340 ? -5.227 2.346 -29.047 1 48.84 340 LEU A N 1
ATOM 2717 C CA . LEU A 1 340 ? -3.965 2.146 -29.75 1 48.84 340 LEU A CA 1
ATOM 2718 C C . LEU A 1 340 ? -4.18 2.117 -31.25 1 48.84 340 LEU A C 1
ATOM 2720 O O . LEU A 1 340 ? -3.217 2.145 -32.031 1 48.84 340 LEU A O 1
ATOM 2724 N N . GLU A 1 341 ? -5.473 1.87 -31.734 1 36.94 341 GLU A N 1
ATOM 2725 C CA . GLU A 1 341 ? -5.836 2.041 -33.156 1 36.94 341 GLU A CA 1
ATOM 2726 C C . GLU A 1 341 ? -6.242 3.482 -33.438 1 36.94 341 GLU A C 1
ATOM 2728 O O . GLU A 1 341 ? -6.875 4.137 -32.594 1 36.94 341 GLU A O 1
ATOM 2733 N N . MET B 1 1 ? -27.906 20.969 6.996 1 80.06 1 MET B N 1
ATOM 2734 C CA . MET B 1 1 ? -26.844 21.891 6.668 1 80.06 1 MET B CA 1
ATOM 2735 C C . MET B 1 1 ? -25.922 22.109 7.871 1 80.06 1 MET B C 1
ATOM 2737 O O . MET B 1 1 ? -26.391 22.219 9 1 80.06 1 MET B O 1
ATOM 2741 N N . LEU B 1 2 ? -24.656 22.016 7.582 1 90.88 2 LEU B N 1
ATOM 2742 C CA . LEU B 1 2 ? -23.672 22.234 8.641 1 90.88 2 LEU B CA 1
ATOM 2743 C C . LEU B 1 2 ? -23.625 23.719 9.023 1 90.88 2 LEU B C 1
ATOM 2745 O O . LEU B 1 2 ? -23.578 24.578 8.156 1 90.88 2 LEU B O 1
ATOM 2749 N N . THR B 1 3 ? -23.703 24.047 10.336 1 93.69 3 THR B N 1
ATOM 2750 C CA . THR B 1 3 ? -23.703 25.422 10.805 1 93.69 3 THR B CA 1
ATOM 2751 C C . THR B 1 3 ? -22.484 25.688 11.695 1 93.69 3 THR B C 1
ATOM 2753 O O . THR B 1 3 ? -21.797 24.75 12.094 1 93.69 3 THR B O 1
ATOM 2756 N N . LYS B 1 4 ? -22.281 26.938 11.938 1 94.5 4 LYS B N 1
ATOM 2757 C CA . LYS B 1 4 ? -21.219 27.312 12.859 1 94.5 4 LYS B CA 1
ATOM 2758 C C . LYS B 1 4 ? -21.453 26.719 14.25 1 94.5 4 LYS B C 1
ATOM 2760 O O . LYS B 1 4 ? -20.516 26.375 14.953 1 94.5 4 LYS B O 1
ATOM 2765 N N . PHE B 1 5 ? -22.641 26.594 14.578 1 95.38 5 PHE B N 1
ATOM 2766 C CA . PHE B 1 5 ? -23.016 25.969 15.844 1 95.38 5 PHE B CA 1
ATOM 2767 C C . PHE B 1 5 ? -22.562 24.516 15.883 1 95.38 5 PHE B C 1
ATOM 2769 O O . PHE B 1 5 ? -22.078 24.031 16.906 1 95.38 5 PHE B O 1
ATOM 2776 N N . ASP B 1 6 ? -22.766 23.797 14.758 1 96.62 6 ASP B N 1
ATOM 2777 C CA . ASP B 1 6 ? -22.328 22.406 14.672 1 96.62 6 ASP B CA 1
ATOM 2778 C C . ASP B 1 6 ? -20.828 22.297 14.852 1 96.62 6 ASP B C 1
ATOM 2780 O O . ASP B 1 6 ? -20.344 21.359 15.508 1 96.62 6 ASP B O 1
ATOM 2784 N N . LEU B 1 7 ? -20.078 23.203 14.266 1 96.75 7 LEU B N 1
ATOM 2785 C CA . LEU B 1 7 ? -18.625 23.203 14.398 1 96.75 7 LEU B CA 1
ATOM 2786 C C . LEU B 1 7 ? -18.219 23.312 15.859 1 96.75 7 LEU B C 1
ATOM 2788 O O . LEU B 1 7 ? -17.391 22.531 16.328 1 96.75 7 LEU B O 1
ATOM 2792 N N . GLU B 1 8 ? -18.766 24.25 16.547 1 95.62 8 GLU B N 1
ATOM 2793 C CA . GLU B 1 8 ? -18.422 24.484 17.953 1 95.62 8 GLU B CA 1
ATOM 2794 C C . GLU B 1 8 ? -18.859 23.297 18.812 1 95.62 8 GLU B C 1
ATOM 2796 O O . GLU B 1 8 ? -18.156 22.922 19.75 1 95.62 8 GLU B O 1
ATOM 2801 N N . LYS B 1 9 ? -19.969 22.766 18.469 1 97.5 9 LYS B N 1
ATOM 2802 C CA . LYS B 1 9 ? -20.531 21.688 19.281 1 97.5 9 LYS B CA 1
ATOM 2803 C C . LYS B 1 9 ? -19.75 20.406 19.109 1 97.5 9 LYS B C 1
ATOM 2805 O O . LYS B 1 9 ? -19.438 19.734 20.094 1 97.5 9 LYS B O 1
ATOM 2810 N N . PHE B 1 10 ? -19.406 20.078 17.859 1 97.88 10 PHE B N 1
ATOM 2811 C CA . PHE B 1 10 ? -18.875 18.734 17.609 1 97.88 10 PHE B CA 1
ATOM 2812 C C . PHE B 1 10 ? -17.359 18.781 17.438 1 97.88 10 PHE B C 1
ATOM 2814 O O . PHE B 1 10 ? -16.703 17.734 17.438 1 97.88 10 PHE B O 1
ATOM 2821 N N . ASP B 1 11 ? -16.828 19.922 17.297 1 97.75 11 ASP B N 1
ATOM 2822 C CA . ASP B 1 11 ? -15.375 20.094 17.281 1 97.75 11 ASP B CA 1
ATOM 2823 C C . ASP B 1 11 ? -14.938 21.016 18.422 1 97.75 11 ASP B C 1
ATOM 2825 O O . ASP B 1 11 ? -14.297 22.047 18.188 1 97.75 11 ASP B O 1
ATOM 2829 N N . PRO B 1 12 ? -15.195 20.578 19.625 1 97.38 12 PRO B N 1
ATOM 2830 C CA . PRO B 1 12 ? -14.953 21.453 20.766 1 97.38 12 PRO B CA 1
ATOM 2831 C C . PRO B 1 12 ? -13.484 21.812 20.938 1 97.38 12 PRO B C 1
ATOM 2833 O O . PRO B 1 12 ? -13.164 22.875 21.5 1 97.38 12 PRO B O 1
ATOM 2836 N N . SER B 1 13 ? -12.555 21.016 20.484 1 97.31 13 SER B N 1
ATOM 2837 C CA . SER B 1 13 ? -11.125 21.281 20.641 1 97.31 13 SER B CA 1
ATOM 2838 C C . SER B 1 13 ? -10.625 22.219 19.547 1 97.31 13 SER B C 1
ATOM 2840 O O . SER B 1 13 ? -9.461 22.625 19.562 1 97.31 13 SER B O 1
ATOM 2842 N N . GLY B 1 14 ? -11.453 22.484 18.531 1 97.5 14 GLY B N 1
ATOM 2843 C CA . GLY B 1 14 ? -11.195 23.5 17.531 1 97.5 14 GLY B CA 1
ATOM 2844 C C . GLY B 1 14 ? -10.203 23.062 16.469 1 97.5 14 GLY B C 1
ATOM 2845 O O . GLY B 1 14 ? -9.336 23.828 16.062 1 97.5 14 GLY B O 1
ATOM 2846 N N . MET B 1 15 ? -10.211 21.812 16.078 1 97.94 15 MET B N 1
ATOM 2847 C CA . MET B 1 15 ? -9.336 21.359 15.008 1 97.94 15 MET B CA 1
ATOM 2848 C C . MET B 1 15 ? -9.547 22.172 13.742 1 97.94 15 MET B C 1
ATOM 2850 O O . MET B 1 15 ? -8.586 22.516 13.047 1 97.94 15 MET B O 1
ATOM 2854 N N . HIS B 1 16 ? -10.867 22.469 13.398 1 98.12 16 HIS B N 1
ATOM 2855 C CA . HIS B 1 16 ? -11.18 23.234 12.195 1 98.12 16 HIS B CA 1
ATOM 2856 C C . HIS B 1 16 ? -10.508 24.609 12.219 1 98.12 16 HIS B C 1
ATOM 2858 O O . HIS B 1 16 ? -10.156 25.141 11.164 1 98.12 16 HIS B O 1
ATOM 2864 N N . LYS B 1 17 ? -10.219 25.156 13.367 1 97.88 17 LYS B N 1
ATOM 2865 C CA . LYS B 1 17 ? -9.578 26.469 13.477 1 97.88 17 LYS B CA 1
ATOM 2866 C C . LYS B 1 17 ? -8.117 26.406 13.039 1 97.88 17 LYS B C 1
ATOM 2868 O O . LYS B 1 17 ? -7.598 27.359 12.469 1 97.88 17 LYS B O 1
ATOM 2873 N N . ILE B 1 18 ? -7.484 25.312 13.352 1 98.12 18 ILE B N 1
ATOM 2874 C CA . ILE B 1 18 ? -6.105 25.109 12.922 1 98.12 18 ILE B CA 1
ATOM 2875 C C . ILE B 1 18 ? -6.055 25.016 11.398 1 98.12 18 ILE B C 1
ATOM 2877 O O . ILE B 1 18 ? -5.215 25.656 10.758 1 98.12 18 ILE B O 1
ATOM 2881 N N . TYR B 1 19 ? -6.945 24.203 10.836 1 98.5 19 TYR B N 1
ATOM 2882 C CA . TYR B 1 19 ? -6.977 24.031 9.391 1 98.5 19 TYR B CA 1
ATOM 2883 C C . TYR B 1 19 ? -7.32 25.344 8.688 1 98.5 19 TYR B C 1
ATOM 2885 O O . TYR B 1 19 ? -6.852 25.594 7.582 1 98.5 19 TYR B O 1
ATOM 2893 N N . ASP B 1 20 ? -8.102 26.219 9.352 1 98.56 20 ASP B N 1
ATOM 2894 C CA . ASP B 1 20 ? -8.406 27.531 8.805 1 98.56 20 ASP B CA 1
ATOM 2895 C C . ASP B 1 20 ? -7.141 28.375 8.664 1 98.56 20 ASP B C 1
ATOM 2897 O O . ASP B 1 20 ? -7.109 29.344 7.898 1 98.56 20 ASP B O 1
ATOM 2901 N N . GLN B 1 21 ? -6.098 27.984 9.328 1 98.31 21 GLN B N 1
ATOM 2902 C CA . GLN B 1 21 ? -4.895 28.812 9.383 1 98.31 21 GLN B CA 1
ATOM 2903 C C . GLN B 1 21 ? -3.764 28.172 8.57 1 98.31 21 GLN B C 1
ATOM 2905 O O . GLN B 1 21 ? -2.619 28.641 8.633 1 98.31 21 GLN B O 1
ATOM 2910 N N . TRP B 1 22 ? -3.998 27.172 7.766 1 98.44 22 TRP B N 1
ATOM 2911 C CA . TRP B 1 22 ? -2.961 26.375 7.125 1 98.44 22 TRP B CA 1
ATOM 2912 C C . TRP B 1 22 ? -2.039 27.234 6.281 1 98.44 22 TRP B C 1
ATOM 2914 O O . TRP B 1 22 ? -0.815 27.109 6.355 1 98.44 22 TRP B O 1
ATOM 2924 N N . PRO B 1 23 ? -2.619 28.203 5.434 1 98.62 23 PRO B N 1
ATOM 2925 C CA . PRO B 1 23 ? -1.697 29.016 4.637 1 98.62 23 PRO B CA 1
ATOM 2926 C C . PRO B 1 23 ? -0.758 29.844 5.5 1 98.62 23 PRO B C 1
ATOM 2928 O O . PRO B 1 23 ? 0.436 29.953 5.203 1 98.62 23 PRO B O 1
ATOM 2931 N N . LYS B 1 24 ? -1.274 30.422 6.555 1 98.38 24 LYS B N 1
ATOM 2932 C CA . LYS B 1 24 ? -0.452 31.234 7.457 1 98.38 24 LYS B CA 1
ATOM 2933 C C . LYS B 1 24 ? 0.599 30.375 8.156 1 98.38 24 LYS B C 1
ATOM 2935 O O . LYS B 1 24 ? 1.764 30.766 8.25 1 98.38 24 LYS B O 1
ATOM 2940 N N . LEU B 1 25 ? 0.176 29.234 8.648 1 98.31 25 LEU B N 1
ATOM 2941 C CA . LEU B 1 25 ? 1.085 28.312 9.328 1 98.31 25 LEU B CA 1
ATOM 2942 C C . LEU B 1 25 ? 2.195 27.859 8.391 1 98.31 25 LEU B C 1
ATOM 2944 O O . LEU B 1 25 ? 3.352 27.734 8.805 1 98.31 25 LEU B O 1
ATOM 2948 N N . ALA B 1 26 ? 1.833 27.578 7.129 1 98.44 26 ALA B N 1
ATOM 2949 C CA . ALA B 1 26 ? 2.818 27.188 6.125 1 98.44 26 ALA B CA 1
ATOM 2950 C C . ALA B 1 26 ? 3.855 28.297 5.918 1 98.44 26 ALA B C 1
ATOM 2952 O O . ALA B 1 26 ? 5.062 28.031 5.957 1 98.44 26 ALA B O 1
ATOM 2953 N N . LYS B 1 27 ? 3.342 29.453 5.715 1 97.81 27 LYS B N 1
ATOM 2954 C CA . LYS B 1 27 ? 4.207 30.609 5.477 1 97.81 27 LYS B CA 1
ATOM 2955 C C . LYS B 1 27 ? 5.121 30.859 6.668 1 97.81 27 LYS B C 1
ATOM 2957 O O . LYS B 1 27 ? 6.324 31.078 6.504 1 97.81 27 LYS B O 1
ATOM 2962 N N . ASP B 1 28 ? 4.582 30.859 7.867 1 97.44 28 ASP B N 1
ATOM 2963 C CA . ASP B 1 28 ? 5.348 31.094 9.086 1 97.44 28 ASP B CA 1
ATOM 2964 C C . ASP B 1 28 ? 6.438 30.047 9.266 1 97.44 28 ASP B C 1
ATOM 2966 O O . ASP B 1 28 ? 7.566 30.359 9.641 1 97.44 28 ASP B O 1
ATOM 2970 N N . ALA B 1 29 ? 6.113 28.797 9.016 1 97.38 29 ALA B N 1
ATOM 2971 C CA . ALA B 1 29 ? 7.059 27.688 9.188 1 97.38 29 ALA B CA 1
ATOM 2972 C C . ALA B 1 29 ? 8.234 27.828 8.219 1 97.38 29 ALA B C 1
ATOM 2974 O O . ALA B 1 29 ? 9.391 27.703 8.617 1 97.38 29 ALA B O 1
ATOM 2975 N N . TYR B 1 30 ? 7.926 28.094 6.965 1 96.75 30 TYR B N 1
ATOM 2976 C CA . TYR B 1 30 ? 8.977 28.156 5.953 1 96.75 30 TYR B CA 1
ATOM 2977 C C . TYR B 1 30 ? 9.836 29.406 6.152 1 96.75 30 TYR B C 1
ATOM 2979 O O . TYR B 1 30 ? 11.039 29.375 5.875 1 96.75 30 TYR B O 1
ATOM 2987 N N . SER B 1 31 ? 9.297 30.484 6.652 1 94 31 SER B N 1
ATOM 2988 C CA . SER B 1 31 ? 10.008 31.75 6.812 1 94 31 SER B CA 1
ATOM 2989 C C . SER B 1 31 ? 10.727 31.812 8.156 1 94 31 SER B C 1
ATOM 2991 O O . SER B 1 31 ? 11.414 32.781 8.445 1 94 31 SER B O 1
ATOM 2993 N N . SER B 1 32 ? 10.57 30.844 8.922 1 89.75 32 SER B N 1
ATOM 2994 C CA . SER B 1 32 ? 11.195 30.844 10.234 1 89.75 32 SER B CA 1
ATOM 2995 C C . SER B 1 32 ? 12.719 30.797 10.125 1 89.75 32 SER B C 1
ATOM 2997 O O . SER B 1 32 ? 13.266 30.609 9.039 1 89.75 32 SER B O 1
ATOM 2999 N N . ASP B 1 33 ? 13.398 31.031 11.25 1 87.19 33 ASP B N 1
ATOM 3000 C CA . ASP B 1 33 ? 14.852 31.109 11.289 1 87.19 33 ASP B CA 1
ATOM 3001 C C . ASP B 1 33 ? 15.477 29.719 11.328 1 87.19 33 ASP B C 1
ATOM 3003 O O . ASP B 1 33 ? 16.453 29.484 12.062 1 87.19 33 ASP B O 1
ATOM 3007 N N . LEU B 1 34 ? 14.945 28.859 10.602 1 85.5 34 LEU B N 1
ATOM 3008 C CA . LEU B 1 34 ? 15.5 27.516 10.539 1 85.5 34 LEU B CA 1
ATOM 3009 C C . LEU B 1 34 ? 16.672 27.453 9.578 1 85.5 34 LEU B C 1
ATOM 3011 O O . LEU B 1 34 ? 16.641 28.062 8.508 1 85.5 34 LEU B O 1
ATOM 3015 N N . ASP B 1 35 ? 17.703 26.781 9.953 1 85.81 35 ASP B N 1
ATOM 3016 C CA . ASP B 1 35 ? 18.875 26.656 9.102 1 85.81 35 ASP B CA 1
ATOM 3017 C C . ASP B 1 35 ? 18.75 25.438 8.18 1 85.81 35 ASP B C 1
ATOM 3019 O O . ASP B 1 35 ? 18.219 24.406 8.578 1 85.81 35 ASP B O 1
ATOM 3023 N N . VAL B 1 36 ? 19.266 25.688 7.043 1 87.5 36 VAL B N 1
ATOM 3024 C CA . VAL B 1 36 ? 19.375 24.594 6.086 1 87.5 36 VAL B CA 1
ATOM 3025 C C . VAL B 1 36 ? 20.453 23.594 6.547 1 87.5 36 VAL B C 1
ATOM 3027 O O . VAL B 1 36 ? 21.453 24 7.148 1 87.5 36 VAL B O 1
ATOM 3030 N N . THR B 1 37 ? 20.156 22.312 6.305 1 86.81 37 THR B N 1
ATOM 3031 C CA . THR B 1 37 ? 21.141 21.281 6.609 1 86.81 37 THR B CA 1
ATOM 3032 C C . THR B 1 37 ? 21.734 20.703 5.324 1 86.81 37 THR B C 1
ATOM 3034 O O . THR B 1 37 ? 21.078 20.719 4.277 1 86.81 37 THR B O 1
ATOM 3037 N N . SER B 1 38 ? 22.984 20.266 5.449 1 88.62 38 SER B N 1
ATOM 3038 C CA . SER B 1 38 ? 23.641 19.656 4.293 1 88.62 38 SER B CA 1
ATOM 3039 C C . SER B 1 38 ? 24.438 18.438 4.691 1 88.62 38 SER B C 1
ATOM 3041 O O . SER B 1 38 ? 25.031 18.391 5.773 1 88.62 38 SER B O 1
ATOM 3043 N N . PHE B 1 39 ? 24.219 17.453 3.883 1 89.31 39 PHE B N 1
ATOM 3044 C CA . PHE B 1 39 ? 25.016 16.234 4 1 89.31 39 PHE B CA 1
ATOM 3045 C C . PHE B 1 39 ? 25.703 15.914 2.682 1 89.31 39 PHE B C 1
ATOM 3047 O O . PHE B 1 39 ? 25.188 16.219 1.607 1 89.31 39 PHE B O 1
ATOM 3054 N N . SER B 1 40 ? 26.875 15.375 2.793 1 88.62 40 SER B N 1
ATOM 3055 C CA . SER B 1 40 ? 27.609 15.055 1.576 1 88.62 40 SER B CA 1
ATOM 3056 C C . SER B 1 40 ? 27.578 13.555 1.294 1 88.62 40 SER B C 1
ATOM 3058 O O . SER B 1 40 ? 27.422 12.742 2.213 1 88.62 40 SER B O 1
ATOM 3060 N N . ASP B 1 41 ? 27.656 13.188 0.061 1 91.56 41 ASP B N 1
ATOM 3061 C CA . ASP B 1 41 ? 27.859 11.82 -0.409 1 91.56 41 ASP B CA 1
ATOM 3062 C C . ASP B 1 41 ? 26.703 10.914 -0.003 1 91.56 41 ASP B C 1
ATOM 3064 O O . ASP B 1 41 ? 26.922 9.828 0.525 1 91.56 41 ASP B O 1
ATOM 3068 N N . ILE B 1 42 ? 25.469 11.453 -0.093 1 94.38 42 ILE B N 1
ATOM 3069 C CA . ILE B 1 42 ? 24.281 10.672 0.238 1 94.38 42 ILE B CA 1
ATOM 3070 C C . ILE B 1 42 ? 23.766 9.969 -1.014 1 94.38 42 ILE B C 1
ATOM 3072 O O . ILE B 1 42 ? 23.562 10.602 -2.053 1 94.38 42 ILE B O 1
ATOM 3076 N N . ASP B 1 43 ? 23.578 8.664 -0.93 1 93.25 43 ASP B N 1
ATOM 3077 C CA . ASP B 1 43 ? 23.062 7.941 -2.086 1 93.25 43 ASP B CA 1
ATOM 3078 C C . ASP B 1 43 ? 21.766 7.195 -1.735 1 93.25 43 ASP B C 1
ATOM 3080 O O . ASP B 1 43 ? 21.172 6.543 -2.594 1 93.25 43 ASP B O 1
ATOM 3084 N N . HIS B 1 44 ? 21.391 7.328 -0.475 1 96.5 44 HIS B N 1
ATOM 3085 C CA . HIS B 1 44 ? 20.188 6.672 0.033 1 96.5 44 HIS B CA 1
ATOM 3086 C C . HIS B 1 44 ? 19.531 7.504 1.124 1 96.5 44 HIS B C 1
ATOM 3088 O O . HIS B 1 44 ? 20.203 7.988 2.037 1 96.5 44 HIS B O 1
ATOM 3094 N N . ILE B 1 45 ? 18.25 7.777 1.01 1 97.31 45 ILE B N 1
ATOM 3095 C CA . ILE B 1 45 ? 17.5 8.508 2.027 1 97.31 45 ILE B CA 1
ATOM 3096 C C . ILE B 1 45 ? 16.422 7.605 2.619 1 97.31 45 ILE B C 1
ATOM 3098 O O . ILE B 1 45 ? 15.664 6.973 1.884 1 97.31 45 ILE B O 1
ATOM 3102 N N . VAL B 1 46 ? 16.406 7.484 3.92 1 98.25 46 VAL B N 1
ATOM 3103 C CA . VAL B 1 46 ? 15.359 6.773 4.656 1 98.25 46 VAL B CA 1
ATOM 3104 C C . VAL B 1 46 ? 14.516 7.773 5.445 1 98.25 46 VAL B C 1
ATOM 3106 O O . VAL B 1 46 ? 15.055 8.609 6.176 1 98.25 46 VAL B O 1
ATOM 3109 N N . ILE B 1 47 ? 13.25 7.742 5.27 1 98.69 47 ILE B N 1
ATOM 3110 C CA . ILE B 1 47 ? 12.32 8.547 6.055 1 98.69 47 ILE B CA 1
ATOM 3111 C C . ILE B 1 47 ? 11.484 7.645 6.957 1 98.69 47 ILE B C 1
ATOM 3113 O O . ILE B 1 47 ? 10.758 6.773 6.469 1 98.69 47 ILE B O 1
ATOM 3117 N N . ALA B 1 48 ? 11.609 7.852 8.234 1 98.81 48 ALA B N 1
ATOM 3118 C CA . ALA B 1 48 ? 10.922 6.996 9.195 1 98.81 48 ALA B CA 1
ATOM 3119 C C . ALA B 1 48 ? 9.898 7.797 10.008 1 98.81 48 ALA B C 1
ATOM 3121 O O . ALA B 1 48 ? 10.211 8.875 10.516 1 98.81 48 ALA B O 1
ATOM 3122 N N . GLY B 1 49 ? 8.75 7.367 10.125 1 98.62 49 GLY B N 1
ATOM 3123 C CA . GLY B 1 49 ? 7.645 7.938 10.867 1 98.62 49 GLY B CA 1
ATOM 3124 C C . GLY B 1 49 ? 6.383 7.094 10.805 1 98.62 49 GLY B C 1
ATOM 3125 O O . GLY B 1 49 ? 6.184 6.344 9.844 1 98.62 49 GLY B O 1
ATOM 3126 N N . MET B 1 50 ? 5.543 7.238 11.75 1 98.25 50 MET B N 1
ATOM 3127 C CA . MET B 1 50 ? 4.285 6.504 11.82 1 98.25 50 MET B CA 1
ATOM 3128 C C . MET B 1 50 ? 3.096 7.453 11.766 1 98.25 50 MET B C 1
ATOM 3130 O O . MET B 1 50 ? 3.223 8.633 12.102 1 98.25 50 MET B O 1
ATOM 3134 N N . GLY B 1 51 ? 1.932 6.977 11.367 1 97.44 51 GLY B N 1
ATOM 3135 C CA . GLY B 1 51 ? 0.706 7.754 11.445 1 97.44 51 GLY B CA 1
ATOM 3136 C C . GLY B 1 51 ? 0.841 9.141 10.844 1 97.44 51 GLY B C 1
ATOM 3137 O O . GLY B 1 51 ? 1.287 9.289 9.703 1 97.44 51 GLY B O 1
ATOM 3138 N N . GLY B 1 52 ? 0.462 10.102 11.68 1 97.06 52 GLY B N 1
ATOM 3139 C CA . GLY B 1 52 ? 0.558 11.477 11.227 1 97.06 52 GLY B CA 1
ATOM 3140 C C . GLY B 1 52 ? 1.954 11.867 10.773 1 97.06 52 GLY B C 1
ATOM 3141 O O . GLY B 1 52 ? 2.115 12.57 9.773 1 97.06 52 GLY B O 1
ATOM 3142 N N . SER B 1 53 ? 2.936 11.414 11.477 1 98.44 53 SER B N 1
ATOM 3143 C CA . SER B 1 53 ? 4.316 11.664 11.07 1 98.44 53 SER B CA 1
ATOM 3144 C C . SER B 1 53 ? 4.664 10.906 9.797 1 98.44 53 SER B C 1
ATOM 3146 O O . SER B 1 53 ? 5.43 11.398 8.969 1 98.44 53 SER B O 1
ATOM 3148 N N . GLY B 1 54 ? 4.07 9.688 9.711 1 98.19 54 GLY B N 1
ATOM 3149 C CA . GLY B 1 54 ? 4.285 8.898 8.516 1 98.19 54 GLY B CA 1
ATOM 3150 C C . GLY B 1 54 ? 3.736 9.547 7.262 1 98.19 54 GLY B C 1
ATOM 3151 O O . GLY B 1 54 ? 4.293 9.383 6.172 1 98.19 54 GLY B O 1
ATOM 3152 N N . ALA B 1 55 ? 2.639 10.266 7.426 1 98.44 55 ALA B N 1
ATOM 3153 C CA . ALA B 1 55 ? 2.045 10.977 6.297 1 98.44 55 ALA B CA 1
ATOM 3154 C C . ALA B 1 55 ? 3.012 12.016 5.734 1 98.44 55 ALA B C 1
ATOM 3156 O O . ALA B 1 55 ? 3.059 12.234 4.523 1 98.44 55 ALA B O 1
ATOM 3157 N N . ILE B 1 56 ? 3.766 12.656 6.602 1 98.69 56 ILE B N 1
ATOM 3158 C CA . ILE B 1 56 ? 4.793 13.594 6.164 1 98.69 56 ILE B CA 1
ATOM 3159 C C . ILE B 1 56 ? 5.836 12.867 5.32 1 98.69 56 ILE B C 1
ATOM 3161 O O . ILE B 1 56 ? 6.223 13.344 4.254 1 98.69 56 ILE B O 1
ATOM 3165 N N . GLY B 1 57 ? 6.195 11.703 5.797 1 98.44 57 GLY B N 1
ATOM 3166 C CA . GLY B 1 57 ? 7.129 10.883 5.051 1 98.44 57 GLY B CA 1
ATOM 3167 C C . GLY B 1 57 ? 6.637 10.531 3.662 1 98.44 57 GLY B C 1
ATOM 3168 O O . GLY B 1 57 ? 7.406 10.57 2.697 1 98.44 57 GLY B O 1
ATOM 3169 N N . ASN B 1 58 ? 5.363 10.172 3.549 1 98.31 58 ASN B N 1
ATOM 3170 C CA . ASN B 1 58 ? 4.789 9.852 2.246 1 98.31 58 ASN B CA 1
ATOM 3171 C C . ASN B 1 58 ? 4.902 11.031 1.277 1 98.31 58 ASN B C 1
ATOM 3173 O O . ASN B 1 58 ? 5.191 10.836 0.094 1 98.31 58 ASN B O 1
ATOM 3177 N N . LEU B 1 59 ? 4.621 12.219 1.778 1 98.44 59 LEU B N 1
ATOM 3178 C CA . LEU B 1 59 ? 4.719 13.398 0.934 1 98.44 59 LEU B CA 1
ATOM 3179 C C . LEU B 1 59 ? 6.148 13.602 0.443 1 98.44 59 LEU B C 1
ATOM 3181 O O . LEU B 1 59 ? 6.379 13.805 -0.752 1 98.44 59 LEU B O 1
ATOM 3185 N N . PHE B 1 60 ? 7.078 13.492 1.309 1 97.94 60 PHE B N 1
ATOM 3186 C CA . PHE B 1 60 ? 8.469 1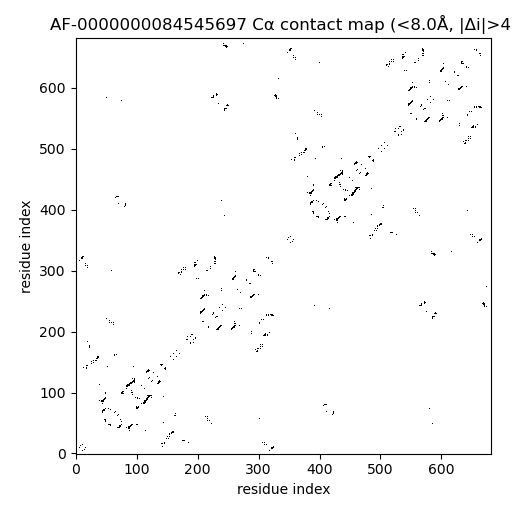3.734 0.942 1 97.94 60 PHE B CA 1
ATOM 3187 C C . PHE B 1 60 ? 9.008 12.602 0.071 1 97.94 60 PHE B C 1
ATOM 3189 O O . PHE B 1 60 ? 9.883 12.828 -0.771 1 97.94 60 PHE B O 1
ATOM 3196 N N . TYR B 1 61 ? 8.492 11.391 0.329 1 96.56 61 TYR B N 1
ATOM 3197 C CA . TYR B 1 61 ? 8.82 10.32 -0.604 1 96.56 61 TYR B CA 1
ATOM 3198 C C . TYR B 1 61 ? 8.469 10.711 -2.033 1 96.56 61 TYR B C 1
ATOM 3200 O O . TYR B 1 61 ? 9.273 10.516 -2.953 1 96.56 61 TYR B O 1
ATOM 3208 N N . SER B 1 62 ? 7.27 11.273 -2.221 1 94.69 62 SER B N 1
ATOM 3209 C CA . SER B 1 62 ? 6.805 11.688 -3.541 1 94.69 62 SER B CA 1
ATOM 3210 C C . SER B 1 62 ? 7.707 12.766 -4.133 1 94.69 62 SER B C 1
ATOM 3212 O O . SER B 1 62 ? 7.961 12.781 -5.336 1 94.69 62 SER B O 1
ATOM 3214 N N . ILE B 1 63 ? 8.195 13.602 -3.301 1 93.62 63 ILE B N 1
ATOM 3215 C CA . ILE B 1 63 ? 9.047 14.695 -3.752 1 93.62 63 ILE B CA 1
ATOM 3216 C C . ILE B 1 63 ? 10.445 14.172 -4.062 1 93.62 63 ILE B C 1
ATOM 3218 O O . ILE B 1 63 ? 10.961 14.375 -5.16 1 93.62 63 ILE B O 1
ATOM 3222 N N . PHE B 1 64 ? 11.062 13.359 -3.209 1 90.94 64 PHE B N 1
ATOM 3223 C CA . PHE B 1 64 ? 12.422 12.844 -3.34 1 90.94 64 PHE B CA 1
ATOM 3224 C C . PHE B 1 64 ? 12.523 11.898 -4.527 1 90.94 64 PHE B C 1
ATOM 3226 O O . PHE B 1 64 ? 13.57 11.828 -5.18 1 90.94 64 PHE B O 1
ATOM 3233 N N . SER B 1 65 ? 11.445 11.211 -4.762 1 85.44 65 SER B N 1
ATOM 3234 C CA . SER B 1 65 ? 11.477 10.148 -5.762 1 85.44 65 SER B CA 1
ATOM 3235 C C . SER B 1 65 ? 11.656 10.711 -7.164 1 85.44 65 SER B C 1
ATOM 3237 O O . SER B 1 65 ? 11.922 9.969 -8.109 1 85.44 65 SER B O 1
ATOM 3239 N N . LYS B 1 66 ? 11.562 11.984 -7.277 1 85.44 66 LYS B N 1
ATOM 3240 C CA . LYS B 1 66 ? 11.781 12.633 -8.57 1 85.44 66 LYS B CA 1
ATOM 3241 C C . LYS B 1 66 ? 13.273 12.828 -8.844 1 85.44 66 LYS B C 1
ATOM 3243 O O . LYS B 1 66 ? 13.656 13.234 -9.938 1 85.44 66 LYS B O 1
ATOM 3248 N N . ASN B 1 67 ? 14.109 12.453 -7.84 1 87.94 67 ASN B N 1
ATOM 3249 C CA . ASN B 1 67 ? 15.562 12.5 -7.992 1 87.94 67 ASN B CA 1
ATOM 3250 C C . ASN B 1 67 ? 16.141 11.109 -8.258 1 87.94 67 ASN B C 1
ATOM 3252 O O . ASN B 1 67 ? 15.406 10.117 -8.258 1 87.94 67 ASN B O 1
ATOM 3256 N N . ASP B 1 68 ? 17.391 11.172 -8.641 1 90.44 68 ASP B N 1
ATOM 3257 C CA . ASP B 1 68 ? 18.109 9.922 -8.875 1 90.44 68 ASP B CA 1
ATOM 3258 C C . ASP B 1 68 ? 18.781 9.422 -7.59 1 90.44 68 ASP B C 1
ATOM 3260 O O . ASP B 1 68 ? 20 9.227 -7.551 1 90.44 68 ASP B O 1
ATOM 3264 N N . ILE B 1 69 ? 17.984 9.328 -6.539 1 93.31 69 ILE B N 1
ATOM 3265 C CA . ILE B 1 69 ? 18.438 8.82 -5.25 1 93.31 69 ILE B CA 1
ATOM 3266 C C . ILE B 1 69 ? 17.438 7.781 -4.727 1 93.31 69 ILE B C 1
ATOM 3268 O O . ILE B 1 69 ? 16.234 7.953 -4.867 1 93.31 69 ILE B O 1
ATOM 3272 N N . HIS B 1 70 ? 17.969 6.695 -4.133 1 95.81 70 HIS B N 1
ATOM 3273 C CA . HIS B 1 70 ? 17.109 5.695 -3.533 1 95.81 70 HIS B CA 1
ATOM 3274 C C . HIS B 1 70 ? 16.422 6.238 -2.283 1 95.81 70 HIS B C 1
ATOM 3276 O O . HIS B 1 70 ? 17.062 6.848 -1.43 1 95.81 70 HIS B O 1
ATOM 3282 N N . ILE B 1 71 ? 15.133 6.082 -2.24 1 96.75 71 ILE B N 1
ATOM 3283 C CA . ILE B 1 71 ? 14.367 6.543 -1.087 1 96.75 71 ILE B CA 1
ATOM 3284 C C . ILE B 1 71 ? 13.594 5.375 -0.479 1 96.75 71 ILE B C 1
ATOM 3286 O O . ILE B 1 71 ? 12.945 4.613 -1.198 1 96.75 71 ILE B O 1
ATOM 3290 N N . THR B 1 72 ? 13.641 5.219 0.823 1 96.62 72 THR B N 1
ATOM 3291 C CA . THR B 1 72 ? 12.891 4.18 1.527 1 96.62 72 THR B CA 1
ATOM 3292 C C . THR B 1 72 ? 12.031 4.789 2.629 1 96.62 72 THR B C 1
ATOM 3294 O O . THR B 1 72 ? 12.5 5.629 3.4 1 96.62 72 THR B O 1
ATOM 3297 N N . LEU B 1 73 ? 10.812 4.441 2.633 1 97.44 73 LEU B N 1
ATOM 3298 C CA . LEU B 1 73 ? 9.914 4.77 3.738 1 97.44 73 LEU B CA 1
ATOM 3299 C C . LEU B 1 73 ? 9.914 3.658 4.781 1 97.44 73 LEU B C 1
ATOM 3301 O O . LEU B 1 73 ? 9.789 2.48 4.438 1 97.44 73 LEU B O 1
ATOM 3305 N N . VAL B 1 74 ? 10.062 4.023 6.004 1 97.94 74 VAL B N 1
ATOM 3306 C CA . VAL B 1 74 ? 10.016 3.037 7.078 1 97.94 74 VAL B CA 1
ATOM 3307 C C . VAL B 1 74 ? 8.852 3.338 8.016 1 97.94 74 VAL B C 1
ATOM 3309 O O . VAL B 1 74 ? 8.828 4.375 8.68 1 97.94 74 VAL B O 1
ATOM 3312 N N . LYS B 1 75 ? 7.906 2.51 8 1 97.44 75 LYS B N 1
ATOM 3313 C CA . LYS B 1 75 ? 6.801 2.49 8.953 1 97.44 75 LYS B CA 1
ATOM 3314 C C . LYS B 1 75 ? 6.852 1.244 9.828 1 97.44 75 LYS B C 1
ATOM 3316 O O . LYS B 1 75 ? 6.094 0.296 9.617 1 97.44 75 LYS B O 1
ATOM 3321 N N . GLY B 1 76 ? 7.641 1.283 10.82 1 97.12 76 GLY B N 1
ATOM 3322 C CA . GLY B 1 76 ? 7.922 0.166 11.711 1 97.12 76 GLY B CA 1
ATOM 3323 C C . GLY B 1 76 ? 9.227 0.321 12.469 1 97.12 76 GLY B C 1
ATOM 3324 O O . GLY B 1 76 ? 9.719 1.437 12.648 1 97.12 76 GLY B O 1
ATOM 3325 N N . TYR B 1 77 ? 9.805 -0.789 12.859 1 97.06 77 TYR B N 1
ATOM 3326 C CA . TYR B 1 77 ? 10.906 -0.766 13.82 1 97.06 77 TYR B CA 1
ATOM 3327 C C . TYR B 1 77 ? 12.25 -0.899 13.117 1 97.06 77 TYR B C 1
ATOM 3329 O O . TYR B 1 77 ? 13.289 -0.58 13.688 1 97.06 77 TYR B O 1
ATOM 3337 N N . LEU B 1 78 ? 12.227 -1.366 11.906 1 95.19 78 LEU B N 1
ATOM 3338 C CA . LEU B 1 78 ? 13.484 -1.886 11.383 1 95.19 78 LEU B CA 1
ATOM 3339 C C . LEU B 1 78 ? 13.922 -1.104 10.148 1 95.19 78 LEU B C 1
ATOM 3341 O O . LEU B 1 78 ? 13.086 -0.722 9.32 1 95.19 78 LEU B O 1
ATOM 3345 N N . LEU B 1 79 ? 15.227 -0.965 10.031 1 97.12 79 LEU B N 1
ATOM 3346 C CA . LEU B 1 79 ? 15.844 -0.383 8.844 1 97.12 79 LEU B CA 1
ATOM 3347 C C . LEU B 1 79 ? 16.125 -1.456 7.801 1 97.12 79 LEU B C 1
ATOM 3349 O O . LEU B 1 79 ? 16.391 -2.609 8.148 1 97.12 79 LEU B O 1
ATOM 3353 N N . PRO B 1 80 ? 16.047 -1.069 6.508 1 95 80 PRO B N 1
ATOM 3354 C CA . PRO B 1 80 ? 16.469 -2.041 5.5 1 95 80 PRO B CA 1
ATOM 3355 C C . PRO B 1 80 ? 17.969 -2.322 5.539 1 95 80 PRO B C 1
ATOM 3357 O O . PRO B 1 80 ? 18.734 -1.534 6.102 1 95 80 PRO B O 1
ATOM 3360 N N . LYS B 1 81 ? 18.375 -3.398 4.918 1 94.88 81 LYS B N 1
ATOM 3361 C CA . LYS B 1 81 ? 19.766 -3.834 4.953 1 94.88 81 LYS B CA 1
ATOM 3362 C C . LYS B 1 81 ? 20.641 -2.945 4.074 1 94.88 81 LYS B C 1
ATOM 3364 O O . LYS B 1 81 ? 21.875 -2.973 4.184 1 94.88 81 LYS B O 1
ATOM 3369 N N . THR B 1 82 ? 20.062 -2.105 3.283 1 95.88 82 THR B N 1
ATOM 3370 C CA . THR B 1 82 ? 20.797 -1.262 2.344 1 95.88 82 THR B CA 1
ATOM 3371 C C . THR B 1 82 ? 21.359 -0.033 3.051 1 95.88 82 THR B C 1
ATOM 3373 O O . THR B 1 82 ? 22.141 0.725 2.463 1 95.88 82 THR B O 1
ATOM 3376 N N . VAL B 1 83 ? 21.016 0.185 4.305 1 97.25 83 VAL B N 1
ATOM 3377 C CA . VAL B 1 83 ? 21.406 1.379 5.047 1 97.25 83 VAL B CA 1
ATOM 3378 C C . VAL B 1 83 ? 22.875 1.287 5.438 1 97.25 83 VAL B C 1
ATOM 3380 O O . VAL B 1 83 ? 23.344 0.233 5.875 1 97.25 83 VAL B O 1
ATOM 3383 N N . ASN B 1 84 ? 23.609 2.35 5.242 1 96.31 84 ASN B N 1
ATOM 3384 C CA . ASN B 1 84 ? 25.016 2.449 5.617 1 96.31 84 ASN B CA 1
ATOM 3385 C C . ASN B 1 84 ? 25.422 3.895 5.891 1 96.31 84 ASN B C 1
ATOM 3387 O O . ASN B 1 84 ? 24.562 4.754 6.105 1 96.31 84 ASN B O 1
ATOM 3391 N N . SER B 1 85 ? 26.75 4.219 5.895 1 96.75 85 SER B N 1
ATOM 3392 C CA . SER B 1 85 ? 27.266 5.531 6.281 1 96.75 85 SER B CA 1
ATOM 3393 C C . SER B 1 85 ? 26.953 6.582 5.227 1 96.75 85 SER B C 1
ATOM 3395 O O . SER B 1 85 ? 27.078 7.781 5.48 1 96.75 85 SER B O 1
ATOM 3397 N N . LYS B 1 86 ? 26.5 6.117 4.082 1 96.62 86 LYS B N 1
ATOM 3398 C CA . LYS B 1 86 ? 26.141 7.055 3.021 1 96.62 86 LYS B CA 1
ATOM 3399 C C . LYS B 1 86 ? 24.625 7.285 2.98 1 96.62 86 LYS B C 1
ATOM 3401 O O . LYS B 1 86 ? 24.109 7.914 2.053 1 96.62 86 LYS B O 1
ATOM 3406 N N . THR B 1 87 ? 23.922 6.777 3.969 1 97.88 87 THR B N 1
ATOM 3407 C CA . THR B 1 87 ? 22.484 6.934 4.062 1 97.88 87 THR B CA 1
ATOM 3408 C C . THR B 1 87 ? 22.125 8.102 4.98 1 97.88 87 THR B C 1
ATOM 3410 O O . THR B 1 87 ? 22.703 8.25 6.055 1 97.88 87 THR B O 1
ATOM 3413 N N . LEU B 1 88 ? 21.234 8.969 4.523 1 97.88 88 LEU B N 1
ATOM 3414 C CA . LEU B 1 88 ? 20.594 9.953 5.383 1 97.88 88 LEU B CA 1
ATOM 3415 C C . LEU B 1 88 ? 19.281 9.414 5.945 1 97.88 88 LEU B C 1
ATOM 3417 O O . LEU B 1 88 ? 18.359 9.102 5.188 1 97.88 88 LEU B O 1
ATOM 3421 N N . VAL B 1 89 ? 19.234 9.266 7.219 1 98.62 89 VAL B N 1
ATOM 3422 C CA . VAL B 1 89 ? 18.016 8.805 7.887 1 98.62 89 VAL B CA 1
ATOM 3423 C C . VAL B 1 89 ? 17.312 9.992 8.531 1 98.62 89 VAL B C 1
ATOM 3425 O O . VAL B 1 89 ? 17.875 10.664 9.398 1 98.62 89 VAL B O 1
ATOM 3428 N N . ILE B 1 90 ? 16.109 10.266 8.062 1 98.69 90 ILE B N 1
ATOM 3429 C CA . ILE B 1 90 ? 15.242 11.32 8.562 1 98.69 90 ILE B CA 1
ATOM 3430 C C . ILE B 1 90 ? 14.156 10.711 9.445 1 98.69 90 ILE B C 1
ATOM 3432 O O . ILE B 1 90 ? 13.297 9.969 8.961 1 98.69 90 ILE B O 1
ATOM 3436 N N . THR B 1 91 ? 14.18 11.023 10.711 1 98.88 91 THR B N 1
ATOM 3437 C CA . THR B 1 91 ? 13.164 10.5 11.625 1 98.88 91 THR B CA 1
ATOM 3438 C C . THR B 1 91 ? 12.188 11.602 12.031 1 98.88 91 THR B C 1
ATOM 3440 O O . THR B 1 91 ? 12.609 12.695 12.414 1 98.88 91 THR B O 1
ATOM 3443 N N . ILE B 1 92 ? 10.93 11.328 11.906 1 98.88 92 ILE B N 1
ATOM 3444 C CA . ILE B 1 92 ? 9.867 12.273 12.234 1 98.88 92 ILE B CA 1
ATOM 3445 C C . ILE B 1 92 ? 8.906 11.648 13.234 1 98.88 92 ILE B C 1
ATOM 3447 O O . ILE B 1 92 ? 8.281 10.617 12.953 1 98.88 92 ILE B O 1
ATOM 3451 N N . SER B 1 93 ? 8.789 12.156 14.359 1 98.56 93 SER B N 1
ATOM 3452 C CA . SER B 1 93 ? 7.809 11.812 15.383 1 98.56 93 SER B CA 1
ATOM 3453 C C . SER B 1 93 ? 7.254 13.062 16.062 1 98.56 93 SER B C 1
ATOM 3455 O O . SER B 1 93 ? 7.883 13.625 16.953 1 98.56 93 SER B O 1
ATOM 3457 N N . ILE B 1 94 ? 6.094 13.469 15.719 1 98.19 94 ILE B N 1
ATOM 3458 C CA . ILE B 1 94 ? 5.559 14.742 16.188 1 98.19 94 ILE B CA 1
ATOM 3459 C C . ILE B 1 94 ? 5.516 14.75 17.719 1 98.19 94 ILE B C 1
ATOM 3461 O O . ILE B 1 94 ? 5.887 15.742 18.344 1 98.19 94 ILE B O 1
ATOM 3465 N N . SER B 1 95 ? 5.156 13.625 18.312 1 96.31 95 SER B N 1
ATOM 3466 C CA . SER B 1 95 ? 5.121 13.547 19.766 1 96.31 95 SER B CA 1
ATOM 3467 C C . SER B 1 95 ? 6.523 13.43 20.359 1 96.31 95 SER B C 1
ATOM 3469 O O . SER B 1 95 ? 6.75 13.758 21.516 1 96.31 95 SER B O 1
ATOM 3471 N N . GLY B 1 96 ? 7.391 12.883 19.578 1 98.06 96 GLY B N 1
ATOM 3472 C CA . GLY B 1 96 ? 8.742 12.594 20.031 1 98.06 96 GLY B CA 1
ATOM 3473 C C . GLY B 1 96 ? 8.852 11.289 20.797 1 98.06 96 GLY B C 1
ATOM 3474 O O . GLY B 1 96 ? 9.938 10.914 21.25 1 98.06 96 GLY B O 1
ATOM 3475 N N . ASN B 1 97 ? 7.723 10.57 20.875 1 97.19 97 ASN B N 1
ATOM 3476 C CA . ASN B 1 97 ? 7.711 9.414 21.766 1 97.19 97 ASN B CA 1
ATOM 3477 C C . ASN B 1 97 ? 7.344 8.141 21.016 1 97.19 97 ASN B C 1
ATOM 3479 O O . ASN B 1 97 ? 7.102 7.098 21.625 1 97.19 97 ASN B O 1
ATOM 3483 N N . THR B 1 98 ? 7.262 8.195 19.688 1 97.12 98 THR B N 1
ATOM 3484 C CA . THR B 1 98 ? 6.887 7.031 18.891 1 97.12 98 THR B CA 1
ATOM 3485 C C . THR B 1 98 ? 7.969 5.957 18.969 1 97.12 98 THR B C 1
ATOM 3487 O O . THR B 1 98 ? 9.07 6.145 18.438 1 97.12 98 THR B O 1
ATOM 3490 N N . VAL B 1 99 ? 7.66 4.84 19.516 1 97.19 99 VAL B N 1
ATOM 3491 C CA . VAL B 1 99 ? 8.648 3.826 19.875 1 97.19 99 VAL B CA 1
ATOM 3492 C C . VAL B 1 99 ? 9.273 3.248 18.594 1 97.19 99 VAL B C 1
ATOM 3494 O O . VAL B 1 99 ? 10.477 2.963 18.562 1 97.19 99 VAL B O 1
ATOM 3497 N N . GLU B 1 100 ? 8.492 3.018 17.547 1 98.06 100 GLU B N 1
ATOM 3498 C CA . GLU B 1 100 ? 9.023 2.508 16.281 1 98.06 100 GLU B CA 1
ATOM 3499 C C . GLU B 1 100 ? 10.094 3.438 15.719 1 98.06 100 GLU B C 1
ATOM 3501 O O . GLU B 1 100 ? 11.195 2.992 15.375 1 98.06 100 GLU B O 1
ATOM 3506 N N . THR B 1 101 ? 9.781 4.723 15.68 1 98.62 101 THR B N 1
ATOM 3507 C CA . THR B 1 101 ? 10.672 5.723 15.094 1 98.62 101 THR B CA 1
ATOM 3508 C C . THR B 1 101 ? 11.93 5.895 15.93 1 98.62 101 THR B C 1
ATOM 3510 O O . THR B 1 101 ? 13.023 6.047 15.391 1 98.62 101 THR B O 1
ATOM 3513 N N . LEU B 1 102 ? 11.742 5.859 17.234 1 98.56 102 LEU B N 1
ATOM 3514 C CA . LEU B 1 102 ? 12.891 5.945 18.125 1 98.56 102 LEU B CA 1
ATOM 3515 C C . LEU B 1 102 ? 13.828 4.766 17.922 1 98.56 102 LEU B C 1
ATOM 3517 O O . LEU B 1 102 ? 15.055 4.93 17.953 1 98.56 102 LEU B O 1
ATOM 3521 N N . ASN B 1 103 ? 13.258 3.621 17.75 1 98.31 103 ASN B N 1
ATOM 3522 C CA . ASN B 1 103 ? 14.086 2.449 17.469 1 98.31 103 ASN B CA 1
ATOM 3523 C C . ASN B 1 103 ? 14.891 2.613 16.188 1 98.31 103 ASN B C 1
ATOM 3525 O O . ASN B 1 103 ? 16.062 2.252 16.141 1 98.31 103 ASN B O 1
ATOM 3529 N N . VAL B 1 104 ? 14.273 3.135 15.172 1 98.69 104 VAL B N 1
ATOM 3530 C CA . VAL B 1 104 ? 14.945 3.398 13.906 1 98.69 104 VAL B CA 1
ATOM 3531 C C . VAL B 1 104 ? 16.094 4.391 14.125 1 98.69 104 VAL B C 1
ATOM 3533 O O . VAL B 1 104 ? 17.203 4.188 13.625 1 98.69 104 VAL B O 1
ATOM 3536 N N . LEU B 1 105 ? 15.82 5.43 14.898 1 98.75 105 LEU B N 1
ATOM 3537 C CA . LEU B 1 105 ? 16.828 6.445 15.203 1 98.75 105 LEU B CA 1
ATOM 3538 C C . LEU B 1 105 ? 18.031 5.824 15.898 1 98.75 105 LEU B C 1
ATOM 3540 O O . LEU B 1 105 ? 19.172 6.074 15.508 1 98.75 105 LEU B O 1
ATOM 3544 N N . LYS B 1 106 ? 17.766 5.02 16.859 1 98.62 106 LYS B N 1
ATOM 3545 C CA . LYS B 1 106 ? 18.828 4.367 17.625 1 98.62 106 LYS B CA 1
ATOM 3546 C C . LYS B 1 106 ? 19.672 3.451 16.75 1 98.62 106 LYS B C 1
ATOM 3548 O O . LYS B 1 106 ? 20.906 3.498 16.781 1 98.62 106 LYS B O 1
ATOM 3553 N N . THR B 1 107 ? 19.016 2.637 15.945 1 98.44 107 THR B N 1
ATOM 3554 C CA . THR B 1 107 ? 19.703 1.692 15.07 1 98.44 107 THR B CA 1
ATOM 3555 C C . THR B 1 107 ? 20.516 2.43 14.008 1 98.44 107 THR B C 1
ATOM 3557 O O . THR B 1 107 ? 21.641 2.025 13.688 1 98.44 107 THR B O 1
ATOM 3560 N N . ALA B 1 108 ? 19.953 3.471 13.453 1 98.62 108 ALA B N 1
ATOM 3561 C CA . ALA B 1 108 ? 20.656 4.266 12.445 1 98.62 108 ALA B CA 1
ATOM 3562 C C . ALA B 1 108 ? 21.938 4.863 13.016 1 98.62 108 ALA B C 1
ATOM 3564 O O . ALA B 1 108 ? 22.953 4.93 12.328 1 98.62 108 ALA B O 1
ATOM 3565 N N . ARG B 1 109 ? 21.875 5.324 14.242 1 98.5 109 ARG B N 1
ATOM 3566 C CA . ARG B 1 109 ? 23.062 5.852 14.898 1 98.5 109 ARG B CA 1
ATOM 3567 C C . ARG B 1 109 ? 24.141 4.781 15.016 1 98.5 109 ARG B C 1
ATOM 3569 O O . ARG B 1 109 ? 25.312 5.035 14.719 1 98.5 109 ARG B O 1
ATOM 3576 N N . GLU B 1 110 ? 23.703 3.627 15.414 1 98.06 110 GLU B N 1
ATOM 3577 C CA . GLU B 1 110 ? 24.641 2.516 15.57 1 98.06 110 GLU B CA 1
ATOM 3578 C C . GLU B 1 110 ? 25.297 2.162 14.242 1 98.06 110 GLU B C 1
ATOM 3580 O O . GLU B 1 110 ? 26.453 1.715 14.219 1 98.06 110 GLU B O 1
ATOM 3585 N N . LEU B 1 111 ? 24.672 2.412 13.164 1 97.5 111 LEU B N 1
ATOM 3586 C CA . LEU B 1 111 ? 25.172 2.09 11.836 1 97.5 111 LEU B CA 1
ATOM 3587 C C . LEU B 1 111 ? 25.953 3.268 11.242 1 97.5 111 LEU B C 1
ATOM 3589 O O . LEU B 1 111 ? 26.359 3.229 10.078 1 97.5 111 LEU B O 1
ATOM 3593 N N . HIS B 1 112 ? 26.078 4.383 11.992 1 97.44 112 HIS B N 1
ATOM 3594 C CA . HIS B 1 112 ? 26.844 5.566 11.641 1 97.44 112 HIS B CA 1
ATOM 3595 C C . HIS B 1 112 ? 26.281 6.262 10.414 1 97.44 112 HIS B C 1
ATOM 3597 O O . HIS B 1 112 ? 27.031 6.699 9.539 1 97.44 112 HIS B O 1
ATOM 3603 N N . CYS B 1 113 ? 24.953 6.23 10.32 1 97.88 113 CYS B N 1
ATOM 3604 C CA . CYS B 1 113 ? 24.266 6.969 9.258 1 97.88 113 CYS B CA 1
ATOM 3605 C C . CYS B 1 113 ? 24.312 8.469 9.523 1 97.88 113 CYS B C 1
ATOM 3607 O O . CYS B 1 113 ? 24.641 8.898 10.633 1 97.88 113 CYS B O 1
ATOM 3609 N N . ASN B 1 114 ? 24.141 9.258 8.406 1 97.31 114 ASN B N 1
ATOM 3610 C CA . ASN B 1 114 ? 23.75 10.641 8.602 1 97.31 114 ASN B CA 1
ATOM 3611 C C . ASN B 1 114 ? 22.328 10.742 9.172 1 97.31 114 ASN B C 1
ATOM 3613 O O . ASN B 1 114 ? 21.422 10.031 8.727 1 97.31 114 ASN B O 1
ATOM 3617 N N . LEU B 1 115 ? 22.219 11.617 10.242 1 98 115 LEU B N 1
ATOM 3618 C CA . LEU B 1 115 ? 20.938 11.602 10.961 1 98 115 LEU B CA 1
ATOM 3619 C C . LEU B 1 115 ? 20.391 13.016 11.117 1 98 115 LEU B C 1
ATOM 3621 O O . LEU B 1 115 ? 21.156 13.961 11.383 1 98 115 LEU B O 1
ATOM 3625 N N . ILE B 1 116 ? 19.109 13.125 10.906 1 98.06 116 ILE B N 1
ATOM 3626 C CA . ILE B 1 116 ? 18.375 14.328 11.273 1 98.06 116 ILE B CA 1
ATOM 3627 C C . ILE B 1 116 ? 17.016 13.938 11.859 1 98.06 116 ILE B C 1
ATOM 3629 O O . ILE B 1 116 ? 16.312 13.086 11.305 1 98.06 116 ILE B O 1
ATOM 3633 N N . ALA B 1 117 ? 16.641 14.523 12.953 1 98.56 117 ALA B N 1
ATOM 3634 C CA . ALA B 1 117 ? 15.414 14.164 13.656 1 98.56 117 ALA B CA 1
ATOM 3635 C C . ALA B 1 117 ? 14.516 15.383 13.844 1 98.56 117 ALA B C 1
ATOM 3637 O O . ALA B 1 117 ? 15 16.484 14.078 1 98.56 117 ALA B O 1
ATOM 3638 N N . PHE B 1 118 ? 13.219 15.148 13.719 1 98.62 118 PHE B N 1
ATOM 3639 C CA . PHE B 1 118 ? 12.219 16.203 13.898 1 98.62 118 PHE B CA 1
ATOM 3640 C C . PHE B 1 118 ? 11.156 15.766 14.898 1 98.62 118 PHE B C 1
ATOM 3642 O O . PHE B 1 118 ? 10.547 14.703 14.742 1 98.62 118 PHE B O 1
ATOM 3649 N N . SER B 1 119 ? 10.867 16.547 15.883 1 98.56 119 SER B N 1
ATOM 3650 C CA . SER B 1 119 ? 9.789 16.297 16.828 1 98.56 119 SER B CA 1
ATOM 3651 C C . SER B 1 119 ? 9.398 17.562 17.578 1 98.56 119 SER B C 1
ATOM 3653 O O . SER B 1 119 ? 9.992 18.625 17.375 1 98.56 119 SER B O 1
ATOM 3655 N N . SER B 1 120 ? 8.344 17.453 18.344 1 98.12 120 SER B N 1
ATOM 3656 C CA . SER B 1 120 ? 7.965 18.547 19.234 1 98.12 120 SER B CA 1
ATOM 3657 C C . SER B 1 120 ? 8.641 18.422 20.594 1 98.12 120 SER B C 1
ATOM 3659 O O . SER B 1 120 ? 8.266 19.109 21.547 1 98.12 120 SER B O 1
ATOM 3661 N N . GLY B 1 121 ? 9.633 17.547 20.656 1 98.12 121 GLY B N 1
ATOM 3662 C CA . GLY B 1 121 ? 10.328 17.234 21.906 1 98.12 121 GLY B CA 1
ATOM 3663 C C . GLY B 1 121 ? 10.289 15.758 22.25 1 98.12 121 GLY B C 1
ATOM 3664 O O . GLY B 1 121 ? 10.578 14.906 21.406 1 98.12 121 GLY B O 1
ATOM 3665 N N . GLY B 1 122 ? 10.094 15.469 23.516 1 97.94 122 GLY B N 1
ATOM 3666 C CA . GLY B 1 122 ? 9.93 14.102 23.984 1 97.94 122 GLY B CA 1
ATOM 3667 C C . GLY B 1 122 ? 11.234 13.328 24.047 1 97.94 122 GLY B C 1
ATOM 3668 O O . GLY B 1 122 ? 12.312 13.922 24.141 1 97.94 122 GLY B O 1
ATOM 3669 N N . LYS B 1 123 ? 11.125 12.023 24.047 1 98.44 123 LYS B N 1
ATOM 3670 C CA . LYS B 1 123 ? 12.258 11.109 24.156 1 98.44 123 LYS B CA 1
ATOM 3671 C C . LYS B 1 123 ? 13.219 11.289 22.984 1 98.44 123 LYS B C 1
ATOM 3673 O O . LYS B 1 123 ? 14.43 11.125 23.141 1 98.44 123 LYS B O 1
ATOM 3678 N N . MET B 1 124 ? 12.703 11.625 21.859 1 98.69 124 MET B N 1
ATOM 3679 C CA . MET B 1 124 ? 13.555 11.828 20.688 1 98.69 124 MET B CA 1
ATOM 3680 C C . MET B 1 124 ? 14.508 13 20.906 1 98.69 124 MET B C 1
ATOM 3682 O O . MET B 1 124 ? 15.703 12.898 20.609 1 98.69 124 MET B O 1
ATOM 3686 N N . GLN B 1 125 ? 13.953 14.102 21.391 1 98.62 125 GLN B N 1
ATOM 3687 C CA . GLN B 1 125 ? 14.805 15.242 21.703 1 98.62 125 GLN B CA 1
ATOM 3688 C C . GLN B 1 125 ? 15.898 14.867 22.703 1 98.62 125 GLN B C 1
ATOM 3690 O O . GLN B 1 125 ? 17.062 15.219 22.516 1 98.62 125 GLN B O 1
ATOM 3695 N N . GLU B 1 126 ? 15.5 14.211 23.766 1 98.75 126 GLU B N 1
ATOM 3696 C CA . GLU B 1 126 ? 16.438 13.797 24.797 1 98.75 126 GLU B CA 1
ATOM 3697 C C . GLU B 1 126 ? 17.562 12.938 24.219 1 98.75 126 GLU B C 1
ATOM 3699 O O . GLU B 1 126 ? 18.734 13.156 24.516 1 98.75 126 GLU B O 1
ATOM 3704 N N . PHE B 1 127 ? 17.156 12.008 23.422 1 98.69 127 PHE B N 1
ATOM 3705 C CA . PHE B 1 127 ? 18.125 11.102 22.812 1 98.69 127 PHE B CA 1
ATOM 3706 C C . PHE B 1 127 ? 19.094 11.867 21.906 1 98.69 127 PHE B C 1
ATOM 3708 O O . PHE B 1 127 ? 20.297 11.633 21.953 1 98.69 127 PHE B O 1
ATOM 3715 N N . CYS B 1 128 ? 18.562 12.719 21.094 1 98.56 128 CYS B N 1
ATOM 3716 C CA . CYS B 1 128 ? 19.391 13.469 20.156 1 98.56 128 CYS B CA 1
ATOM 3717 C C . CYS B 1 128 ? 20.359 14.383 20.891 1 98.56 128 CYS B C 1
ATOM 3719 O O . CYS B 1 128 ? 21.531 14.508 20.5 1 98.56 128 CYS B O 1
ATOM 3721 N N . LYS B 1 129 ? 19.906 15.023 21.906 1 98.31 129 LYS B N 1
ATOM 3722 C CA . LYS B 1 129 ? 20.766 15.867 22.734 1 98.31 129 LYS B CA 1
ATOM 3723 C C . LYS B 1 129 ? 21.891 15.055 23.359 1 98.31 129 LYS B C 1
ATOM 3725 O O . LYS B 1 129 ? 23.062 15.453 23.297 1 98.31 129 LYS B O 1
ATOM 3730 N N . LYS B 1 130 ? 21.516 13.984 23.922 1 98.38 130 LYS B N 1
ATOM 3731 C CA . LYS B 1 130 ? 22.469 13.125 24.594 1 98.38 130 LYS B CA 1
ATOM 3732 C C . LYS B 1 130 ? 23.578 12.68 23.656 1 98.38 130 LYS B C 1
ATOM 3734 O O . LYS B 1 130 ? 24.734 12.539 24.062 1 98.38 130 LYS B O 1
ATOM 3739 N N . HIS B 1 131 ? 23.266 12.461 22.422 1 98.19 131 HIS B N 1
ATOM 3740 C CA . HIS B 1 131 ? 24.219 11.867 21.484 1 98.19 131 HIS B CA 1
ATOM 3741 C C . HIS B 1 131 ? 24.703 12.883 20.469 1 98.19 131 HIS B C 1
ATOM 3743 O O . HIS B 1 131 ? 25.344 12.516 19.469 1 98.19 131 HIS B O 1
ATOM 3749 N N . ASN B 1 132 ? 24.375 14.164 20.594 1 97.5 132 ASN B N 1
ATOM 3750 C CA . ASN B 1 132 ? 24.797 15.266 19.75 1 97.5 132 ASN B CA 1
ATOM 3751 C C . ASN B 1 132 ? 24.391 15.039 18.281 1 97.5 132 ASN B C 1
ATOM 3753 O O . ASN B 1 132 ? 25.234 15.133 17.391 1 97.5 132 ASN B O 1
ATOM 3757 N N . LEU B 1 133 ? 23.172 14.547 18.109 1 97.56 133 LEU B N 1
ATOM 3758 C CA . LEU B 1 133 ? 22.609 14.367 16.781 1 97.56 133 LEU B CA 1
ATOM 3759 C C . LEU B 1 133 ? 21.875 15.617 16.328 1 97.56 133 LEU B C 1
ATOM 3761 O O . LEU B 1 133 ? 21.391 16.391 17.156 1 97.56 133 LEU B O 1
ATOM 3765 N N . GLU B 1 134 ? 21.828 15.828 15.039 1 96.94 134 GLU B N 1
ATOM 3766 C CA . GLU B 1 134 ? 21.062 16.953 14.5 1 96.94 134 GLU B CA 1
ATOM 3767 C C . GLU B 1 134 ? 19.578 16.797 14.812 1 96.94 134 GLU B C 1
ATOM 3769 O O . GLU B 1 134 ? 18.969 15.773 14.477 1 96.94 134 GLU B O 1
ATOM 3774 N N . PHE B 1 135 ? 19.078 17.781 15.477 1 97.44 135 PHE B N 1
ATOM 3775 C CA . PHE B 1 135 ? 17.688 17.766 15.93 1 97.44 135 PHE B CA 1
ATOM 3776 C C . PHE B 1 135 ? 17.016 19.109 15.703 1 97.44 135 PHE B C 1
ATOM 3778 O O . PHE B 1 135 ? 17.625 20.156 15.938 1 97.44 135 PHE B O 1
ATOM 3785 N N . HIS B 1 136 ? 15.781 19.062 15.188 1 97.5 136 HIS B N 1
ATOM 3786 C CA . HIS B 1 136 ? 14.984 20.281 15 1 97.5 136 HIS B CA 1
ATOM 3787 C C . HIS B 1 136 ? 13.641 20.156 15.703 1 97.5 136 HIS B C 1
ATOM 3789 O O . HIS B 1 136 ? 12.828 19.297 15.359 1 97.5 136 HIS B O 1
ATOM 3795 N N . MET B 1 137 ? 13.375 21.016 16.594 1 96.94 137 MET B N 1
ATOM 3796 C CA . MET B 1 137 ? 12.102 21.047 17.312 1 96.94 137 MET B CA 1
ATOM 3797 C C . MET B 1 137 ? 11.055 21.844 16.531 1 96.94 137 MET B C 1
ATOM 3799 O O . MET B 1 137 ? 11.289 22.984 16.141 1 96.94 137 MET B O 1
ATOM 3803 N N . ILE B 1 138 ? 10.008 21.203 16.219 1 97.06 138 ILE B N 1
ATOM 3804 C CA . ILE B 1 138 ? 8.859 21.828 15.578 1 97.06 138 ILE B CA 1
ATOM 3805 C C . ILE B 1 138 ? 7.633 21.703 16.484 1 97.06 138 ILE B C 1
ATOM 3807 O O . ILE B 1 138 ? 7.285 20.609 16.922 1 97.06 138 ILE B O 1
ATOM 3811 N N . LYS B 1 139 ? 7.012 22.781 16.719 1 95.12 139 LYS B N 1
ATOM 3812 C CA . LYS B 1 139 ? 5.898 22.812 17.656 1 95.12 139 LYS B CA 1
ATOM 3813 C C . LYS B 1 139 ? 4.723 21.984 17.141 1 95.12 139 LYS B C 1
ATOM 3815 O O . LYS B 1 139 ? 4.402 22.031 15.953 1 95.12 139 LYS B O 1
ATOM 3820 N N . LYS B 1 140 ? 4.152 21.219 18.047 1 96.44 140 LYS B N 1
ATOM 3821 C CA . LYS B 1 140 ? 2.918 20.516 17.734 1 96.44 140 LYS B CA 1
ATOM 3822 C C . LYS B 1 140 ? 1.713 21.438 17.812 1 96.44 140 LYS B C 1
ATOM 3824 O O . LYS B 1 140 ? 1.574 22.219 18.766 1 96.44 140 LYS B O 1
ATOM 3829 N N . MET B 1 141 ? 0.857 21.359 16.828 1 95.44 141 MET B N 1
ATOM 3830 C CA . MET B 1 141 ? -0.373 22.156 16.781 1 95.44 141 MET B CA 1
ATOM 3831 C C . MET B 1 141 ? -1.592 21.266 17.016 1 95.44 141 MET B C 1
ATOM 3833 O O . MET B 1 141 ? -2.006 20.516 16.141 1 95.44 141 MET B O 1
ATOM 3837 N N . HIS B 1 142 ? -2.291 21.359 18.172 1 95.19 142 HIS B N 1
ATOM 3838 C CA . HIS B 1 142 ? -3.516 20.641 18.5 1 95.19 142 HIS B CA 1
ATOM 3839 C C . HIS B 1 142 ? -3.27 19.141 18.578 1 95.19 142 HIS B C 1
ATOM 3841 O O . HIS B 1 142 ? -3.455 18.531 19.641 1 95.19 142 HIS B O 1
ATOM 3847 N N . SER B 1 143 ? -2.916 18.484 17.516 1 95.44 143 SER B N 1
ATOM 3848 C CA . SER B 1 143 ? -2.695 17.047 17.375 1 95.44 143 SER B CA 1
ATOM 3849 C C . SER B 1 143 ? -1.63 16.75 16.328 1 95.44 143 SER B C 1
ATOM 3851 O O . SER B 1 143 ? -1.267 17.625 15.539 1 95.44 143 SER B O 1
ATOM 3853 N N . PRO B 1 144 ? -1.081 15.547 16.312 1 94.88 144 PRO B N 1
ATOM 3854 C CA . PRO B 1 144 ? -0.137 15.188 15.25 1 94.88 144 PRO B CA 1
ATOM 3855 C C . PRO B 1 144 ? -0.716 15.391 13.852 1 94.88 144 PRO B C 1
ATOM 3857 O O . PRO B 1 144 ? -0.04 15.93 12.969 1 94.88 144 PRO B O 1
ATOM 3860 N N . ARG B 1 145 ? -1.971 15.055 13.625 1 95.62 145 ARG B N 1
ATOM 3861 C CA . ARG B 1 145 ? -2.607 15.203 12.32 1 95.62 145 ARG B CA 1
ATOM 3862 C C . ARG B 1 145 ? -2.652 16.672 11.898 1 95.62 145 ARG B C 1
ATOM 3864 O O . ARG B 1 145 ? -2.348 16.984 10.75 1 95.62 145 ARG B O 1
ATOM 3871 N N . SER B 1 146 ? -3 17.5 12.828 1 97.12 146 SER B N 1
ATOM 3872 C CA . SER B 1 146 ? -3.186 18.906 12.5 1 97.12 146 SER B CA 1
ATOM 3873 C C . SER B 1 146 ? -1.848 19.641 12.375 1 97.12 146 SER B C 1
ATOM 3875 O O . SER B 1 146 ? -1.784 20.766 11.875 1 97.12 146 SER B O 1
ATOM 3877 N N . SER B 1 147 ? -0.75 19.016 12.758 1 98 147 SER B N 1
ATOM 3878 C CA . SER B 1 147 ? 0.583 19.609 12.734 1 98 147 SER B CA 1
ATOM 3879 C C . SER B 1 147 ? 1.252 19.422 11.383 1 98 147 SER B C 1
ATOM 3881 O O . SER B 1 147 ? 2.361 19.906 11.148 1 98 147 SER B O 1
ATOM 3883 N N . PHE B 1 148 ? 0.58 18.781 10.477 1 98.62 148 PHE B N 1
ATOM 3884 C CA . PHE B 1 148 ? 1.117 18.328 9.195 1 98.62 148 PHE B CA 1
ATOM 3885 C C . PHE B 1 148 ? 1.762 19.484 8.438 1 98.62 148 PHE B C 1
ATOM 3887 O O . PHE B 1 148 ? 2.926 19.406 8.047 1 98.62 148 PHE B O 1
ATOM 3894 N N . VAL B 1 149 ? 1.068 20.594 8.297 1 98.62 149 VAL B N 1
ATOM 3895 C CA . VAL B 1 149 ? 1.491 21.672 7.422 1 98.62 149 VAL B CA 1
ATOM 3896 C C . VAL B 1 149 ? 2.736 22.344 7.992 1 98.62 149 VAL B C 1
ATOM 3898 O O . VAL B 1 149 ? 3.66 22.688 7.254 1 98.62 149 VAL B O 1
ATOM 3901 N N . THR B 1 150 ? 2.807 22.547 9.289 1 98.19 150 THR B N 1
ATOM 3902 C CA . THR B 1 150 ? 3.967 23.172 9.906 1 98.19 150 THR B CA 1
ATOM 3903 C C . THR B 1 150 ? 5.207 22.297 9.75 1 98.19 150 THR B C 1
ATOM 3905 O O . THR B 1 150 ? 6.293 22.797 9.445 1 98.19 150 THR B O 1
ATOM 3908 N N . TYR B 1 151 ? 5.039 21.047 9.914 1 98.56 151 TYR B N 1
ATOM 3909 C CA . TYR B 1 151 ? 6.152 20.125 9.742 1 98.56 151 TYR B CA 1
ATOM 3910 C C . TYR B 1 151 ? 6.613 20.094 8.289 1 98.56 151 TYR B C 1
ATOM 3912 O O . TYR B 1 151 ? 7.812 20.156 8.016 1 98.56 151 TYR B O 1
ATOM 3920 N N . VAL B 1 152 ? 5.664 19.984 7.352 1 98.69 152 VAL B N 1
ATOM 3921 C CA . VAL B 1 152 ? 6.008 19.891 5.938 1 98.69 152 VAL B CA 1
ATOM 3922 C C . VAL B 1 152 ? 6.848 21.094 5.531 1 98.69 152 VAL B C 1
ATOM 3924 O O . VAL B 1 152 ? 7.941 20.953 4.984 1 98.69 152 VAL B O 1
ATOM 3927 N N . TYR B 1 153 ? 6.418 22.266 5.855 1 98.38 153 TYR B N 1
ATOM 3928 C CA . TYR B 1 153 ? 7.09 23.453 5.359 1 98.38 153 TYR B CA 1
ATOM 3929 C C . TYR B 1 153 ? 8.375 23.719 6.133 1 98.38 153 TYR B C 1
ATOM 3931 O O . TYR B 1 153 ? 9.312 24.312 5.602 1 98.38 153 TYR B O 1
ATOM 3939 N N . SER B 1 154 ? 8.461 23.328 7.395 1 98.12 154 SER B N 1
ATOM 3940 C CA . SER B 1 154 ? 9.734 23.359 8.109 1 98.12 154 SER B CA 1
ATOM 3941 C C . SER B 1 154 ? 10.758 22.438 7.465 1 98.12 154 SER B C 1
ATOM 3943 O O . SER B 1 154 ? 11.914 22.828 7.262 1 98.12 154 SER B O 1
ATOM 3945 N N . LEU B 1 155 ? 10.344 21.234 7.152 1 97.94 155 LEU B N 1
ATOM 3946 C CA . LEU B 1 155 ? 11.234 20.25 6.539 1 97.94 155 LEU B CA 1
ATOM 3947 C C . LEU B 1 155 ? 11.664 20.719 5.148 1 97.94 155 LEU B C 1
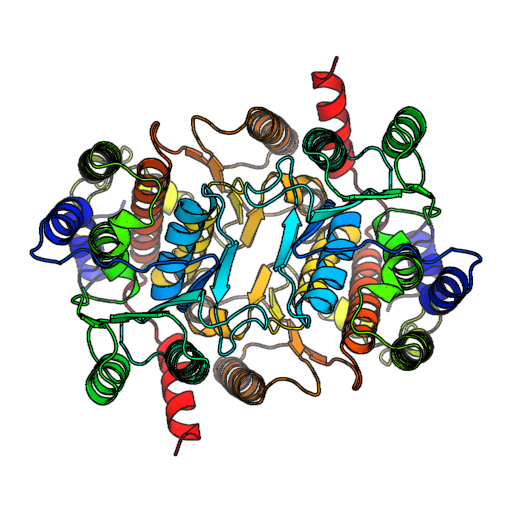ATOM 3949 O O . LEU B 1 155 ? 12.805 20.484 4.738 1 97.94 155 LEU B O 1
ATOM 3953 N N . LEU B 1 156 ? 10.695 21.328 4.375 1 97.44 156 LEU B N 1
ATOM 3954 C CA . LEU B 1 156 ? 11.039 21.875 3.066 1 97.44 156 LEU B CA 1
ATOM 3955 C C . LEU B 1 156 ? 12.188 22.875 3.178 1 97.44 156 LEU B C 1
ATOM 3957 O O . LEU B 1 156 ? 13.078 22.906 2.322 1 97.44 156 LEU B O 1
ATOM 3961 N N . LYS B 1 157 ? 12.164 23.641 4.234 1 96.25 157 LYS B N 1
ATOM 3962 C CA . LYS B 1 157 ? 13.219 24.625 4.457 1 96.25 157 LYS B CA 1
ATOM 3963 C C . LYS B 1 157 ? 14.523 23.953 4.855 1 96.25 157 LYS B C 1
ATOM 3965 O O . LYS B 1 157 ? 15.562 24.188 4.238 1 96.25 157 LYS B O 1
ATOM 3970 N N . ILE B 1 158 ? 14.492 23.078 5.781 1 96.44 158 ILE B N 1
ATOM 3971 C CA . ILE B 1 158 ? 15.672 22.469 6.395 1 96.44 158 ILE B CA 1
ATOM 3972 C C . ILE B 1 158 ? 16.359 21.547 5.391 1 96.44 158 ILE B C 1
ATOM 3974 O O . ILE B 1 158 ? 17.578 21.516 5.301 1 96.44 158 ILE B O 1
ATOM 3978 N N . LEU B 1 159 ? 15.562 20.844 4.602 1 95.25 159 LEU B N 1
ATOM 3979 C CA . LEU B 1 159 ? 16.094 19.812 3.713 1 95.25 159 LEU B CA 1
ATOM 3980 C C . LEU B 1 159 ? 16.25 20.344 2.293 1 95.25 159 LEU B C 1
ATOM 3982 O O . LEU B 1 159 ? 16.391 19.578 1.345 1 95.25 159 LEU B O 1
ATOM 3986 N N . LYS B 1 160 ? 16.219 21.609 2.105 1 92.44 160 LYS B N 1
ATOM 3987 C CA . LYS B 1 160 ? 16.156 22.281 0.809 1 92.44 160 LYS B CA 1
ATOM 3988 C C . LYS B 1 160 ? 17.266 21.781 -0.117 1 92.44 160 LYS B C 1
ATOM 3990 O O . LYS B 1 160 ? 17.016 21.516 -1.295 1 92.44 160 LYS B O 1
ATOM 3995 N N . PRO B 1 161 ? 18.469 21.547 0.336 1 88.62 161 PRO B N 1
ATOM 3996 C CA . PRO B 1 161 ? 19.562 21.141 -0.548 1 88.62 161 PRO B CA 1
ATOM 3997 C C . PRO B 1 161 ? 19.328 19.781 -1.199 1 88.62 161 PRO B C 1
ATOM 3999 O O . PRO B 1 161 ? 19.922 19.469 -2.23 1 88.62 161 PRO B O 1
ATOM 4002 N N . PHE B 1 162 ? 18.438 18.984 -0.632 1 89.62 162 PHE B N 1
ATOM 4003 C CA . PHE B 1 162 ? 18.234 17.625 -1.124 1 89.62 162 PHE B CA 1
ATOM 4004 C C . PHE B 1 162 ? 17 17.562 -2.02 1 89.62 162 PHE B C 1
ATOM 4006 O O . PHE B 1 162 ? 16.766 16.562 -2.695 1 89.62 162 PHE B O 1
ATOM 4013 N N . LEU B 1 163 ? 16.219 18.578 -1.999 1 92.19 163 LEU B N 1
ATOM 4014 C CA . LEU B 1 163 ? 14.906 18.531 -2.629 1 92.19 163 LEU B CA 1
ATOM 4015 C C . LEU B 1 163 ? 14.953 19.109 -4.035 1 92.19 163 LEU B C 1
ATOM 4017 O O . LEU B 1 163 ? 15.617 20.125 -4.266 1 92.19 163 LEU B O 1
ATOM 4021 N N . PRO B 1 164 ? 14.328 18.391 -4.969 1 91.94 164 PRO B N 1
ATOM 4022 C CA . PRO B 1 164 ? 14.188 18.953 -6.312 1 91.94 164 PRO B CA 1
ATOM 4023 C C . PRO B 1 164 ? 13.07 19.984 -6.41 1 91.94 164 PRO B C 1
ATOM 4025 O O . PRO B 1 164 ? 12.219 19.891 -7.301 1 91.94 164 PRO B O 1
ATOM 4028 N N . ILE B 1 165 ? 13.031 20.922 -5.48 1 92.88 165 ILE B N 1
ATOM 4029 C CA . ILE B 1 165 ? 12.008 21.953 -5.387 1 92.88 165 ILE B CA 1
ATOM 4030 C C . ILE B 1 165 ? 12.672 23.344 -5.359 1 92.88 165 ILE B C 1
ATOM 4032 O O . ILE B 1 165 ? 13.711 23.516 -4.727 1 92.88 165 ILE B O 1
ATOM 4036 N N . THR B 1 166 ? 12.102 24.344 -6.039 1 94.38 166 THR B N 1
ATOM 4037 C CA . THR B 1 166 ? 12.609 25.703 -6.074 1 94.38 166 THR B CA 1
ATOM 4038 C C . THR B 1 166 ? 11.828 26.594 -5.117 1 94.38 166 THR B C 1
ATOM 4040 O O . THR B 1 166 ? 10.773 26.203 -4.613 1 94.38 166 THR B O 1
ATOM 4043 N N . GLU B 1 167 ? 12.383 27.75 -4.906 1 95.25 167 GLU B N 1
ATOM 4044 C CA . GLU B 1 167 ? 11.672 28.75 -4.105 1 95.25 167 GLU B CA 1
ATOM 4045 C C . GLU B 1 167 ? 10.328 29.109 -4.738 1 95.25 167 GLU B C 1
ATOM 4047 O O . GLU B 1 167 ? 9.344 29.344 -4.031 1 95.25 167 GLU B O 1
ATOM 4052 N N . ASN B 1 168 ? 10.32 29.125 -6.016 1 96.69 168 ASN B N 1
ATOM 4053 C CA . ASN B 1 168 ? 9.086 29.406 -6.734 1 96.69 168 ASN B CA 1
ATOM 4054 C C . ASN B 1 168 ? 8.031 28.328 -6.492 1 96.69 168 ASN B C 1
ATOM 4056 O O . ASN B 1 168 ? 6.84 28.641 -6.41 1 96.69 168 ASN B O 1
ATOM 4060 N N . ASP B 1 169 ? 8.445 27.078 -6.43 1 96.81 169 ASP B N 1
ATOM 4061 C CA . ASP B 1 169 ? 7.523 25.984 -6.141 1 96.81 169 ASP B CA 1
ATOM 4062 C C . ASP B 1 169 ? 6.891 26.141 -4.762 1 96.81 169 ASP B C 1
ATOM 4064 O O . ASP B 1 169 ? 5.703 25.875 -4.578 1 96.81 169 ASP B O 1
ATOM 4068 N N . ILE B 1 170 ? 7.719 26.578 -3.822 1 97.31 170 ILE B N 1
ATOM 4069 C CA . ILE B 1 170 ? 7.246 26.766 -2.455 1 97.31 170 ILE B CA 1
ATOM 4070 C C . ILE B 1 170 ? 6.23 27.906 -2.42 1 97.31 170 ILE B C 1
ATOM 4072 O O . ILE B 1 170 ? 5.145 27.766 -1.854 1 97.31 170 ILE B O 1
ATOM 4076 N N . ASP B 1 171 ? 6.59 28.984 -3.061 1 97.44 171 ASP B N 1
ATOM 4077 C CA . ASP B 1 171 ? 5.699 30.141 -3.105 1 97.44 171 ASP B CA 1
ATOM 4078 C C . ASP B 1 171 ? 4.371 29.797 -3.768 1 97.44 171 ASP B C 1
ATOM 4080 O O . ASP B 1 171 ? 3.307 30.203 -3.295 1 97.44 171 ASP B O 1
ATOM 4084 N N . GLU B 1 172 ? 4.48 29.078 -4.82 1 98.12 172 GLU B N 1
ATOM 4085 C CA . GLU B 1 172 ? 3.277 28.641 -5.52 1 98.12 172 GLU B CA 1
ATOM 4086 C C . GLU B 1 172 ? 2.396 27.781 -4.617 1 98.12 172 GLU B C 1
ATOM 4088 O O . GLU B 1 172 ? 1.175 27.953 -4.598 1 98.12 172 GLU B O 1
ATOM 4093 N N . SER B 1 173 ? 3 26.875 -3.932 1 98.31 173 SER B N 1
ATOM 4094 C CA . SER B 1 173 ? 2.238 25.984 -3.061 1 98.31 173 SER B CA 1
ATOM 4095 C C . SER B 1 173 ? 1.52 26.766 -1.967 1 98.31 173 SER B C 1
ATOM 4097 O O . SER B 1 173 ? 0.383 26.453 -1.612 1 98.31 173 SER B O 1
ATOM 4099 N N . ILE B 1 174 ? 2.154 27.781 -1.411 1 98.44 174 ILE B N 1
ATOM 4100 C CA . ILE B 1 174 ? 1.546 28.609 -0.368 1 98.44 174 ILE B CA 1
ATOM 4101 C C . ILE B 1 174 ? 0.396 29.422 -0.957 1 98.44 174 ILE B C 1
ATOM 4103 O O . ILE B 1 174 ? -0.67 29.531 -0.346 1 98.44 174 ILE B O 1
ATOM 4107 N N . SER B 1 175 ? 0.596 29.969 -2.145 1 98.5 175 SER B N 1
ATOM 4108 C CA . SER B 1 175 ? -0.459 30.703 -2.834 1 98.5 175 SER B CA 1
ATOM 4109 C C . SER B 1 175 ? -1.669 29.812 -3.104 1 98.5 175 SER B C 1
ATOM 4111 O O . SER B 1 175 ? -2.812 30.234 -2.941 1 98.5 175 SER B O 1
ATOM 4113 N N . VAL B 1 176 ? -1.391 28.609 -3.512 1 98.56 176 VAL B N 1
ATOM 4114 C CA . VAL B 1 176 ? -2.451 27.641 -3.764 1 98.56 176 VAL B CA 1
ATOM 4115 C C . VAL B 1 176 ? -3.225 27.375 -2.475 1 98.56 176 VAL B C 1
ATOM 4117 O O . VAL B 1 176 ? -4.457 27.312 -2.48 1 98.56 176 VAL B O 1
ATOM 4120 N N . LEU B 1 177 ? -2.533 27.219 -1.362 1 98.69 177 LEU B N 1
ATOM 4121 C CA . LEU B 1 177 ? -3.18 27 -0.071 1 98.69 177 LEU B CA 1
ATOM 4122 C C . LEU B 1 177 ? -4.078 28.188 0.285 1 98.69 177 LEU B C 1
ATOM 4124 O O . LEU B 1 177 ? -5.172 28 0.818 1 98.69 177 LEU B O 1
ATOM 4128 N N . GLU B 1 178 ? -3.604 29.391 0.008 1 98.69 178 GLU B N 1
ATOM 4129 C CA . GLU B 1 178 ? -4.379 30.594 0.294 1 98.69 178 GLU B CA 1
ATOM 4130 C C . GLU B 1 178 ? -5.68 30.609 -0.505 1 98.69 178 GLU B C 1
ATOM 4132 O O . GLU B 1 178 ? -6.738 30.938 0.03 1 98.69 178 GLU B O 1
ATOM 4137 N N . ASN B 1 179 ? -5.547 30.297 -1.733 1 98.38 179 ASN B N 1
ATOM 4138 C CA . ASN B 1 179 ? -6.73 30.25 -2.586 1 98.38 179 ASN B CA 1
ATOM 4139 C C . ASN B 1 179 ? -7.707 29.156 -2.139 1 98.38 179 ASN B C 1
ATOM 4141 O O . ASN B 1 179 ? -8.914 29.391 -2.104 1 98.38 179 ASN B O 1
ATOM 4145 N N . THR B 1 180 ? -7.184 28 -1.847 1 98.5 180 THR B N 1
ATOM 4146 C CA . THR B 1 180 ? -8 26.891 -1.392 1 98.5 180 THR B CA 1
ATOM 4147 C C . THR B 1 180 ? -8.695 27.219 -0.072 1 98.5 180 THR B C 1
ATOM 4149 O O . THR B 1 180 ? -9.859 26.891 0.128 1 98.5 180 THR B O 1
ATOM 4152 N N . GLN B 1 181 ? -7.93 27.875 0.806 1 98.62 181 GLN B N 1
ATOM 4153 C CA . GLN B 1 181 ? -8.453 28.266 2.111 1 98.62 181 GLN B CA 1
ATOM 4154 C C . GLN B 1 181 ? -9.75 29.062 1.971 1 98.62 181 GLN B C 1
ATOM 4156 O O . GLN B 1 181 ? -10.695 28.859 2.729 1 98.62 181 GLN B O 1
ATOM 4161 N N . LYS B 1 182 ? -9.836 29.953 1.038 1 98 182 LYS B N 1
ATOM 4162 C CA . LYS B 1 182 ? -11.008 30.812 0.83 1 98 182 LYS B CA 1
ATOM 4163 C C . LYS B 1 182 ? -12.234 29.984 0.479 1 98 182 LYS B C 1
ATOM 4165 O O . LYS B 1 182 ? -13.359 30.359 0.804 1 98 182 LYS B O 1
ATOM 4170 N N . LEU B 1 183 ? -11.984 28.906 -0.128 1 98.19 183 LEU B N 1
ATOM 4171 C CA . LEU B 1 183 ? -13.086 28.062 -0.601 1 98.19 183 LEU B CA 1
ATOM 4172 C C . LEU B 1 183 ? -13.562 27.125 0.499 1 98.19 183 LEU B C 1
ATOM 4174 O O . LEU B 1 183 ? -14.766 26.875 0.625 1 98.19 183 LEU B O 1
ATOM 4178 N N . ILE B 1 184 ? -12.672 26.641 1.357 1 98.56 184 ILE B N 1
ATOM 4179 C CA . ILE B 1 184 ? -13.039 25.469 2.137 1 98.56 184 ILE B CA 1
ATOM 4180 C C . ILE B 1 184 ? -13.117 25.828 3.617 1 98.56 184 ILE B C 1
ATOM 4182 O O . ILE B 1 184 ? -13.539 25.016 4.441 1 98.56 184 ILE B O 1
ATOM 4186 N N . ASN B 1 185 ? -12.766 27.031 4.004 1 97.75 185 ASN B N 1
ATOM 4187 C CA . ASN B 1 185 ? -12.664 27.391 5.414 1 97.75 185 ASN B CA 1
ATOM 4188 C C . ASN B 1 185 ? -14.023 27.359 6.102 1 97.75 185 ASN B C 1
ATOM 4190 O O . ASN B 1 185 ? -15.055 27.219 5.441 1 97.75 185 ASN B O 1
ATOM 4194 N N . SER B 1 186 ? -14.016 27.531 7.469 1 97.5 186 SER B N 1
ATOM 4195 C CA . SER B 1 186 ? -15.195 27.328 8.305 1 97.5 186 SER B CA 1
ATOM 4196 C C . SER B 1 186 ? -16.172 28.484 8.164 1 97.5 186 SER B C 1
ATOM 4198 O O . SER B 1 186 ? -17.312 28.391 8.641 1 97.5 186 SER B O 1
ATOM 4200 N N . GLU B 1 187 ? -15.789 29.5 7.477 1 96.88 187 GLU B N 1
ATOM 4201 C CA . GLU B 1 187 ? -16.719 30.594 7.227 1 96.88 187 GLU B CA 1
ATOM 4202 C C . GLU B 1 187 ? -17.562 30.344 5.988 1 96.88 187 GLU B C 1
ATOM 4204 O O . GLU B 1 187 ? -18.578 31 5.777 1 96.88 187 GLU B O 1
ATOM 4209 N N . ASN B 1 188 ? -17.125 29.469 5.117 1 97.31 188 ASN B N 1
ATOM 4210 C CA . ASN B 1 188 ? -17.859 29.078 3.928 1 97.31 188 ASN B CA 1
ATOM 4211 C C . ASN B 1 188 ? -18.531 27.719 4.109 1 97.31 188 ASN B C 1
ATOM 4213 O O . ASN B 1 188 ? -18 26.703 3.656 1 97.31 188 ASN B O 1
ATOM 4217 N N . LEU B 1 189 ? -19.734 27.719 4.645 1 97.06 189 LEU B N 1
ATOM 4218 C CA . LEU B 1 189 ? -20.469 26.484 4.867 1 97.06 189 LEU B CA 1
ATOM 4219 C C . LEU B 1 189 ? -21.609 26.344 3.871 1 97.06 189 LEU B C 1
ATOM 4221 O O . LEU B 1 189 ? -22.75 26.047 4.262 1 97.06 189 LEU B O 1
ATOM 4225 N N . THR B 1 190 ? -21.281 26.578 2.633 1 94.94 190 THR B N 1
ATOM 4226 C CA . THR B 1 190 ? -22.25 26.5 1.547 1 94.94 190 THR B CA 1
ATOM 4227 C C . THR B 1 190 ? -21.875 25.406 0.555 1 94.94 190 THR B C 1
ATOM 4229 O O . THR B 1 190 ? -20.828 24.766 0.708 1 94.94 190 THR B O 1
ATOM 4232 N N . GLU B 1 191 ? -22.625 25.266 -0.489 1 91.88 191 GLU B N 1
ATOM 4233 C CA . GLU B 1 191 ? -22.438 24.234 -1.498 1 91.88 191 GLU B CA 1
ATOM 4234 C C . GLU B 1 191 ? -21.25 24.547 -2.406 1 91.88 191 GLU B C 1
ATOM 4236 O O . GLU B 1 191 ? -20.797 23.703 -3.17 1 91.88 191 GLU B O 1
ATOM 4241 N N . THR B 1 192 ? -20.75 25.734 -2.316 1 95.38 192 THR B N 1
ATOM 4242 C CA . THR B 1 192 ? -19.578 26.094 -3.105 1 95.38 192 THR B CA 1
ATOM 4243 C C . THR B 1 192 ? -18.297 25.562 -2.453 1 95.38 192 THR B C 1
ATOM 4245 O O . THR B 1 192 ? -17.234 25.578 -3.064 1 95.38 192 THR B O 1
ATOM 4248 N N . ASN B 1 193 ? -18.391 25.141 -1.214 1 98.06 193 ASN B N 1
ATOM 4249 C CA . ASN B 1 193 ? -17.281 24.531 -0.491 1 98.06 193 ASN B CA 1
ATOM 4250 C C . ASN B 1 193 ? -17.047 23.094 -0.929 1 98.06 193 ASN B C 1
ATOM 4252 O O . ASN B 1 193 ? -17.812 22.203 -0.55 1 98.06 193 ASN B O 1
ATOM 4256 N N . PRO B 1 194 ? -15.984 22.875 -1.695 1 98.38 194 PRO B N 1
ATOM 4257 C CA . PRO B 1 194 ? -15.773 21.531 -2.24 1 98.38 194 PRO B CA 1
ATOM 4258 C C . PRO B 1 194 ? -15.523 20.5 -1.154 1 98.38 194 PRO B C 1
ATOM 4260 O O . PRO B 1 194 ? -15.852 19.312 -1.336 1 98.38 194 PRO B O 1
ATOM 4263 N N . SER B 1 195 ? -14.898 20.875 -0.079 1 98.69 195 SER B N 1
ATOM 4264 C CA . SER B 1 195 ? -14.672 19.938 1.021 1 98.69 195 SER B CA 1
ATOM 4265 C C . SER B 1 195 ? -15.992 19.547 1.689 1 98.69 195 SER B C 1
ATOM 4267 O O . SER B 1 195 ? -16.188 18.391 2.047 1 98.69 195 SER B O 1
ATOM 4269 N N . LEU B 1 196 ? -16.812 20.547 1.886 1 98 196 LEU B N 1
ATOM 4270 C CA . LEU B 1 196 ? -18.125 20.266 2.459 1 98 196 LEU B CA 1
ATOM 4271 C C . LEU B 1 196 ? -18.953 19.375 1.535 1 98 196 LEU B C 1
ATOM 4273 O O . LEU B 1 196 ? -19.609 18.438 1.993 1 98 196 LEU B O 1
ATOM 4277 N N . LEU B 1 197 ? -18.953 19.656 0.266 1 97.75 197 LEU B N 1
ATOM 4278 C CA . LEU B 1 197 ? -19.656 18.859 -0.718 1 97.75 197 LEU B CA 1
ATOM 4279 C C . LEU B 1 197 ? -19.203 17.406 -0.673 1 97.75 197 LEU B C 1
ATOM 4281 O O . LEU B 1 197 ? -20.031 16.484 -0.673 1 97.75 197 LEU B O 1
ATOM 4285 N N . LEU B 1 198 ? -17.922 17.188 -0.667 1 98.25 198 LEU B N 1
ATOM 4286 C CA . LEU B 1 198 ? -17.375 15.836 -0.594 1 98.25 198 LEU B CA 1
ATOM 4287 C C . LEU B 1 198 ? -17.781 15.148 0.702 1 98.25 198 LEU B C 1
ATOM 4289 O O . LEU B 1 198 ? -18.125 13.969 0.698 1 98.25 198 LEU B O 1
ATOM 4293 N N . SER B 1 199 ? -17.703 15.875 1.798 1 97.75 199 SER B N 1
ATOM 4294 C CA . SER B 1 199 ? -18.094 15.312 3.088 1 97.75 199 SER B CA 1
ATOM 4295 C C . SER B 1 199 ? -19.516 14.766 3.047 1 97.75 199 SER B C 1
ATOM 4297 O O . SER B 1 199 ? -19.797 13.711 3.613 1 97.75 199 SER B O 1
ATOM 4299 N N . GLN B 1 200 ? -20.406 15.461 2.402 1 95.94 200 GLN B N 1
ATOM 4300 C CA . GLN B 1 200 ? -21.797 15.062 2.309 1 95.94 200 GLN B CA 1
ATOM 4301 C C . GLN B 1 200 ? -21.984 13.883 1.36 1 95.94 200 GLN B C 1
ATOM 4303 O O . GLN B 1 200 ? -22.891 13.07 1.534 1 95.94 200 GLN B O 1
ATOM 4308 N N . TRP B 1 201 ? -21.094 13.797 0.434 1 96.44 201 TRP B N 1
ATOM 4309 C CA . TRP B 1 201 ? -21.156 12.727 -0.556 1 96.44 201 TRP B CA 1
ATOM 4310 C C . TRP B 1 201 ? -20.719 11.398 0.051 1 96.44 201 TRP B C 1
ATOM 4312 O O . TRP B 1 201 ? -21.203 10.336 -0.34 1 96.44 201 TRP B O 1
ATOM 4322 N N . ILE B 1 202 ? -19.766 11.438 0.962 1 96.31 202 ILE B N 1
ATOM 4323 C CA . ILE B 1 202 ? -19.203 10.242 1.576 1 96.31 202 ILE B CA 1
ATOM 4324 C C . ILE B 1 202 ? -20.25 9.562 2.457 1 96.31 202 ILE B C 1
ATOM 4326 O O . ILE B 1 202 ? -20.828 10.203 3.348 1 96.31 202 ILE B O 1
ATOM 4330 N N . THR B 1 203 ? -20.594 8.297 2.039 1 85.94 203 THR B N 1
ATOM 4331 C CA . THR B 1 203 ? -21.484 7.465 2.834 1 85.94 203 THR B CA 1
ATOM 4332 C C . THR B 1 203 ? -20.859 6.098 3.092 1 85.94 203 THR B C 1
ATOM 4334 O O . THR B 1 203 ? -20.125 5.578 2.252 1 85.94 203 THR B O 1
ATOM 4337 N N . ASN B 1 204 ? -21.047 5.477 4.34 1 83.44 204 ASN B N 1
ATOM 4338 C CA . ASN B 1 204 ? -20.594 4.121 4.633 1 83.44 204 ASN B CA 1
ATOM 4339 C C . ASN B 1 204 ? -19.078 4.012 4.586 1 83.44 204 ASN B C 1
ATOM 4341 O O . ASN B 1 204 ? -18.375 4.797 5.227 1 83.44 204 ASN B O 1
ATOM 4345 N N . ILE B 1 205 ? -18.453 3.021 3.752 1 94.94 205 ILE B N 1
ATOM 4346 C CA . ILE B 1 205 ? -17.031 2.779 3.525 1 94.94 205 ILE B CA 1
ATOM 4347 C C . ILE B 1 205 ? -16.609 3.396 2.193 1 94.94 205 ILE B C 1
ATOM 4349 O O . ILE B 1 205 ? -16.969 2.9 1.127 1 94.94 205 ILE B O 1
ATOM 4353 N N . PRO B 1 206 ? -15.875 4.547 2.266 1 97.38 206 PRO B N 1
ATOM 4354 C CA . PRO B 1 206 ? -15.422 5.137 1.003 1 97.38 206 PRO B CA 1
ATOM 4355 C C . PRO B 1 206 ? -14.367 4.281 0.301 1 97.38 206 PRO B C 1
ATOM 4357 O O . PRO B 1 206 ? -13.539 3.654 0.961 1 97.38 206 PRO B O 1
ATOM 4360 N N . LEU B 1 207 ? -14.477 4.191 -0.993 1 98.19 207 LEU B N 1
ATOM 4361 C CA . LEU B 1 207 ? -13.477 3.592 -1.869 1 98.19 207 LEU B CA 1
ATOM 4362 C C . LEU B 1 207 ? -12.773 4.656 -2.705 1 98.19 207 LEU B C 1
ATOM 4364 O O . LEU B 1 207 ? -13.414 5.328 -3.521 1 98.19 207 LEU B O 1
ATOM 4368 N N . ILE B 1 208 ? -11.461 4.812 -2.498 1 98.75 208 ILE B N 1
ATOM 4369 C CA . ILE B 1 208 ? -10.695 5.898 -3.102 1 98.75 208 ILE B CA 1
ATOM 4370 C C . ILE B 1 208 ? -9.758 5.34 -4.168 1 98.75 208 ILE B C 1
ATOM 4372 O O . ILE B 1 208 ? -8.914 4.492 -3.879 1 98.75 208 ILE B O 1
ATOM 4376 N N . TYR B 1 209 ? -9.914 5.785 -5.379 1 98.81 209 TYR B N 1
ATOM 4377 C CA . TYR B 1 209 ? -8.961 5.508 -6.441 1 98.81 209 TYR B CA 1
ATOM 4378 C C . TYR B 1 209 ? -7.977 6.66 -6.602 1 98.81 209 TYR B C 1
ATOM 4380 O O . TYR B 1 209 ? -8.359 7.828 -6.5 1 98.81 209 TYR B O 1
ATOM 4388 N N . TYR B 1 210 ? -6.719 6.328 -6.844 1 98.69 210 TYR B N 1
ATOM 4389 C CA . TYR B 1 210 ? -5.684 7.348 -6.992 1 98.69 210 TYR B CA 1
ATOM 4390 C C . TYR B 1 210 ? -4.629 6.906 -8 1 98.69 210 TYR B C 1
ATOM 4392 O O . TYR B 1 210 ? -4.414 5.711 -8.203 1 98.69 210 TYR B O 1
ATOM 4400 N N . PRO B 1 211 ? -4.035 7.871 -8.742 1 97.56 211 PRO B N 1
ATOM 4401 C CA . PRO B 1 211 ? -2.818 7.547 -9.484 1 97.56 211 PRO B CA 1
ATOM 4402 C C . PRO B 1 211 ? -1.579 7.496 -8.594 1 97.56 211 PRO B C 1
ATOM 4404 O O . PRO B 1 211 ? -1.521 8.18 -7.57 1 97.56 211 PRO B O 1
ATOM 4407 N N . HIS B 1 212 ? -0.605 6.746 -9.008 1 95.25 212 HIS B N 1
ATOM 4408 C CA . HIS B 1 212 ? 0.594 6.535 -8.211 1 95.25 212 HIS B CA 1
ATOM 4409 C C . HIS B 1 212 ? 1.206 7.859 -7.77 1 95.25 212 HIS B C 1
ATOM 4411 O O . HIS B 1 212 ? 1.662 7.988 -6.629 1 95.25 212 HIS B O 1
ATOM 4417 N N . GLY B 1 213 ? 1.164 8.82 -8.609 1 94.38 213 GLY B N 1
ATOM 4418 C CA . GLY B 1 213 ? 1.788 10.102 -8.328 1 94.38 213 GLY B CA 1
ATOM 4419 C C . GLY B 1 213 ? 1.104 10.867 -7.203 1 94.38 213 GLY B C 1
ATOM 4420 O O . GLY B 1 213 ? 1.667 11.812 -6.656 1 94.38 213 GLY B O 1
ATOM 4421 N N . LEU B 1 214 ? -0.125 10.461 -6.84 1 97.69 214 LEU B N 1
ATOM 4422 C CA . LEU B 1 214 ? -0.879 11.164 -5.809 1 97.69 214 LEU B CA 1
ATOM 4423 C C . LEU B 1 214 ? -1.172 10.242 -4.629 1 97.69 214 LEU B C 1
ATOM 4425 O O . LEU B 1 214 ? -2.104 10.492 -3.857 1 97.69 214 LEU B O 1
ATOM 4429 N N . GLN B 1 215 ? -0.364 9.203 -4.551 1 97.69 215 GLN B N 1
ATOM 4430 C CA . GLN B 1 215 ? -0.558 8.195 -3.514 1 97.69 215 GLN B CA 1
ATOM 4431 C C . GLN B 1 215 ? -0.485 8.82 -2.123 1 97.69 215 GLN B C 1
ATOM 4433 O O . GLN B 1 215 ? -1.231 8.43 -1.223 1 97.69 215 GLN B O 1
ATOM 4438 N N . ALA B 1 216 ? 0.407 9.812 -1.935 1 98.38 216 ALA B N 1
ATOM 4439 C CA . ALA B 1 216 ? 0.57 10.461 -0.634 1 98.38 216 ALA B CA 1
ATOM 4440 C C . ALA B 1 216 ? -0.735 11.094 -0.172 1 98.38 216 ALA B C 1
ATOM 4442 O O . ALA B 1 216 ? -1.116 10.969 0.995 1 98.38 216 ALA B O 1
ATOM 4443 N N . ALA B 1 217 ? -1.422 11.711 -1.063 1 98.75 217 ALA B N 1
ATOM 4444 C CA . ALA B 1 217 ? -2.691 12.352 -0.737 1 98.75 217 ALA B CA 1
ATOM 4445 C C . ALA B 1 217 ? -3.768 11.32 -0.422 1 98.75 217 ALA B C 1
ATOM 4447 O O . ALA B 1 217 ? -4.559 11.5 0.505 1 98.75 217 ALA B O 1
ATOM 4448 N N . ALA B 1 218 ? -3.789 10.25 -1.166 1 98.75 218 ALA B N 1
ATOM 4449 C CA . ALA B 1 218 ? -4.789 9.203 -0.967 1 98.75 218 ALA B CA 1
ATOM 4450 C C . ALA B 1 218 ? -4.605 8.516 0.383 1 98.75 218 ALA B C 1
ATOM 4452 O O . ALA B 1 218 ? -5.578 8.281 1.104 1 98.75 218 ALA B O 1
ATOM 4453 N N . ILE B 1 219 ? -3.363 8.219 0.71 1 98.62 219 ILE B N 1
ATOM 4454 C CA . ILE B 1 219 ? -3.064 7.559 1.975 1 98.62 219 ILE B CA 1
ATOM 4455 C C . ILE B 1 219 ? -3.428 8.477 3.139 1 98.62 219 ILE B C 1
ATOM 4457 O O . ILE B 1 219 ? -4.02 8.031 4.125 1 98.62 219 ILE B O 1
ATOM 4461 N N . ARG B 1 220 ? -3.09 9.711 3.002 1 98.75 220 ARG B N 1
ATOM 4462 C CA . ARG B 1 220 ? -3.441 10.672 4.039 1 98.75 220 ARG B CA 1
ATOM 4463 C C . ARG B 1 220 ? -4.953 10.805 4.18 1 98.75 220 ARG B C 1
ATOM 4465 O O . ARG B 1 220 ? -5.477 10.867 5.293 1 98.75 220 ARG B O 1
ATOM 4472 N N . PHE B 1 221 ? -5.609 10.906 3.041 1 98.88 221 PHE B N 1
ATOM 4473 C CA . PHE B 1 221 ? -7.066 10.992 3.061 1 98.88 221 PHE B CA 1
ATOM 4474 C C . PHE B 1 221 ? -7.672 9.797 3.783 1 98.88 221 PHE B C 1
ATOM 4476 O O . PHE B 1 221 ? -8.555 9.961 4.629 1 98.88 221 PHE B O 1
ATOM 4483 N N . LYS B 1 222 ? -7.176 8.617 3.523 1 98.69 222 LYS B N 1
ATOM 4484 C CA . LYS B 1 222 ? -7.609 7.395 4.195 1 98.69 222 LYS B CA 1
ATOM 4485 C C . LYS B 1 222 ? -7.418 7.5 5.707 1 98.69 222 LYS B C 1
ATOM 4487 O O . LYS B 1 222 ? -8.352 7.258 6.473 1 98.69 222 LYS B O 1
ATOM 4492 N N . SER B 1 223 ? -6.223 7.859 6.121 1 98.62 223 SER B N 1
ATOM 4493 C CA . SER B 1 223 ? -5.914 7.941 7.547 1 98.62 223 SER B CA 1
ATOM 4494 C C . SER B 1 223 ? -6.77 8.992 8.242 1 98.62 223 SER B C 1
ATOM 4496 O O . SER B 1 223 ? -7.223 8.789 9.367 1 98.62 223 SER B O 1
ATOM 4498 N N . SER B 1 224 ? -6.98 10.117 7.527 1 98.62 224 SER B N 1
ATOM 4499 C CA . SER B 1 224 ? -7.793 11.188 8.094 1 98.62 224 SER B CA 1
ATOM 4500 C C . SER B 1 224 ? -9.25 10.758 8.242 1 98.62 224 SER B C 1
ATOM 4502 O O . SER B 1 224 ? -9.914 11.109 9.219 1 98.62 224 SER B O 1
ATOM 4504 N N . LEU B 1 225 ? -9.789 10.055 7.289 1 98.62 225 LEU B N 1
ATOM 4505 C CA . LEU B 1 225 ? -11.141 9.516 7.402 1 98.62 225 LEU B CA 1
ATOM 4506 C C . LEU B 1 225 ? -11.242 8.562 8.586 1 98.62 225 LEU B C 1
ATOM 4508 O O . LEU B 1 225 ? -12.242 8.57 9.312 1 98.62 225 LEU B O 1
ATOM 4512 N N . GLN B 1 226 ? -10.219 7.75 8.758 1 98.44 226 GLN B N 1
ATOM 4513 C CA . GLN B 1 226 ? -10.203 6.785 9.852 1 98.44 226 GLN B CA 1
ATOM 4514 C C . GLN B 1 226 ? -10.164 7.492 11.203 1 98.44 226 GLN B C 1
ATOM 4516 O O . GLN B 1 226 ? -10.945 7.172 12.102 1 98.44 226 GLN B O 1
ATOM 4521 N N . GLU B 1 227 ? -9.336 8.469 11.32 1 98.5 227 GLU B N 1
ATOM 4522 C CA . GLU B 1 227 ? -9.094 9.102 12.617 1 98.5 227 GLU B CA 1
ATOM 4523 C C . GLU B 1 227 ? -10.164 10.156 12.922 1 98.5 227 GLU B C 1
ATOM 4525 O O . GLU B 1 227 ? -10.648 10.242 14.047 1 98.5 227 GLU B O 1
ATOM 4530 N N . ASN B 1 228 ? -10.508 10.977 11.914 1 98.31 228 ASN B N 1
ATOM 4531 C CA . ASN B 1 228 ? -11.43 12.078 12.164 1 98.31 228 ASN B CA 1
ATOM 4532 C C . ASN B 1 228 ? -12.883 11.609 12.117 1 98.31 228 ASN B C 1
ATOM 4534 O O . ASN B 1 228 ? -13.672 11.961 13 1 98.31 228 ASN B O 1
ATOM 4538 N N . ALA B 1 229 ? -13.242 10.828 11.148 1 97.94 229 ALA B N 1
ATOM 4539 C CA . ALA B 1 229 ? -14.641 10.477 10.922 1 97.94 229 ALA B CA 1
ATOM 4540 C C . ALA B 1 229 ? -14.93 9.039 11.367 1 97.94 229 ALA B C 1
ATOM 4542 O O . ALA B 1 229 ? -16.047 8.555 11.242 1 97.94 229 ALA B O 1
ATOM 4543 N N . LYS B 1 230 ? -13.914 8.328 11.883 1 97.88 230 LYS B N 1
ATOM 4544 C CA . LYS B 1 230 ? -14.07 6.969 12.383 1 97.88 230 LYS B CA 1
ATOM 4545 C C . LYS B 1 230 ? -14.648 6.051 11.312 1 97.88 230 LYS B C 1
ATOM 4547 O O . LYS B 1 230 ? -15.555 5.262 11.586 1 97.88 230 LYS B O 1
ATOM 4552 N N . SER B 1 231 ? -14.047 6.129 10.133 1 97.5 231 SER B N 1
ATOM 4553 C CA . SER B 1 231 ? -14.539 5.352 9 1 97.5 231 SER B CA 1
ATOM 4554 C C . SER B 1 231 ? -13.477 4.383 8.492 1 97.5 231 SER B C 1
ATOM 4556 O O . SER B 1 231 ? -12.297 4.738 8.391 1 97.5 231 SER B O 1
ATOM 4558 N N . HIS B 1 232 ? -13.914 3.098 8.281 1 97.69 232 HIS B N 1
ATOM 4559 C CA . HIS B 1 232 ? -13.055 2.227 7.484 1 97.69 232 HIS B CA 1
ATOM 4560 C C . HIS B 1 232 ? -12.992 2.693 6.031 1 97.69 232 HIS B C 1
ATOM 4562 O O . HIS B 1 232 ? -13.93 3.305 5.527 1 97.69 232 HIS B O 1
ATOM 4568 N N . VAL B 1 233 ? -11.852 2.482 5.363 1 98.19 233 VAL B N 1
ATOM 4569 C CA . VAL B 1 233 ? -11.625 3.082 4.055 1 98.19 233 VAL B CA 1
ATOM 4570 C C . VAL B 1 233 ? -10.883 2.094 3.154 1 98.19 233 VAL B C 1
ATOM 4572 O O . VAL B 1 233 ? -9.992 1.376 3.613 1 98.19 233 VAL B O 1
ATOM 4575 N N . ILE B 1 234 ? -11.266 2.002 1.875 1 98.06 234 ILE B N 1
ATOM 4576 C CA . ILE B 1 234 ? -10.539 1.269 0.84 1 98.06 234 ILE B CA 1
ATOM 4577 C C . ILE B 1 234 ? -9.797 2.248 -0.066 1 98.06 234 ILE B C 1
ATOM 4579 O O . ILE B 1 234 ? -10.352 3.275 -0.466 1 98.06 234 ILE B O 1
ATOM 4583 N N . ILE B 1 235 ? -8.555 2.018 -0.346 1 98.19 235 ILE B N 1
ATOM 4584 C CA . ILE B 1 235 ? -7.859 2.797 -1.364 1 98.19 235 ILE B CA 1
ATOM 4585 C C . ILE B 1 235 ? -7.242 1.858 -2.398 1 98.19 235 ILE B C 1
ATOM 4587 O O . ILE B 1 235 ? -6.797 0.759 -2.062 1 98.19 235 ILE B O 1
ATOM 4591 N N . GLU B 1 236 ? -7.23 2.297 -3.652 1 98.38 236 GLU B N 1
ATOM 4592 C CA . GLU B 1 236 ? -6.723 1.505 -4.77 1 98.38 236 GLU B CA 1
ATOM 4593 C C . GLU B 1 236 ? -5.984 2.381 -5.773 1 98.38 236 GLU B C 1
ATOM 4595 O O . GLU B 1 236 ? -6.445 3.475 -6.109 1 98.38 236 GLU B O 1
ATOM 4600 N N . ASP B 1 237 ? -4.816 1.917 -6.238 1 98.38 237 ASP B N 1
ATOM 4601 C CA . ASP B 1 237 ? -4.184 2.525 -7.406 1 98.38 237 ASP B CA 1
ATOM 4602 C C . ASP B 1 237 ? -5.004 2.273 -8.672 1 98.38 237 ASP B C 1
ATOM 4604 O O . ASP B 1 237 ? -5.395 1.138 -8.945 1 98.38 237 ASP B O 1
ATOM 4608 N N . VAL B 1 238 ? -5.184 3.262 -9.438 1 98.38 238 VAL B N 1
ATOM 4609 C CA . VAL B 1 238 ? -6.137 3.166 -10.539 1 98.38 238 VAL B CA 1
ATOM 4610 C C . VAL B 1 238 ? -5.609 2.197 -11.594 1 98.38 238 VAL B C 1
ATOM 4612 O O . VAL B 1 238 ? -6.379 1.444 -12.195 1 98.38 238 VAL B O 1
ATOM 4615 N N . ILE B 1 239 ? -4.305 2.201 -11.828 1 98.19 239 ILE B N 1
ATOM 4616 C CA . ILE B 1 239 ? -3.74 1.354 -12.867 1 98.19 239 ILE B CA 1
ATOM 4617 C C . ILE B 1 239 ? -3.766 -0.106 -12.422 1 98.19 239 ILE B C 1
ATOM 4619 O O . ILE B 1 239 ? -4.281 -0.971 -13.133 1 98.19 239 ILE B O 1
ATOM 4623 N N . GLU B 1 240 ? -3.303 -0.39 -11.25 1 98.44 240 GLU B N 1
ATOM 4624 C CA . GLU B 1 240 ? -3.264 -1.746 -10.711 1 98.44 240 GLU B CA 1
ATOM 4625 C C . GLU B 1 240 ? -4.672 -2.305 -10.516 1 98.44 240 GLU B C 1
ATOM 4627 O O . GLU B 1 240 ? -4.91 -3.49 -10.758 1 98.44 240 GLU B O 1
ATOM 4632 N N . SER B 1 241 ? -5.609 -1.458 -10.109 1 98.19 241 SER B N 1
ATOM 4633 C CA . SER B 1 241 ? -6.973 -1.901 -9.844 1 98.19 241 SER B CA 1
ATOM 4634 C C . SER B 1 241 ? -7.637 -2.436 -11.109 1 98.19 241 SER B C 1
ATOM 4636 O O . SER B 1 241 ? -8.539 -3.271 -11.031 1 98.19 241 SER B O 1
ATOM 4638 N N . CYS B 1 242 ? -7.18 -1.971 -12.211 1 98.12 242 CYS B N 1
ATOM 4639 C CA . CYS B 1 242 ? -7.742 -2.41 -13.477 1 98.12 242 CYS B CA 1
ATOM 4640 C C . CYS B 1 242 ? -7.289 -3.824 -13.82 1 98.12 242 CYS B C 1
ATOM 4642 O O . CYS B 1 242 ? -7.797 -4.438 -14.758 1 98.12 242 CYS B O 1
ATOM 4644 N N . HIS B 1 243 ? -6.383 -4.355 -13.023 1 98.19 243 HIS B N 1
ATOM 4645 C CA . HIS B 1 243 ? -5.914 -5.723 -13.211 1 98.19 243 HIS B CA 1
ATOM 4646 C C . HIS B 1 243 ? -6.477 -6.648 -12.141 1 98.19 243 HIS B C 1
ATOM 4648 O O . HIS B 1 243 ? -6.254 -7.859 -12.18 1 98.19 243 HIS B O 1
ATOM 4654 N N . ASN B 1 244 ? -7.156 -6.176 -11.133 1 98.12 244 ASN B N 1
ATOM 4655 C CA . ASN B 1 244 ? -7.688 -6.992 -10.047 1 98.12 244 ASN B CA 1
ATOM 4656 C C . ASN B 1 244 ? -8.914 -6.344 -9.406 1 98.12 244 ASN B C 1
ATOM 4658 O O . ASN B 1 244 ? -10.047 -6.664 -9.758 1 98.12 244 ASN B O 1
ATOM 4662 N N . GLY B 1 245 ? -8.805 -5.188 -8.883 1 98.19 245 GLY B N 1
ATOM 4663 C CA . GLY B 1 245 ? -9.805 -4.551 -8.031 1 98.19 245 GLY B CA 1
ATOM 4664 C C . GLY B 1 245 ? -11.102 -4.262 -8.758 1 98.19 245 GLY B C 1
ATOM 4665 O O . GLY B 1 245 ? -12.172 -4.27 -8.148 1 98.19 245 GLY B O 1
ATOM 4666 N N . ILE B 1 246 ? -11.023 -4.02 -10.016 1 98.62 246 ILE B N 1
ATOM 4667 C CA . ILE B 1 246 ? -12.203 -3.654 -10.797 1 98.62 246 ILE B CA 1
ATOM 4668 C C . ILE B 1 246 ? -13.188 -4.824 -10.82 1 98.62 246 ILE B C 1
ATOM 4670 O O . ILE B 1 246 ? -14.383 -4.633 -11.039 1 98.62 246 ILE B O 1
ATOM 4674 N N . VAL B 1 247 ? -12.742 -6.07 -10.602 1 98.56 247 VAL B N 1
ATOM 4675 C CA . VAL B 1 247 ? -13.578 -7.266 -10.703 1 98.56 247 VAL B CA 1
ATOM 4676 C C . VAL B 1 247 ? -14.578 -7.305 -9.547 1 98.56 247 VAL B C 1
ATOM 4678 O O . VAL B 1 247 ? -15.656 -7.879 -9.68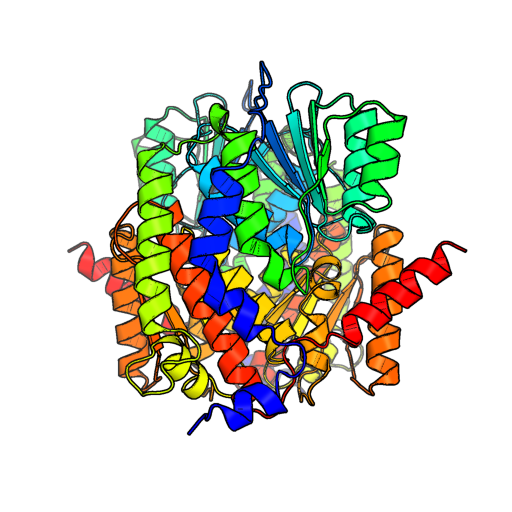 1 98.56 247 VAL B O 1
ATOM 4681 N N . ALA B 1 248 ? -14.234 -6.676 -8.453 1 98.19 248 ALA B N 1
ATOM 4682 C CA . ALA B 1 248 ? -15.148 -6.621 -7.316 1 98.19 248 ALA B CA 1
ATOM 4683 C C . ALA B 1 248 ? -16.453 -5.926 -7.688 1 98.19 248 ALA B C 1
ATOM 4685 O O . ALA B 1 248 ? -17.484 -6.148 -7.051 1 98.19 248 ALA B O 1
ATOM 4686 N N . TRP B 1 249 ? -16.469 -5.105 -8.742 1 98.12 249 TRP B N 1
ATOM 4687 C CA . TRP B 1 249 ? -17.641 -4.352 -9.164 1 98.12 249 TRP B CA 1
ATOM 4688 C C . TRP B 1 249 ? -18.609 -5.234 -9.953 1 98.12 249 TRP B C 1
ATOM 4690 O O . TRP B 1 249 ? -19.703 -4.809 -10.305 1 98.12 249 TRP B O 1
ATOM 4700 N N . GLU B 1 250 ? -18.172 -6.48 -10.234 1 97.69 250 GLU B N 1
ATOM 4701 C CA . GLU B 1 250 ? -19.062 -7.387 -10.961 1 97.69 250 GLU B CA 1
ATOM 4702 C C . GLU B 1 250 ? -20.188 -7.887 -10.062 1 97.69 250 GLU B C 1
ATOM 4704 O O . GLU B 1 250 ? -21.172 -8.453 -10.547 1 97.69 250 GLU B O 1
ATOM 4709 N N . LYS B 1 251 ? -20.078 -7.699 -8.781 1 95 251 LYS B N 1
ATOM 4710 C CA . LYS B 1 251 ? -21.156 -7.906 -7.816 1 95 251 LYS B CA 1
ATOM 4711 C C . LYS B 1 251 ? -21.75 -6.574 -7.363 1 95 251 LYS B C 1
ATOM 4713 O O . LYS B 1 251 ? -21.047 -5.562 -7.297 1 95 251 LYS B O 1
ATOM 4718 N N . SER B 1 252 ? -23.047 -6.586 -7.066 1 92 252 SER B N 1
ATOM 4719 C CA . SER B 1 252 ? -23.703 -5.371 -6.59 1 92 252 SER B CA 1
ATOM 4720 C C . SER B 1 252 ? -23.031 -4.852 -5.316 1 92 252 SER B C 1
ATOM 4722 O O . SER B 1 252 ? -22.656 -5.637 -4.445 1 92 252 SER B O 1
ATOM 4724 N N . SER B 1 253 ? -22.859 -3.564 -5.316 1 92.38 253 SER B N 1
ATOM 4725 C CA . SER B 1 253 ? -22.219 -2.918 -4.18 1 92.38 253 SER B CA 1
ATOM 4726 C C . SER B 1 253 ? -22.844 -1.557 -3.893 1 92.38 253 SER B C 1
ATOM 4728 O O . SER B 1 253 ? -23.25 -0.849 -4.816 1 92.38 253 SER B O 1
ATOM 4730 N N . SER B 1 254 ? -22.891 -1.26 -2.568 1 90.81 254 SER B N 1
ATOM 4731 C CA . SER B 1 254 ? -23.406 0.051 -2.178 1 90.81 254 SER B CA 1
ATOM 4732 C C . SER B 1 254 ? -22.281 1.081 -2.105 1 90.81 254 SER B C 1
ATOM 4734 O O . SER B 1 254 ? -22.516 2.252 -1.806 1 90.81 254 SER B O 1
ATOM 4736 N N . LEU B 1 255 ? -21.078 0.611 -2.414 1 94.88 255 LEU B N 1
ATOM 4737 C CA . LEU B 1 255 ? -19.938 1.528 -2.361 1 94.88 255 LEU B CA 1
ATOM 4738 C C . LEU B 1 255 ? -20.047 2.582 -3.461 1 94.88 255 LEU B C 1
ATOM 4740 O O . LEU B 1 255 ? -20.578 2.309 -4.539 1 94.88 255 LEU B O 1
ATOM 4744 N N . ARG B 1 256 ? -19.578 3.811 -3.16 1 94.62 256 ARG B N 1
ATOM 4745 C CA . ARG B 1 256 ? -19.469 4.914 -4.109 1 94.62 256 ARG B CA 1
ATOM 4746 C C . ARG B 1 256 ? -18.047 5.434 -4.195 1 94.62 256 ARG B C 1
ATOM 4748 O O . ARG B 1 256 ? -17.562 6.105 -3.277 1 94.62 256 ARG B O 1
ATOM 4755 N N . PRO B 1 257 ? -17.406 5.223 -5.305 1 97.56 257 PRO B N 1
ATOM 4756 C CA . PRO B 1 257 ? -15.969 5.523 -5.398 1 97.56 257 PRO B CA 1
ATOM 4757 C C . PRO B 1 257 ? -15.688 7.02 -5.492 1 97.56 257 PRO B C 1
ATOM 4759 O O . PRO B 1 257 ? -16.531 7.785 -5.977 1 97.56 257 PRO B O 1
ATOM 4762 N N . ILE B 1 258 ? -14.609 7.434 -4.93 1 98.81 258 ILE B N 1
ATOM 4763 C CA . ILE B 1 258 ? -14.008 8.758 -5.066 1 98.81 258 ILE B CA 1
ATOM 4764 C C . ILE B 1 258 ? -12.742 8.672 -5.914 1 98.81 258 ILE B C 1
ATOM 4766 O O . ILE B 1 258 ? -11.844 7.883 -5.617 1 98.81 258 ILE B O 1
ATOM 4770 N N . LEU B 1 259 ? -12.688 9.438 -6.977 1 98.81 259 LEU B N 1
ATOM 4771 C CA . LEU B 1 259 ? -11.57 9.398 -7.914 1 98.81 259 LEU B CA 1
ATOM 4772 C C . LEU B 1 259 ? -10.672 10.617 -7.734 1 98.81 259 LEU B C 1
ATOM 4774 O O . LEU B 1 259 ? -11.031 11.727 -8.148 1 98.81 259 LEU B O 1
ATOM 4778 N N . ILE B 1 260 ? -9.492 10.453 -7.145 1 98.88 260 ILE B N 1
ATOM 4779 C CA . ILE B 1 260 ? -8.5 11.508 -7.043 1 98.88 260 ILE B CA 1
ATOM 4780 C C . ILE B 1 260 ? -7.641 11.531 -8.305 1 98.88 260 ILE B C 1
ATOM 4782 O O . ILE B 1 260 ? -6.922 10.57 -8.594 1 98.88 260 ILE B O 1
ATOM 4786 N N . GLN B 1 261 ? -7.695 12.672 -9.039 1 98.44 261 GLN B N 1
ATOM 4787 C CA . GLN B 1 261 ? -7.035 12.758 -10.336 1 98.44 261 GLN B CA 1
ATOM 4788 C C . GLN B 1 261 ? -6.117 13.977 -10.406 1 98.44 261 GLN B C 1
ATOM 4790 O O . GLN B 1 261 ? -6.438 15.031 -9.859 1 98.44 261 GLN B O 1
ATOM 4795 N N . GLY B 1 262 ? -5.027 13.773 -11.102 1 96.94 262 GLY B N 1
ATOM 4796 C CA . GLY B 1 262 ? -4.16 14.906 -11.375 1 96.94 262 GLY B CA 1
ATOM 4797 C C . GLY B 1 262 ? -4.539 15.648 -12.648 1 96.94 262 GLY B C 1
ATOM 4798 O O . GLY B 1 262 ? -4.832 15.031 -13.672 1 96.94 262 GLY B O 1
ATOM 4799 N N . ASN B 1 263 ? -4.637 16.984 -12.68 1 93.06 263 ASN B N 1
ATOM 4800 C CA . ASN B 1 263 ? -4.914 17.766 -13.875 1 93.06 263 ASN B CA 1
ATOM 4801 C C . ASN B 1 263 ? -3.867 17.531 -14.961 1 93.06 263 ASN B C 1
ATOM 4803 O O . ASN B 1 263 ? -4.164 17.641 -16.156 1 93.06 263 ASN B O 1
ATOM 4807 N N . ASN B 1 264 ? -2.68 17.125 -14.695 1 88.31 264 ASN B N 1
ATOM 4808 C CA . ASN B 1 264 ? -1.661 16.781 -15.68 1 88.31 264 ASN B CA 1
ATOM 4809 C C . ASN B 1 264 ? -1.08 15.398 -15.43 1 88.31 264 ASN B C 1
ATOM 4811 O O . ASN B 1 264 ? 0.137 15.211 -15.469 1 88.31 264 ASN B O 1
ATOM 4815 N N . ASP B 1 265 ? -2.027 14.5 -15.359 1 89 265 ASP B N 1
ATOM 4816 C CA . ASP B 1 265 ? -1.604 13.109 -15.227 1 89 265 ASP B CA 1
ATOM 4817 C C . ASP B 1 265 ? -0.904 12.625 -16.5 1 89 265 ASP B C 1
ATOM 4819 O O . ASP B 1 265 ? -1.092 13.203 -17.578 1 89 265 ASP B O 1
ATOM 4823 N N . TYR B 1 266 ? -0.155 11.617 -16.328 1 91.69 266 TYR B N 1
ATOM 4824 C CA . TYR B 1 266 ? 0.428 10.914 -17.469 1 91.69 266 TYR B CA 1
ATOM 4825 C C . TYR B 1 266 ? -0.653 10.453 -18.438 1 91.69 266 TYR B C 1
ATOM 4827 O O . TYR B 1 266 ? -1.736 10.039 -18.016 1 91.69 266 TYR B O 1
ATOM 4835 N N . SER B 1 267 ? -0.418 10.539 -19.719 1 94.69 267 SER B N 1
ATOM 4836 C CA . SER B 1 267 ? -1.407 10.281 -20.75 1 94.69 267 SER B CA 1
ATOM 4837 C C . SER B 1 267 ? -2.055 8.906 -20.578 1 94.69 267 SER B C 1
ATOM 4839 O O . SER B 1 267 ? -3.266 8.758 -20.75 1 94.69 267 SER B O 1
ATOM 4841 N N . LYS B 1 268 ? -1.264 7.938 -20.234 1 95.44 268 LYS B N 1
ATOM 4842 C CA . LYS B 1 268 ? -1.799 6.59 -20.078 1 95.44 268 LYS B CA 1
ATOM 4843 C C . LYS B 1 268 ? -2.68 6.488 -18.844 1 95.44 268 LYS B C 1
ATOM 4845 O O . LYS B 1 268 ? -3.637 5.711 -18.812 1 95.44 268 LYS B O 1
ATOM 4850 N N . THR B 1 269 ? -2.404 7.277 -17.828 1 96.5 269 THR B N 1
ATOM 4851 C CA . THR B 1 269 ? -3.256 7.34 -16.641 1 96.5 269 THR B CA 1
ATOM 4852 C C . THR B 1 269 ? -4.598 7.984 -16.984 1 96.5 269 THR B C 1
ATOM 4854 O O . THR B 1 269 ? -5.648 7.504 -16.547 1 96.5 269 THR B O 1
ATOM 4857 N N . LYS B 1 270 ? -4.523 9.039 -17.781 1 96.62 270 LYS B N 1
ATOM 4858 C CA . LYS B 1 270 ? -5.75 9.695 -18.219 1 96.62 270 LYS B CA 1
ATOM 4859 C C . LYS B 1 270 ? -6.645 8.734 -19 1 96.62 270 LYS B C 1
ATOM 4861 O O . LYS B 1 270 ? -7.863 8.719 -18.797 1 96.62 270 LYS B O 1
ATOM 4866 N N . GLU B 1 271 ? -5.996 8.016 -19.828 1 96.69 271 GLU B N 1
ATOM 4867 C CA . GLU B 1 271 ? -6.719 6.988 -20.578 1 96.69 271 GLU B CA 1
ATOM 4868 C C . GLU B 1 271 ? -7.402 5.996 -19.641 1 96.69 271 GLU B C 1
ATOM 4870 O O . GLU B 1 271 ? -8.555 5.625 -19.859 1 96.69 271 GLU B O 1
ATOM 4875 N N . ARG B 1 272 ? -6.742 5.566 -18.625 1 97.69 272 ARG B N 1
ATOM 4876 C CA . ARG B 1 272 ? -7.297 4.609 -17.672 1 97.69 272 ARG B CA 1
ATOM 4877 C C . ARG B 1 272 ? -8.492 5.199 -16.938 1 97.69 272 ARG B C 1
ATOM 4879 O O . ARG B 1 272 ? -9.469 4.496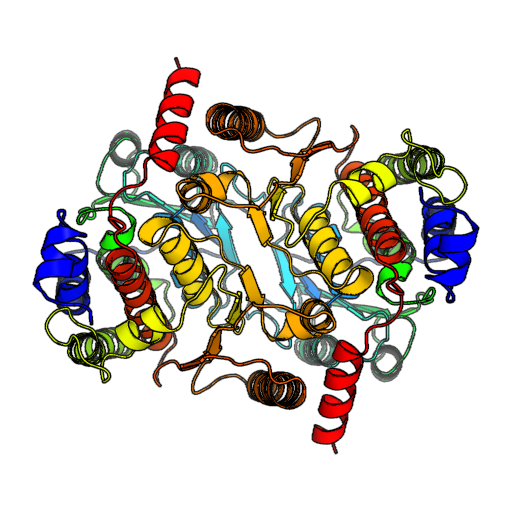 -16.656 1 97.69 272 ARG B O 1
ATOM 4886 N N . TRP B 1 273 ? -8.383 6.488 -16.578 1 98.19 273 TRP B N 1
ATOM 4887 C CA . TRP B 1 273 ? -9.516 7.164 -15.945 1 98.19 273 TRP B CA 1
ATOM 4888 C C . TRP B 1 273 ? -10.75 7.117 -16.844 1 98.19 273 TRP B C 1
ATOM 4890 O O . TRP B 1 273 ? -11.852 6.824 -16.375 1 98.19 273 TRP B O 1
ATOM 4900 N N . GLN B 1 274 ? -10.539 7.387 -18.078 1 97.81 274 GLN B N 1
ATOM 4901 C CA . GLN B 1 274 ? -11.656 7.395 -19.016 1 97.81 274 GLN B CA 1
ATOM 4902 C C . GLN B 1 274 ? -12.32 6.02 -19.094 1 97.81 274 GLN B C 1
ATOM 4904 O O . GLN B 1 274 ? -13.547 5.91 -19.109 1 97.81 274 GLN B O 1
ATOM 4909 N N . ILE B 1 275 ? -11.547 5.02 -19.141 1 98.25 275 ILE B N 1
ATOM 4910 C CA . ILE B 1 275 ? -12.055 3.654 -19.219 1 98.25 275 ILE B CA 1
ATOM 4911 C C . ILE B 1 275 ? -12.805 3.301 -17.938 1 98.25 275 ILE B C 1
ATOM 4913 O O . ILE B 1 275 ? -13.898 2.725 -18 1 98.25 275 ILE B O 1
ATOM 4917 N N . LEU B 1 276 ? -12.242 3.645 -16.797 1 98.5 276 LEU B N 1
ATOM 4918 C CA . LEU B 1 276 ? -12.875 3.35 -15.508 1 98.5 276 LEU B CA 1
ATOM 4919 C C . LEU B 1 276 ? -14.203 4.082 -15.383 1 98.5 276 LEU B C 1
ATOM 4921 O O . LEU B 1 276 ? -15.203 3.494 -14.961 1 98.5 276 LEU B O 1
ATOM 4925 N N . LYS B 1 277 ? -14.242 5.32 -15.742 1 98.56 277 LYS B N 1
ATOM 4926 C CA . LYS B 1 277 ? -15.469 6.105 -15.695 1 98.56 277 LYS B CA 1
ATOM 4927 C C . LYS B 1 277 ? -16.531 5.535 -16.641 1 98.56 277 LYS B C 1
ATOM 4929 O O . LYS B 1 277 ? -17.703 5.477 -16.281 1 98.56 277 LYS B O 1
ATOM 4934 N N . LYS B 1 278 ? -16.094 5.121 -17.828 1 98.38 278 LYS B N 1
ATOM 4935 C CA . LYS B 1 278 ? -17.016 4.469 -18.766 1 98.38 278 LYS B CA 1
ATOM 4936 C C . LYS B 1 278 ? -17.625 3.215 -18.141 1 98.38 278 LYS B C 1
ATOM 4938 O O . LYS B 1 278 ? -18.828 2.994 -18.234 1 98.38 278 LYS B O 1
ATOM 4943 N N . TYR B 1 279 ? -16.797 2.42 -17.516 1 98.5 279 TYR B N 1
ATOM 4944 C CA . TYR B 1 279 ? -17.281 1.218 -16.844 1 98.5 279 TYR B CA 1
ATOM 4945 C C . TYR B 1 279 ? -18.297 1.564 -15.766 1 98.5 279 TYR B C 1
ATOM 4947 O O . TYR B 1 279 ? -19.359 0.938 -15.688 1 98.5 279 TYR B O 1
ATOM 4955 N N . PHE B 1 280 ? -18.016 2.551 -14.891 1 98.44 280 PHE B N 1
ATOM 4956 C CA . PHE B 1 280 ? -18.906 2.953 -13.812 1 98.44 280 PHE B CA 1
ATOM 4957 C C . PHE B 1 280 ? -20.234 3.455 -14.375 1 98.44 280 PHE B C 1
ATOM 4959 O O . PHE B 1 280 ? -21.297 3.094 -13.867 1 98.44 280 PHE B O 1
ATOM 4966 N N . ASN B 1 281 ? -20.125 4.23 -15.43 1 98.25 281 ASN B N 1
ATOM 4967 C CA . ASN B 1 281 ? -21.328 4.77 -16.031 1 98.25 281 ASN B CA 1
ATOM 4968 C C . ASN B 1 281 ? -22.203 3.662 -16.625 1 98.25 281 ASN B C 1
ATOM 4970 O O . ASN B 1 281 ? -23.422 3.635 -16.391 1 98.25 281 ASN B O 1
ATOM 4974 N N . GLU B 1 282 ? -21.625 2.746 -17.281 1 97.69 282 GLU B N 1
ATOM 4975 C CA . GLU B 1 282 ? -22.359 1.651 -17.906 1 97.69 282 GLU B CA 1
ATOM 4976 C C . GLU B 1 282 ? -22.984 0.738 -16.859 1 97.69 282 GLU B C 1
ATOM 4978 O O . GLU B 1 282 ? -24.016 0.101 -17.109 1 97.69 282 GLU B O 1
ATOM 4983 N N . ASN B 1 283 ? -22.422 0.652 -15.703 1 97.38 283 ASN B N 1
ATOM 4984 C CA . ASN B 1 283 ? -22.922 -0.212 -14.641 1 97.38 283 ASN B CA 1
ATOM 4985 C C . ASN B 1 283 ? -23.672 0.586 -13.578 1 97.38 283 ASN B C 1
ATOM 4987 O O . ASN B 1 283 ? -23.938 0.078 -12.484 1 97.38 283 ASN B O 1
ATOM 4991 N N . LYS B 1 284 ? -23.891 1.909 -13.805 1 97.12 284 LYS B N 1
ATOM 4992 C CA . LYS B 1 284 ? -24.672 2.805 -12.969 1 97.12 284 LYS B CA 1
ATOM 4993 C C . LYS B 1 284 ? -24.062 2.943 -11.578 1 97.12 284 LYS B C 1
ATOM 4995 O O . LYS B 1 284 ? -24.781 2.883 -10.578 1 97.12 284 LYS B O 1
ATOM 5000 N N . ILE B 1 285 ? -22.797 2.908 -11.547 1 97.38 285 ILE B N 1
ATOM 5001 C CA . ILE B 1 285 ? -22.062 3.172 -10.312 1 97.38 285 ILE B CA 1
ATOM 5002 C C . ILE B 1 285 ? -21.719 4.656 -10.219 1 97.38 285 ILE B C 1
ATOM 5004 O O . ILE B 1 285 ? -20.938 5.172 -11.023 1 97.38 285 ILE B O 1
ATOM 5008 N N . GLU B 1 286 ? -22.344 5.352 -9.219 1 96.88 286 GLU B N 1
ATOM 5009 C CA . GLU B 1 286 ? -22.062 6.77 -9.023 1 96.88 286 GLU B CA 1
ATOM 5010 C C . GLU B 1 286 ? -20.672 6.973 -8.422 1 96.88 286 GLU B C 1
ATOM 5012 O O . GLU B 1 286 ? -20.25 6.211 -7.551 1 96.88 286 GLU B O 1
ATOM 5017 N N . TYR B 1 287 ? -19.984 7.973 -8.922 1 98.06 287 TYR B N 1
ATOM 5018 C CA . TYR B 1 287 ? -18.656 8.273 -8.398 1 98.06 287 TYR B CA 1
ATOM 5019 C C . TYR B 1 287 ? -18.469 9.781 -8.242 1 98.06 287 TYR B C 1
ATOM 5021 O O . TYR B 1 287 ? -19.188 10.57 -8.844 1 98.06 287 TYR B O 1
ATOM 5029 N N . PHE B 1 288 ? -17.547 10.195 -7.367 1 98.56 288 PHE B N 1
ATOM 5030 C CA . PHE B 1 288 ? -17.172 11.578 -7.109 1 98.56 288 PHE B CA 1
ATOM 5031 C C . PHE B 1 288 ? -15.758 11.859 -7.613 1 98.56 288 PHE B C 1
ATOM 5033 O O . PHE B 1 288 ? -14.836 11.062 -7.375 1 98.56 288 PHE B O 1
ATOM 5040 N N . GLU B 1 289 ? -15.594 12.914 -8.352 1 98.44 289 GLU B N 1
ATOM 5041 C CA . GLU B 1 289 ? -14.273 13.234 -8.898 1 98.44 289 GLU B CA 1
ATOM 5042 C C . GLU B 1 289 ? -13.625 14.383 -8.133 1 98.44 289 GLU B C 1
ATOM 5044 O O . GLU B 1 289 ? -14.258 15.406 -7.875 1 98.44 289 GLU B O 1
ATOM 5049 N N . VAL B 1 290 ? -12.398 14.219 -7.719 1 98.69 290 VAL B N 1
ATOM 5050 C CA . VAL B 1 290 ? -11.555 15.234 -7.102 1 98.69 290 VAL B CA 1
ATOM 5051 C C . VAL B 1 290 ? -10.32 15.477 -7.965 1 98.69 290 VAL B C 1
ATOM 5053 O O . VAL B 1 290 ? -9.5 14.578 -8.164 1 98.69 290 VAL B O 1
ATOM 5056 N N . PHE B 1 291 ? -10.141 16.688 -8.422 1 98.31 291 PHE B N 1
ATOM 5057 C CA . PHE B 1 291 ? -9.008 17.016 -9.273 1 98.31 291 PHE B CA 1
ATOM 5058 C C . PHE B 1 291 ? -7.992 17.875 -8.516 1 98.31 291 PHE B C 1
ATOM 5060 O O . PHE B 1 291 ? -8.375 18.75 -7.73 1 98.31 291 PHE B O 1
ATOM 5067 N N . SER B 1 292 ? -6.719 17.594 -8.797 1 97.81 292 SER B N 1
ATOM 5068 C CA . SER B 1 292 ? -5.684 18.484 -8.273 1 97.81 292 SER B CA 1
ATOM 5069 C C . SER B 1 292 ? -5.695 19.828 -8.984 1 97.81 292 SER B C 1
ATOM 5071 O O . SER B 1 292 ? -6.309 19.969 -10.039 1 97.81 292 SER B O 1
ATOM 5073 N N . VAL B 1 293 ? -5.004 20.734 -8.367 1 97.25 293 VAL B N 1
ATOM 5074 C CA . VAL B 1 293 ? -4.695 21.969 -9.062 1 97.25 293 VAL B CA 1
ATOM 5075 C C . VAL B 1 293 ? -3.607 21.719 -10.109 1 97.25 293 VAL B C 1
ATOM 5077 O O . VAL B 1 293 ? -3.047 20.625 -10.172 1 97.25 293 VAL B O 1
ATOM 5080 N N . ASN B 1 294 ? -3.424 22.766 -10.984 1 95.12 294 ASN B N 1
ATOM 5081 C CA . ASN B 1 294 ? -2.256 22.75 -11.852 1 95.12 294 ASN B CA 1
ATOM 5082 C C . ASN B 1 294 ? -0.988 23.141 -11.102 1 95.12 294 ASN B C 1
ATOM 5084 O O . ASN B 1 294 ? -1.06 23.688 -10 1 95.12 294 ASN B O 1
ATOM 5088 N N . GLY B 1 295 ? 0.109 22.812 -11.656 1 91.81 295 GLY B N 1
ATOM 5089 C CA . GLY B 1 295 ? 1.358 23.234 -11.047 1 91.81 295 GLY B CA 1
ATOM 5090 C C . GLY B 1 295 ? 2.268 22.078 -10.68 1 91.81 295 GLY B C 1
ATOM 5091 O O . GLY B 1 295 ? 2.148 20.984 -11.234 1 91.81 295 GLY B O 1
ATOM 5092 N N . ASN B 1 296 ? 3.211 22.422 -9.773 1 92.38 296 ASN B N 1
ATOM 5093 C CA . ASN B 1 296 ? 4.207 21.422 -9.398 1 92.38 296 ASN B CA 1
ATOM 5094 C C . ASN B 1 296 ? 3.645 20.422 -8.398 1 92.38 296 ASN B C 1
ATOM 5096 O O . ASN B 1 296 ? 2.549 20.609 -7.867 1 92.38 296 ASN B O 1
ATOM 5100 N N . ILE B 1 297 ? 4.387 19.375 -8.164 1 94.06 297 ILE B N 1
ATOM 5101 C CA . ILE B 1 297 ? 3.92 18.234 -7.379 1 94.06 297 ILE B CA 1
ATOM 5102 C C . ILE B 1 297 ? 3.609 18.672 -5.953 1 94.06 297 ILE B C 1
ATOM 5104 O O . ILE B 1 297 ? 2.662 18.188 -5.332 1 94.06 297 ILE B O 1
ATOM 5108 N N . LEU B 1 298 ? 4.406 19.594 -5.383 1 97.25 298 LEU B N 1
ATOM 5109 C CA . LEU B 1 298 ? 4.156 20.078 -4.031 1 97.25 298 LEU B CA 1
ATOM 5110 C C . LEU B 1 298 ? 2.799 20.766 -3.949 1 97.25 298 LEU B C 1
ATOM 5112 O O . LEU B 1 298 ? 2.01 20.484 -3.045 1 97.25 298 LEU B O 1
ATOM 5116 N N . SER B 1 299 ? 2.504 21.625 -4.906 1 97.75 299 SER B N 1
ATOM 5117 C CA . SER B 1 299 ? 1.229 22.328 -4.941 1 97.75 299 SER B CA 1
ATOM 5118 C C . SER B 1 299 ? 0.058 21.359 -5.07 1 97.75 299 SER B C 1
ATOM 5120 O O . SER B 1 299 ? -0.954 21.516 -4.379 1 97.75 299 SER B O 1
ATOM 5122 N N . LYS B 1 300 ? 0.213 20.438 -5.934 1 97.5 300 LYS B N 1
ATOM 5123 C CA . LYS B 1 300 ? -0.846 19.453 -6.145 1 97.5 300 LYS B CA 1
ATOM 5124 C C . LYS B 1 300 ? -1.147 18.688 -4.863 1 97.5 300 LYS B C 1
ATOM 5126 O O . LYS B 1 300 ? -2.307 18.578 -4.461 1 97.5 300 LYS B O 1
ATOM 5131 N N . LEU B 1 301 ? -0.121 18.172 -4.238 1 98.31 301 LEU B N 1
ATOM 5132 C CA . LEU B 1 301 ? -0.292 17.344 -3.053 1 98.31 301 LEU B CA 1
ATOM 5133 C C . LEU B 1 301 ? -0.826 18.172 -1.886 1 98.31 301 LEU B C 1
ATOM 5135 O O . LEU B 1 301 ? -1.752 17.75 -1.192 1 98.31 301 LEU B O 1
ATOM 5139 N N . MET B 1 302 ? -0.282 19.391 -1.71 1 98.69 302 MET B N 1
ATOM 5140 C CA . MET B 1 302 ? -0.706 20.203 -0.572 1 98.69 302 MET B CA 1
ATOM 5141 C C . MET B 1 302 ? -2.15 20.656 -0.739 1 98.69 302 MET B C 1
ATOM 5143 O O . MET B 1 302 ? -2.916 20.688 0.227 1 98.69 302 MET B O 1
ATOM 5147 N N . ASP B 1 303 ? -2.463 21 -1.907 1 98.75 303 ASP B N 1
ATOM 5148 C CA . ASP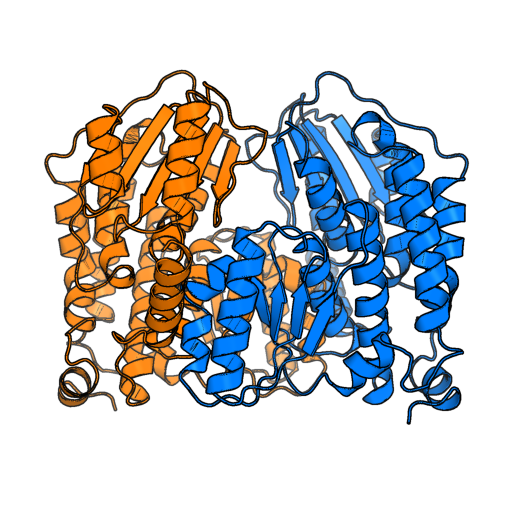 B 1 303 ? -3.846 21.375 -2.178 1 98.75 303 ASP B CA 1
ATOM 5149 C C . ASP B 1 303 ? -4.801 20.219 -1.912 1 98.75 303 ASP B C 1
ATOM 5151 O O . ASP B 1 303 ? -5.816 20.391 -1.235 1 98.75 303 ASP B O 1
ATOM 5155 N N . LEU B 1 304 ? -4.531 19.062 -2.473 1 98.81 304 LEU B N 1
ATOM 5156 C CA . LEU B 1 304 ? -5.375 17.891 -2.301 1 98.81 304 LEU B CA 1
ATOM 5157 C C . LEU B 1 304 ? -5.492 17.516 -0.828 1 98.81 304 LEU B C 1
ATOM 5159 O O . LEU B 1 304 ? -6.598 17.297 -0.326 1 98.81 304 LEU B O 1
ATOM 5163 N N . ILE B 1 305 ? -4.344 17.469 -0.172 1 98.88 305 ILE B N 1
ATOM 5164 C CA . ILE B 1 305 ? -4.34 17.078 1.23 1 98.88 305 ILE B CA 1
ATOM 5165 C C . ILE B 1 305 ? -5.184 18.047 2.047 1 98.88 305 ILE B C 1
ATOM 5167 O O . ILE B 1 305 ? -5.969 17.641 2.904 1 98.88 305 ILE B O 1
ATOM 5171 N N . TYR B 1 306 ? -5.047 19.312 1.75 1 98.88 306 TYR B N 1
ATOM 5172 C CA . TYR B 1 306 ? -5.805 20.344 2.459 1 98.88 306 TYR B CA 1
ATOM 5173 C C . TYR B 1 306 ? -7.301 20.141 2.27 1 98.88 306 TYR B C 1
ATOM 5175 O O . TYR B 1 306 ? -8.047 20.031 3.244 1 98.88 306 TYR B O 1
ATOM 5183 N N . ARG B 1 307 ? -7.789 20 1.097 1 98.81 307 ARG B N 1
ATOM 5184 C CA . ARG B 1 307 ? -9.203 19.828 0.772 1 98.81 307 ARG B CA 1
ATOM 5185 C C . ARG B 1 307 ? -9.75 18.531 1.351 1 98.81 307 ARG B C 1
ATOM 5187 O O . ARG B 1 307 ? -10.844 18.516 1.924 1 98.81 307 ARG B O 1
ATOM 5194 N N . LEU B 1 308 ? -9.008 17.516 1.191 1 98.88 308 LEU B N 1
ATOM 5195 C CA . LEU B 1 308 ? -9.477 16.188 1.599 1 98.88 308 LEU B CA 1
ATOM 5196 C C . LEU B 1 308 ? -9.492 16.062 3.119 1 98.88 308 LEU B C 1
ATOM 5198 O O . LEU B 1 308 ? -10.43 15.508 3.688 1 98.88 308 LEU B O 1
ATOM 5202 N N . ASP B 1 309 ? -8.422 16.578 3.777 1 98.81 309 ASP B N 1
ATOM 5203 C CA . ASP B 1 309 ? -8.438 16.578 5.238 1 98.81 309 ASP B CA 1
ATOM 5204 C C . ASP B 1 309 ? -9.656 17.328 5.773 1 98.81 309 ASP B C 1
ATOM 5206 O O . ASP B 1 309 ? -10.328 16.859 6.695 1 98.81 309 ASP B O 1
ATOM 5210 N N . TYR B 1 310 ? -9.844 18.484 5.211 1 98.81 310 TYR B N 1
ATOM 5211 C CA . TYR B 1 310 ? -10.945 19.281 5.727 1 98.81 310 TYR B CA 1
ATOM 5212 C C . TYR B 1 310 ? -12.281 18.594 5.484 1 98.81 310 TYR B C 1
ATOM 5214 O O . TYR B 1 310 ? -13.203 18.703 6.305 1 98.81 310 TYR B O 1
ATOM 5222 N N . ALA B 1 311 ? -12.445 17.906 4.391 1 98.75 311 ALA B N 1
ATOM 5223 C CA . ALA B 1 311 ? -13.656 17.125 4.129 1 98.75 311 ALA B CA 1
ATOM 5224 C C . ALA B 1 311 ? -13.898 16.109 5.234 1 98.75 311 ALA B C 1
ATOM 5226 O O . ALA B 1 311 ? -15.047 15.852 5.605 1 98.75 311 ALA B O 1
ATOM 5227 N N . THR B 1 312 ? -12.852 15.508 5.738 1 98.69 312 THR B N 1
ATOM 5228 C CA . THR B 1 312 ? -13.008 14.5 6.777 1 98.69 312 THR B CA 1
ATOM 5229 C C . THR B 1 312 ? -13.445 15.133 8.094 1 98.69 312 THR B C 1
ATOM 5231 O O . THR B 1 312 ? -14.188 14.523 8.867 1 98.69 312 THR B O 1
ATOM 5234 N N . ILE B 1 313 ? -12.961 16.359 8.352 1 98.5 313 ILE B N 1
ATOM 5235 C CA . ILE B 1 313 ? -13.398 17.094 9.539 1 98.5 313 ILE B CA 1
ATOM 5236 C C . ILE B 1 313 ? -14.883 17.438 9.422 1 98.5 313 ILE B C 1
ATOM 5238 O O . ILE B 1 313 ? -15.656 17.203 10.352 1 98.5 313 ILE B O 1
ATOM 5242 N N . TYR B 1 314 ? -15.281 17.969 8.25 1 98.44 314 TYR B N 1
ATOM 5243 C CA . TYR B 1 314 ? -16.688 18.25 8.008 1 98.44 314 TYR B CA 1
ATOM 5244 C C . TYR B 1 314 ? -17.531 16.984 8.125 1 98.44 314 TYR B C 1
ATOM 5246 O O . TYR B 1 314 ? -18.625 17 8.672 1 98.44 314 TYR B O 1
ATOM 5254 N N . LYS B 1 315 ? -17.031 15.867 7.621 1 97.81 315 LYS B N 1
ATOM 5255 C CA . LYS B 1 315 ? -17.75 14.594 7.703 1 97.81 315 LYS B CA 1
ATOM 5256 C C . LYS B 1 315 ? -17.953 14.172 9.156 1 97.81 315 LYS B C 1
ATOM 5258 O O . LYS B 1 315 ? -19.031 13.703 9.523 1 97.81 315 LYS B O 1
ATOM 5263 N N . ALA B 1 316 ? -16.891 14.312 9.938 1 97.75 316 ALA B N 1
ATOM 5264 C CA . ALA B 1 316 ? -17 13.984 11.359 1 97.75 316 ALA B CA 1
ATOM 5265 C C . ALA B 1 316 ? -18.094 14.805 12.039 1 97.75 316 ALA B C 1
ATOM 5267 O O . ALA B 1 316 ? -18.984 14.25 12.688 1 97.75 316 ALA B O 1
ATOM 5268 N N . ILE B 1 317 ? -18.078 16.062 11.789 1 97.25 317 ILE B N 1
ATOM 5269 C CA . ILE B 1 317 ? -19 16.984 12.438 1 97.25 317 ILE B CA 1
ATOM 5270 C C . ILE B 1 317 ? -20.422 16.719 11.953 1 97.25 317 ILE B C 1
ATOM 5272 O O . ILE B 1 317 ? -21.359 16.656 12.758 1 97.25 317 ILE B O 1
ATOM 5276 N N . TYR B 1 318 ? -20.531 16.5 10.68 1 94.75 318 TYR B N 1
ATOM 5277 C CA . TYR B 1 318 ? -21.828 16.156 10.086 1 94.75 318 TYR B CA 1
ATOM 5278 C C . TYR B 1 318 ? -22.406 14.898 10.719 1 94.75 318 TYR B C 1
ATOM 5280 O O . TYR B 1 318 ? -23.625 14.773 10.859 1 94.75 318 TYR B O 1
ATOM 5288 N N . SER B 1 319 ? -21.578 14.016 11.188 1 94.56 319 SER B N 1
ATOM 5289 C CA . SER B 1 319 ? -22 12.734 11.75 1 94.56 319 SER B CA 1
ATOM 5290 C C . SER B 1 319 ? -22.078 12.797 13.273 1 94.56 319 SER B C 1
ATOM 5292 O O . SER B 1 319 ? -22.266 11.773 13.93 1 94.56 319 SER B O 1
ATOM 5294 N N . GLY B 1 320 ? -21.828 13.992 13.828 1 95.88 320 GLY B N 1
ATOM 5295 C CA . GLY B 1 320 ? -21.891 14.172 15.273 1 95.88 320 GLY B CA 1
ATOM 5296 C C . GLY B 1 320 ? -20.688 13.586 16 1 95.88 320 GLY B C 1
ATOM 5297 O O . GLY B 1 320 ? -20.797 13.18 17.156 1 95.88 320 GLY B O 1
ATOM 5298 N N . ILE B 1 321 ? -19.625 13.43 15.305 1 97 321 ILE B N 1
ATOM 5299 C CA . ILE B 1 321 ? -18.406 12.836 15.852 1 97 321 ILE B CA 1
ATOM 5300 C C . ILE B 1 321 ? -17.375 13.93 16.109 1 97 321 ILE B C 1
ATOM 5302 O O . ILE B 1 321 ? -17.203 14.836 15.297 1 97 321 ILE B O 1
ATOM 5306 N N . ASP B 1 322 ? -16.703 13.945 17.234 1 98.19 322 ASP B N 1
ATOM 5307 C CA . ASP B 1 322 ? -15.562 14.82 17.516 1 98.19 322 ASP B CA 1
ATOM 5308 C C . ASP B 1 322 ? -14.32 14.359 16.766 1 98.19 322 ASP B C 1
ATOM 5310 O O . ASP B 1 322 ? -13.781 13.281 17.031 1 98.19 322 ASP B O 1
ATOM 5314 N N . PRO B 1 323 ? -13.805 15.164 15.844 1 98.25 323 PRO B N 1
ATOM 5315 C CA . PRO B 1 323 ? -12.664 14.727 15.031 1 98.25 323 PRO B CA 1
ATOM 5316 C C . PRO B 1 323 ? -11.375 14.625 15.836 1 98.25 323 PRO B C 1
ATOM 5318 O O . PRO B 1 323 ? -10.406 14.008 15.383 1 98.25 323 PRO B O 1
ATOM 5321 N N . SER B 1 324 ? -11.289 15.141 17 1 97.94 324 SER B N 1
ATOM 5322 C CA . SER B 1 324 ? -10.039 15.242 17.734 1 97.94 324 SER B CA 1
ATOM 5323 C C . SER B 1 324 ? -9.773 13.977 18.547 1 97.94 324 SER B C 1
ATOM 5325 O O . SER B 1 324 ? -8.625 13.633 18.812 1 97.94 324 SER B O 1
ATOM 5327 N N . THR B 1 325 ? -10.812 13.242 18.891 1 96.5 325 THR B N 1
ATOM 5328 C CA . THR B 1 325 ? -10.664 12.117 19.828 1 96.5 325 THR B CA 1
ATOM 5329 C C . THR B 1 325 ? -10.094 10.898 19.109 1 96.5 325 THR B C 1
ATOM 5331 O O . THR B 1 325 ? -10.438 10.633 17.953 1 96.5 325 THR B O 1
ATOM 5334 N N . ILE B 1 326 ? -9.203 10.164 19.812 1 96.56 326 ILE B N 1
ATOM 5335 C CA . ILE B 1 326 ? -8.57 8.961 19.281 1 96.56 326 ILE B CA 1
ATOM 5336 C C . ILE B 1 326 ? -8.414 7.922 20.391 1 96.56 326 ILE B C 1
ATOM 5338 O O . ILE B 1 326 ? -7.305 7.461 20.656 1 96.56 326 ILE B O 1
ATOM 5342 N N . LYS B 1 327 ? -9.438 7.453 21 1 97.38 327 LYS B N 1
ATOM 5343 C CA . LYS B 1 327 ? -9.438 6.598 22.172 1 97.38 327 LYS B CA 1
ATOM 5344 C C . LYS B 1 327 ? -8.75 5.266 21.891 1 97.38 327 LYS B C 1
ATOM 5346 O O . LYS B 1 327 ? -8.078 4.711 22.766 1 97.38 327 LYS B O 1
ATOM 5351 N N . SER B 1 328 ? -8.938 4.754 20.719 1 98.06 328 SER B N 1
ATOM 5352 C CA . SER B 1 328 ? -8.359 3.465 20.359 1 98.06 328 SER B CA 1
ATOM 5353 C C . SER B 1 328 ? -6.84 3.549 20.266 1 98.06 328 SER B C 1
ATOM 5355 O O . SER B 1 328 ? -6.137 2.615 20.656 1 98.06 328 SER B O 1
ATOM 5357 N N . ILE B 1 329 ? -6.297 4.609 19.719 1 97.75 329 ILE B N 1
ATOM 5358 C CA . ILE B 1 329 ? -4.855 4.812 19.688 1 97.75 329 ILE B CA 1
ATOM 5359 C C . ILE B 1 329 ? -4.316 4.93 21.109 1 97.75 329 ILE B C 1
ATOM 5361 O O . ILE B 1 329 ? -3.266 4.375 21.438 1 97.75 329 ILE B O 1
ATOM 5365 N N . ASP B 1 330 ? -5.031 5.684 21.969 1 96.81 330 ASP B N 1
ATOM 5366 C CA . ASP B 1 330 ? -4.637 5.801 23.359 1 96.81 330 ASP B CA 1
ATOM 5367 C C . ASP B 1 330 ? -4.605 4.438 24.047 1 96.81 330 ASP B C 1
ATOM 5369 O O . ASP B 1 330 ? -3.715 4.16 24.859 1 96.81 330 ASP B O 1
ATOM 5373 N N . PHE B 1 331 ? -5.57 3.637 23.719 1 97.81 331 PHE B N 1
ATOM 5374 C CA . PHE B 1 331 ? -5.602 2.273 24.234 1 97.81 331 PHE B CA 1
ATOM 5375 C C . PHE B 1 331 ? -4.309 1.539 23.891 1 97.81 331 PHE B C 1
ATOM 5377 O O . PHE B 1 331 ? -3.697 0.912 24.766 1 97.81 331 PHE B O 1
ATOM 5384 N N . VAL B 1 332 ? -3.863 1.614 22.656 1 97.5 332 VAL B N 1
ATOM 5385 C CA . VAL B 1 332 ? -2.656 0.936 22.203 1 97.5 332 VAL B CA 1
ATOM 5386 C C . VAL B 1 332 ? -1.439 1.482 22.938 1 97.5 332 VAL B C 1
ATOM 5388 O O . VAL B 1 332 ? -0.626 0.715 23.469 1 97.5 332 VAL B O 1
ATOM 5391 N N . LYS B 1 333 ? -1.342 2.787 23.047 1 94.62 333 LYS B N 1
ATOM 5392 C CA . LYS B 1 333 ? -0.196 3.436 23.688 1 94.62 333 LYS B CA 1
ATOM 5393 C C . LYS B 1 333 ? -0.087 3.043 25.156 1 94.62 333 LYS B C 1
ATOM 5395 O O . LYS B 1 333 ? 1.011 2.789 25.656 1 94.62 333 LYS B O 1
ATOM 5400 N N . ASN B 1 334 ? -1.201 2.992 25.75 1 95 334 ASN B N 1
ATOM 5401 C CA . ASN B 1 334 ? -1.224 2.66 27.172 1 95 334 ASN B CA 1
ATOM 5402 C C . ASN B 1 334 ? -0.759 1.227 27.422 1 95 33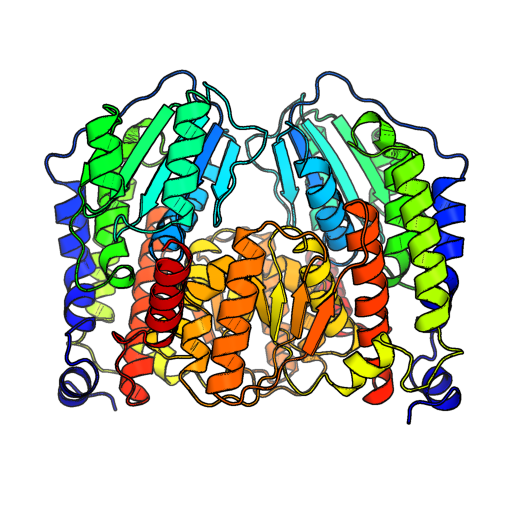4 ASN B C 1
ATOM 5404 O O . ASN B 1 334 ? -0.143 0.938 28.453 1 95 334 ASN B O 1
ATOM 5408 N N . HIS B 1 335 ? -0.994 0.389 26.5 1 94.88 335 HIS B N 1
ATOM 5409 C CA . HIS B 1 335 ? -0.623 -1.011 26.672 1 94.88 335 HIS B CA 1
ATOM 5410 C C . HIS B 1 335 ? 0.799 -1.27 26.188 1 94.88 335 HIS B C 1
ATOM 5412 O O . HIS B 1 335 ? 1.396 -2.297 26.531 1 94.88 335 HIS B O 1
ATOM 5418 N N . LEU B 1 336 ? 1.34 -0.449 25.375 1 90.62 336 LEU B N 1
ATOM 5419 C CA . LEU B 1 336 ? 2.742 -0.538 24.984 1 90.62 336 LEU B CA 1
ATOM 5420 C C . LEU B 1 336 ? 3.656 -0.13 26.125 1 90.62 336 LEU B C 1
ATOM 5422 O O . LEU B 1 336 ? 4.707 -0.74 26.344 1 90.62 336 LEU B O 1
ATOM 5426 N N . ASP B 1 337 ? 3.365 0.863 26.812 1 76.88 337 ASP B N 1
ATOM 5427 C CA . ASP B 1 337 ? 4.133 1.385 27.938 1 76.88 337 ASP B CA 1
ATOM 5428 C C . ASP B 1 337 ? 4.105 0.414 29.109 1 76.88 337 ASP B C 1
ATOM 5430 O O . ASP B 1 337 ? 5.102 0.266 29.828 1 76.88 337 ASP B O 1
ATOM 5434 N N . SER B 1 338 ? 3.096 -0.267 29.234 1 67.88 338 SER B N 1
ATOM 5435 C CA . SER B 1 338 ? 2.961 -1.203 30.344 1 67.88 338 SER B CA 1
ATOM 5436 C C . SER B 1 338 ? 3.826 -2.441 30.141 1 67.88 338 SER B C 1
ATOM 5438 O O . SER B 1 338 ? 4.281 -3.057 31.109 1 67.88 338 SER B O 1
ATOM 5440 N N . ASN B 1 339 ? 4.09 -2.799 28.891 1 56.09 339 ASN B N 1
ATOM 5441 C CA . ASN B 1 339 ? 4.918 -3.963 28.594 1 56.09 339 ASN B CA 1
ATOM 5442 C C . ASN B 1 339 ? 6.402 -3.635 28.688 1 56.09 339 ASN B C 1
ATOM 5444 O O . ASN B 1 339 ? 7.25 -4.527 28.609 1 56.09 339 ASN B O 1
ATOM 5448 N N . LEU B 1 340 ? 6.715 -2.402 28.672 1 48.19 340 LEU B N 1
ATOM 5449 C CA . LEU B 1 340 ? 8.078 -1.92 28.859 1 48.19 340 LEU B CA 1
ATOM 5450 C C . LEU B 1 340 ? 8.445 -1.883 30.344 1 48.19 340 LEU B C 1
ATOM 5452 O O . LEU B 1 340 ? 9.602 -1.667 30.688 1 48.19 340 LEU B O 1
ATOM 5456 N N . GLU B 1 341 ? 7.441 -1.893 31.297 1 37.22 341 GLU B N 1
ATOM 5457 C CA . GLU B 1 341 ? 7.676 -2.076 32.719 1 37.22 341 GLU B CA 1
ATOM 5458 C C . GLU B 1 341 ? 7.703 -3.557 33.094 1 37.22 341 GLU B C 1
ATOM 5460 O O . GLU B 1 341 ? 6.961 -4.355 32.531 1 37.22 341 GLU B O 1
#

Nearest PDB structures (foldseek):
  3eua-assembly4_G  TM=6.682E-01  e=1.617E-10  Bacillus subtilis
  8glr-assembly1_A-2  TM=6.727E-01  e=3.788E-10  Salmonella enterica subsp. enterica serovar Typhimurium
  3odp-assembly1_A-2  TM=6.679E-01  e=6.116E-10  Clostridium novyi NT
  3knz-assembly1_B  TM=6.463E-01  e=2.313E-09  Salmonella enterica subsp. enterica serovar Typhimurium
  2a3n-assembly1_A-2  TM=6.223E-01  e=1.870E-09  Salmonella enterica subsp. enterica serovar Typhimurium str. LT2

Secondary structure (DSSP, 8-state):
---HHHHHHH-TT-HHHHHTTHHHHHHHHHTSSPPP---SS--EEEEE--HHHHHHHHHHHHHHTTSSSEEEEE-SS---TT--TTEEEEEEETTS--HHHHHHHHHHHHTT-EEEEEESSHHHHHHHHHTT-EEEE----SSTGGGHHHHHHHHHHHTGGGSS--HHHHHHHHHHHHHHHHHHSTT--STT-HHHHHHHH--SS-EEEE-GGGHHHHHHHHHHHHHHS----EEEEHHHHTTTGGGGGGS-----EEEEE-TT--HHHHHHHHHHHHHHHHTT---EEEEPPSS-HHHHHHHHHHHHHHHHHHHHHHTT--TT--HHHHHHHHHHHHHT-/---HHHHHHH-TT-HHHHHTTHHHHHHHHHHSSPPP---SS--EEEEE--HHHHHHHHHHHHHHTTSSSEEEEE-SS---TT--TTEEEEEEETTS--HHHHHHHHHHHHTT-EEEEEESSHHHHHHHHHTT-EEEE----SSTGGGHHHHHHHHHHHTGGGSS--HHHHHHHHHHHHHHHHHHSTT--STT-HHHHHHHH--SS-EEEE-GGGHHHHHHHHHHHHHHS----EEEEHHHHTTTGGGGGGS-----EEEEE-TT--HHHHHHHHHHHHHHHHTT---EEEEPPSS-HHHHHHHHHHHHHHHHHHHHHHTT--TT--HHHHHHHHHHHHHT-

Radius of gyration: 24.58 Å; Cα contacts (8 Å, |Δi|>4): 1321; chains: 2; bounding box: 55×66×66 Å

Solvent-accessible surface area (backbone atoms only — not comparable to full-atom values): 35152 Å² total; per-residue (Å²): 132,74,46,71,63,46,47,54,68,25,33,71,87,42,62,67,60,55,64,58,37,43,40,58,42,28,51,52,33,44,68,41,93,71,66,69,52,87,81,77,76,64,60,34,39,35,33,27,15,53,37,49,33,22,45,53,37,39,47,47,48,64,52,43,53,78,36,72,42,50,73,44,80,33,70,53,56,66,77,66,61,66,66,38,63,39,19,38,39,38,36,33,27,50,69,13,63,50,64,37,37,48,43,34,52,54,53,38,54,75,52,51,31,42,61,40,38,36,18,48,30,54,56,46,44,54,51,26,61,74,66,72,44,54,68,46,78,44,81,71,41,102,40,58,68,68,21,44,50,42,51,51,27,34,46,52,46,27,43,38,83,74,43,92,65,54,73,64,51,52,52,48,26,44,52,47,33,46,58,50,44,71,39,53,25,87,86,40,71,48,84,79,7,62,21,52,48,48,24,70,65,61,59,89,52,41,34,36,34,24,45,79,90,45,40,42,36,50,54,41,38,43,38,36,29,6,37,19,44,30,29,57,59,35,75,39,46,52,72,50,24,53,54,26,54,50,24,16,67,78,35,94,69,91,64,46,39,34,40,46,40,60,69,78,50,56,68,70,56,50,52,48,50,53,51,50,50,50,52,30,56,76,68,71,47,63,68,45,81,44,70,33,57,79,78,54,69,66,30,22,42,51,42,44,38,52,42,43,44,50,10,21,44,45,32,5,37,75,69,69,30,49,38,83,58,52,68,53,39,52,52,50,53,58,56,54,56,53,69,76,97,132,74,46,72,64,48,46,54,67,24,33,72,88,40,63,67,58,55,63,59,36,43,39,58,43,27,51,53,34,45,68,39,94,71,65,68,52,86,80,77,75,63,59,32,39,36,34,28,15,52,37,50,32,22,44,53,39,40,46,48,47,62,53,44,52,77,36,73,43,51,72,45,80,34,68,52,55,68,75,66,60,67,65,36,63,38,18,37,39,38,35,32,27,48,70,14,64,48,63,37,37,50,43,36,52,54,53,39,54,76,53,51,32,41,61,40,36,37,20,48,30,54,58,45,44,52,51,26,61,74,67,72,44,53,69,48,79,45,82,71,40,101,40,59,66,69,22,44,52,40,51,50,28,35,46,52,45,28,44,38,83,75,43,93,64,52,72,65,52,53,54,49,28,44,52,48,32,47,57,49,43,70,40,52,25,87,85,40,70,47,83,78,7,62,21,51,46,48,22,68,65,60,60,88,50,42,35,36,34,24,44,78,90,45,41,44,36,52,54,42,38,43,39,37,29,4,36,20,44,29,28,56,59,33,77,41,46,51,72,49,25,52,54,26,54,50,25,16,66,78,36,94,68,91,64,45,40,34,39,46,40,59,70,78,51,56,69,70,54,50,51,49,49,53,52,52,50,50,51,28,58,76,67,71,48,63,68,45,81,44,71,33,59,78,77,54,70,65,28,22,44,52,43,44,37,51,43,44,45,50,11,22,45,45,32,4,37,74,69,69,30,48,37,82,58,53,68,54,39,51,51,50,53,58,56,53,56,55,69,76,100

InterPro domains:
  IPR001347 SIS domain [PF01380] (39-152)
  IPR001347 SIS domain [PS51464] (35-173)
  IPR019490 Bifunctional glucose-6-phosphate/mannose-6-phosphate isomerase, C-terminal [PF10432] (193-336)
  IPR019490 Bifunctional glucose-6-phosphate/mannose-6-phosphate isomerase, C-terminal [cd05637] (193-323)
  IPR035484 Bifunctional phosphoglucose/phosphomannose isomerase, SIS domain 1 [cd05017] (45-161)
  IPR046348 SIS domain superfamily [SSF53697] (50-329)

Foldseek 3Di:
DDDPVLCCQQAVLPLLVLLLCLLVLLVCLLPDPADADDDPQAQEEEEEDEQLQLLLVLLVCLFLVVDNHHYYYDDFADDDPVQAQNYEYEAEDAAQAPNSSVNVQVVSVVRNHQYEYEYLDDPNNVVCVVVVHHYDHFHDDLDSNSCNSSVNSNCCNHHVVSGPADPVQSVLLSVLSVVLSVQAHPVDCDPSRLLLVVLVVDDAEEEEEEAPSQVSLVVLLQSLLCQQQVHHYHYDYLVVCVVPVLVVVVDDDPYEYEYEEEPDDDPVVVVSVVVSVVVCVVSVRHYHYDYFDDDDSSNRNSSSNSSSSSSSNSNCSVVSHHRSDDVVVVVVVVVVVVVVD/DDDPVLCCQLAVLPLLVLLLCLLVLLVCLLPDPADADDDPQAQEEEEEDEQLQLLLVLLVCLFLVVDNHHYHYDDFADDDPVQAQNYEYEAEDAAQAPNSSVNVQVVSVVRNHQYEYEYLDDPNNVVCVVVVHHYDHFHDDLDSNSCNSSVNSNCCNHHVVSGPADPVQSVLLSVLSVVLSVQAHPVDCDPSRLLLVVLVVDDAEEEEEEAPSQVSLVVLLQSLLCQQQVHHYHYDYLVVCVVPVLVVVVDDDPYEYEYEEEPDDDPVVVVSVVVSVVVCVVSVRHYHYHYFDDDDSSNRNSSSNSSSSSSSNSNNSVVSHHRSDDVVVVVVVVVVVVVVD

Sequence (682 aa):
MLTKFDLEKFDPSGMHKIYDQWPKLAKDAYSSDLDVTSFSDIDHIVIAGMGGSGAIGNLFYSIFSKNDIHITLVKGYLLPKTVNSKTLVITISISGNTVETLNVLKTARELHCNLIAFSSGGKMQEFCKKHNLEFHMIKKMHSPRSSFVTYVYSLLKILKPFLPITENDIDESISVLENTQKLINSENLTETNPSLLLSQWITNIPLIYYPHGLQAAAIRFKSSLQENAKSHVIIEDVIESCHNGIVAWEKSSSLRPILIQGNNDYSKTKERWQILKKYFNENKIEYFEVFSVNGNILSKLMDLIYRLDYATIYKAIYSGIDPSTIKSIDFVKNHLDSNLEMLTKFDLEKFDPSGMHKIYDQWPKLAKDAYSSDLDVTSFSDIDHIVIAGMGGSGAIGNLFYSIFSKNDIHITLVKGYLLPKTVNSKTLVITISISGNTVETLNVLKTARELHCNLIAFSSGGKMQEFCKKHNLEFHMIKKMHSPRSSFVTYVYSLLKILKPFLPITENDIDESISVLENTQKLINSENLTETNPSLLLSQWITNIPLIYYPHGLQAAAIRFKSSLQENAKSHVIIEDVIESCHNGIVAWEKSSSLRPILIQGNNDYSKTKERWQILKKYFNENKIEYFEVFSVNGNILSKLMDLIYRLDYATIYKAIYSGIDPSTIKSIDFVKNHLDSNLE

Organism: NCBI:txid1582439

pLDDT: mean 96.07, std 5.82, range [36.94, 98.88]